Protein AF-G3ASL4-F1 (afdb_monomer_lite)

Secondary structure (DSSP, 8-state):
--------------------EEEEE-SS-TTBHHHHHHHHHHHHTT-EEEEEEESSSS--S--TT----S-STT-TTSHHHHHHHHHHHHHHTTSSSS---HHHHHTTS-----B-SSEEEETTEEEEEEESS-HHHHHHHIIIIIHHHH-TT---SEEEEEEEESSTTHHHHHHHHHHHHHTT--EEEEEES-----BTT-TTTT---TTS-HHHHHH-HHHHHHHHHHHHHHHHHHHHHS--S--EEEEEEPP--TTT-S----TT-PPPEEEPPPPTTGGGSTTSGGGTHHHHTTTSTT---------PPPP--------SSHHHHHHHHHHHHHHHHHHHHHHH-PPPHHHHHHHTT-EEEEEES-TT--HHHHH--

Organism: Spathaspora passalidarum (strain NRRL Y-27907 / 11-Y1) (NCBI:txid619300)

Structure (mmCIF, N/CA/C/O backbone):
data_AF-G3ASL4-F1
#
_entry.id   AF-G3ASL4-F1
#
loop_
_atom_site.group_PDB
_atom_site.id
_atom_site.type_symbol
_atom_site.label_atom_id
_atom_site.label_alt_id
_atom_site.label_comp_id
_atom_site.label_asym_id
_atom_site.label_entity_id
_atom_site.label_seq_id
_atom_site.pdbx_PDB_ins_code
_atom_site.Cartn_x
_atom_site.Cartn_y
_atom_site.Cartn_z
_atom_site.occupancy
_atom_site.B_iso_or_equiv
_atom_site.auth_seq_id
_atom_site.auth_comp_id
_atom_site.auth_asym_id
_atom_site.auth_atom_id
_atom_site.pdbx_PDB_model_num
ATOM 1 N N . MET A 1 1 ? -49.068 -44.440 -10.144 1.00 48.50 1 MET A N 1
ATOM 2 C CA . MET A 1 1 ? -48.139 -43.611 -10.944 1.00 48.50 1 MET A CA 1
ATOM 3 C C . MET A 1 1 ? -48.796 -42.272 -11.229 1.00 48.50 1 MET A C 1
ATOM 5 O O . MET A 1 1 ? -49.788 -42.270 -11.945 1.00 48.50 1 MET A O 1
ATOM 9 N N . LYS A 1 2 ? -48.284 -41.183 -10.645 1.00 38.69 2 LYS A N 1
ATOM 10 C CA . LYS A 1 2 ? -48.216 -39.829 -11.225 1.00 38.69 2 LYS A CA 1
ATOM 11 C C . LYS A 1 2 ? -47.488 -38.922 -10.226 1.00 38.69 2 LYS A C 1
ATOM 13 O O . LYS A 1 2 ? -48.032 -38.489 -9.221 1.00 38.69 2 LYS A O 1
ATOM 18 N N . SER A 1 3 ? -46.200 -38.826 -10.517 1.00 43.03 3 SER A N 1
ATOM 19 C CA . SER A 1 3 ? -45.139 -37.916 -10.104 1.00 43.03 3 SER A CA 1
ATOM 20 C C . SER A 1 3 ? -45.554 -36.682 -9.296 1.00 43.03 3 SER A C 1
ATOM 22 O O . SER A 1 3 ? -46.167 -35.761 -9.827 1.00 43.03 3 SER A O 1
ATOM 24 N N . ALA A 1 4 ? -45.122 -36.637 -8.035 1.00 44.75 4 ALA A N 1
ATOM 25 C CA . ALA A 1 4 ? -44.955 -35.394 -7.297 1.00 44.75 4 ALA A CA 1
ATOM 26 C C . ALA A 1 4 ? -43.642 -34.744 -7.763 1.00 44.75 4 ALA A C 1
ATOM 28 O O . ALA A 1 4 ? -42.555 -35.232 -7.456 1.00 44.75 4 ALA A O 1
ATOM 29 N N . SER A 1 5 ? -43.745 -33.685 -8.565 1.00 46.62 5 SER A N 1
ATOM 30 C CA . SER A 1 5 ? -42.599 -32.876 -8.983 1.00 46.62 5 SER A CA 1
ATOM 31 C C . SER A 1 5 ? -42.145 -32.004 -7.814 1.00 46.62 5 SER A C 1
ATOM 33 O O . SER A 1 5 ? -42.760 -30.989 -7.497 1.00 46.62 5 SER A O 1
ATOM 35 N N . LEU A 1 6 ? -41.068 -32.433 -7.164 1.00 45.69 6 LEU A N 1
ATOM 36 C CA . LEU A 1 6 ? -40.331 -31.682 -6.158 1.00 45.69 6 LEU A CA 1
ATOM 37 C C . LEU A 1 6 ? -39.552 -30.556 -6.865 1.00 45.69 6 LEU A C 1
ATOM 39 O O . LEU A 1 6 ? -38.488 -30.793 -7.433 1.00 45.69 6 LEU A O 1
ATOM 43 N N . ILE A 1 7 ? -40.091 -29.336 -6.871 1.00 48.66 7 ILE A N 1
ATOM 44 C CA . ILE A 1 7 ? -39.343 -28.143 -7.287 1.00 48.66 7 ILE A CA 1
ATOM 45 C C . ILE A 1 7 ? -38.422 -27.767 -6.122 1.00 48.66 7 ILE A C 1
ATOM 47 O O . ILE A 1 7 ? -38.828 -27.080 -5.188 1.00 48.66 7 ILE A O 1
ATOM 51 N N . ILE A 1 8 ? -37.178 -28.246 -6.159 1.00 51.16 8 ILE A N 1
ATOM 52 C CA . ILE A 1 8 ? -36.095 -27.699 -5.339 1.00 51.16 8 ILE A CA 1
ATOM 53 C C . ILE A 1 8 ? -35.696 -26.376 -5.999 1.00 51.16 8 ILE A C 1
ATOM 55 O O . ILE A 1 8 ? -34.922 -26.358 -6.955 1.00 51.16 8 ILE A O 1
ATOM 59 N N . VAL A 1 9 ? -36.254 -25.260 -5.520 1.00 48.66 9 VAL A N 1
ATOM 60 C CA . VAL A 1 9 ? -35.687 -23.931 -5.779 1.00 48.66 9 VAL A CA 1
ATOM 61 C C . VAL A 1 9 ? -34.393 -23.866 -4.979 1.00 48.66 9 VAL A C 1
ATOM 63 O O . VAL A 1 9 ? -34.378 -23.536 -3.797 1.00 48.66 9 VAL A O 1
ATOM 66 N N . LEU A 1 10 ? -33.306 -24.280 -5.621 1.00 46.94 10 LEU A N 1
ATOM 67 C CA . LEU A 1 10 ? -31.954 -24.152 -5.112 1.00 46.94 10 LEU A CA 1
ATOM 68 C C . LEU A 1 10 ? -31.614 -22.657 -5.143 1.00 46.94 10 LEU A C 1
ATOM 70 O O . LEU A 1 10 ? -31.146 -22.127 -6.149 1.00 46.94 10 LEU A O 1
ATOM 74 N N . SER A 1 11 ? -31.939 -21.955 -4.058 1.00 47.91 11 SER A N 1
ATOM 75 C CA . SER A 1 11 ? -31.500 -20.589 -3.804 1.00 47.91 11 SER A CA 1
ATOM 76 C C . SER A 1 11 ? -29.983 -20.601 -3.616 1.00 47.91 11 SER A C 1
ATOM 78 O O . SER A 1 11 ? -29.480 -20.620 -2.492 1.00 47.91 11 SER A O 1
ATOM 80 N N . TYR A 1 12 ? -29.237 -20.622 -4.718 1.00 51.50 12 TYR A N 1
ATOM 81 C CA . TYR A 1 12 ? -27.866 -20.141 -4.716 1.00 51.50 12 TYR A CA 1
ATOM 82 C C . TYR A 1 12 ? -27.938 -18.648 -4.409 1.00 51.50 12 TYR A C 1
ATOM 84 O O . TYR A 1 12 ? -28.094 -17.819 -5.303 1.00 51.50 12 TYR A O 1
ATOM 92 N N . ALA A 1 13 ? -27.884 -18.311 -3.121 1.00 50.09 13 ALA A N 1
ATOM 93 C CA . ALA A 1 13 ? -27.476 -16.990 -2.695 1.00 50.09 13 ALA A CA 1
ATOM 94 C C . ALA A 1 13 ? -26.054 -16.803 -3.232 1.00 50.09 13 ALA A C 1
ATOM 96 O O . ALA A 1 13 ? -25.082 -17.284 -2.653 1.00 50.09 13 ALA A O 1
ATOM 97 N N . LEU A 1 14 ? -25.950 -16.195 -4.413 1.00 48.91 14 LEU A N 1
ATOM 98 C CA . LEU A 1 14 ? -24.714 -15.609 -4.894 1.00 48.91 14 LEU A CA 1
ATOM 99 C C . LEU A 1 14 ? -24.353 -14.547 -3.859 1.00 48.91 14 LEU A C 1
ATOM 101 O O . LEU A 1 14 ? -24.925 -13.458 -3.850 1.00 48.91 14 LEU A O 1
ATOM 105 N N . SER A 1 15 ? -23.467 -14.896 -2.930 1.00 47.19 15 SER A N 1
ATOM 106 C CA . SER A 1 15 ? -22.793 -13.915 -2.094 1.00 47.19 15 SER A CA 1
ATOM 107 C C . SER A 1 15 ? -21.947 -13.065 -3.031 1.00 47.19 15 SER A C 1
ATOM 109 O O . SER A 1 15 ? -20.810 -13.412 -3.337 1.00 47.19 15 SER A O 1
ATOM 111 N N . PHE A 1 16 ? -22.525 -11.986 -3.554 1.00 49.34 16 PHE A N 1
ATOM 112 C CA . PHE A 1 16 ? -21.756 -10.943 -4.207 1.00 49.34 16 PHE A CA 1
ATOM 113 C C . PHE A 1 16 ? -20.914 -10.287 -3.114 1.00 49.34 16 PHE A C 1
ATOM 115 O O . PHE A 1 16 ? -21.411 -9.472 -2.339 1.00 49.34 16 PHE A O 1
ATOM 122 N N . THR A 1 17 ? -19.652 -10.693 -2.998 1.00 57.53 17 THR A N 1
ATOM 123 C CA . THR A 1 17 ? -18.670 -9.921 -2.243 1.00 57.53 17 THR A CA 1
ATOM 124 C C . THR A 1 17 ? -18.441 -8.642 -3.030 1.00 57.53 17 THR A C 1
ATOM 126 O O . THR A 1 17 ? -17.830 -8.659 -4.097 1.00 57.53 17 THR A O 1
ATOM 129 N N . VAL A 1 18 ? -19.017 -7.541 -2.554 1.00 77.44 18 VAL A N 1
ATOM 130 C CA . VAL A 1 18 ? -18.763 -6.228 -3.141 1.00 77.44 18 VAL A CA 1
ATOM 131 C C . VAL A 1 18 ? -17.336 -5.853 -2.759 1.00 77.44 18 VAL A C 1
ATOM 133 O O . VAL A 1 18 ? -17.044 -5.627 -1.585 1.00 77.44 18 VAL A O 1
ATOM 136 N N . GLY A 1 19 ? -16.438 -5.874 -3.740 1.00 90.12 19 GLY A N 1
ATOM 137 C CA . GLY A 1 19 ? -15.070 -5.418 -3.557 1.00 90.12 19 GLY A CA 1
ATOM 138 C C . GLY A 1 19 ? -15.043 -3.928 -3.231 1.00 90.12 19 GLY A C 1
ATOM 139 O O . GLY A 1 19 ? -15.710 -3.134 -3.888 1.00 90.12 19 GLY A O 1
ATOM 140 N N . LEU A 1 20 ? -14.276 -3.566 -2.206 1.00 95.31 20 LEU A N 1
ATOM 141 C CA . LEU A 1 20 ? -14.018 -2.172 -1.834 1.00 95.31 20 LEU A CA 1
ATOM 142 C C . LEU A 1 20 ? -13.161 -1.451 -2.881 1.00 95.31 20 LEU A C 1
ATOM 144 O O . LEU A 1 20 ? -12.270 -2.061 -3.482 1.00 95.31 20 LEU A O 1
ATOM 148 N N . ASN A 1 21 ? -13.366 -0.144 -3.009 1.00 97.19 21 ASN A N 1
ATOM 149 C CA . ASN A 1 21 ? -12.434 0.783 -3.640 1.00 97.19 21 ASN A CA 1
ATOM 150 C C . ASN A 1 21 ? -11.368 1.195 -2.615 1.00 97.19 21 ASN A C 1
ATOM 152 O O . ASN A 1 21 ? -11.667 1.880 -1.636 1.00 97.19 21 ASN A O 1
ATOM 156 N N . ILE A 1 22 ? -10.126 0.763 -2.823 1.00 98.31 22 ILE A N 1
ATOM 157 C CA . ILE A 1 22 ? -9.030 0.941 -1.865 1.00 98.31 22 ILE A CA 1
ATOM 158 C C . ILE A 1 22 ? -7.962 1.855 -2.463 1.00 98.31 22 ILE A C 1
ATOM 160 O O . ILE A 1 22 ? -7.428 1.566 -3.535 1.00 98.31 22 ILE A O 1
ATOM 164 N N . ILE A 1 23 ? -7.609 2.919 -1.743 1.00 98.62 23 ILE A N 1
ATOM 165 C CA . ILE A 1 23 ? -6.370 3.664 -1.991 1.00 98.62 23 ILE A CA 1
ATOM 166 C C . ILE A 1 23 ? -5.289 3.008 -1.143 1.00 98.62 23 ILE A C 1
ATOM 168 O O . ILE A 1 23 ? -5.413 2.935 0.076 1.00 98.62 23 ILE A O 1
ATOM 172 N N . LEU A 1 24 ? -4.246 2.504 -1.785 1.00 98.75 24 LEU A N 1
ATOM 173 C CA . LEU A 1 24 ? -3.104 1.890 -1.129 1.00 98.75 24 LEU A CA 1
ATOM 174 C C . LEU A 1 24 ? -1.906 2.826 -1.266 1.00 98.75 24 LEU A C 1
ATOM 176 O O . LEU A 1 24 ? -1.570 3.237 -2.371 1.00 98.75 24 LEU A O 1
ATOM 180 N N . THR A 1 25 ? -1.258 3.152 -0.157 1.00 98.31 25 THR A N 1
ATOM 181 C CA . THR A 1 25 ? -0.031 3.953 -0.121 1.00 98.31 25 THR A CA 1
ATOM 182 C C . THR A 1 25 ? 0.974 3.351 0.853 1.00 98.31 25 THR A C 1
ATOM 184 O O . THR A 1 25 ? 0.700 2.308 1.443 1.00 98.31 25 THR A O 1
ATOM 187 N N . THR A 1 26 ? 2.156 3.942 0.988 1.00 97.50 26 THR A N 1
ATOM 188 C CA . THR A 1 26 ? 3.263 3.414 1.798 1.00 97.50 26 THR A CA 1
ATOM 189 C C . THR A 1 26 ? 4.250 4.530 2.150 1.00 97.50 26 THR A C 1
ATOM 191 O O . THR A 1 26 ? 4.314 5.532 1.437 1.00 97.50 26 THR A O 1
ATOM 194 N N . THR A 1 27 ? 4.991 4.362 3.246 1.00 95.88 27 THR A N 1
ATOM 195 C CA . THR A 1 27 ? 6.171 5.185 3.574 1.00 95.88 27 THR A CA 1
ATOM 196 C C . THR A 1 27 ? 7.441 4.637 2.929 1.00 95.88 27 THR A C 1
ATOM 198 O O . THR A 1 27 ? 8.342 5.402 2.615 1.00 95.88 27 THR A O 1
ATOM 201 N N . ASP A 1 28 ? 7.495 3.329 2.661 1.00 94.75 28 ASP A N 1
ATOM 202 C CA . ASP A 1 28 ? 8.498 2.742 1.764 1.00 94.75 28 ASP A CA 1
ATOM 203 C C . ASP A 1 28 ? 8.285 3.260 0.325 1.00 94.75 28 ASP A C 1
ATOM 205 O O . ASP A 1 28 ? 7.273 3.892 0.027 1.00 94.75 28 ASP A O 1
ATOM 209 N N . ASN A 1 29 ? 9.152 2.916 -0.625 1.00 94.31 29 ASN A N 1
ATOM 210 C CA . ASN A 1 29 ? 8.896 3.218 -2.037 1.00 94.31 29 ASN A CA 1
ATOM 211 C C . ASN A 1 29 ? 7.768 2.360 -2.654 1.00 94.31 29 ASN A C 1
ATOM 213 O O . ASN A 1 29 ? 7.432 1.256 -2.210 1.00 94.31 29 ASN A O 1
ATOM 217 N N . TRP A 1 30 ? 7.208 2.848 -3.761 1.00 96.44 30 TRP A N 1
ATOM 218 C CA . TRP A 1 30 ? 6.078 2.227 -4.462 1.00 96.44 30 TRP A CA 1
ATOM 219 C C . TRP A 1 30 ? 6.346 0.825 -5.039 1.00 96.44 30 TRP A C 1
ATOM 221 O O . TRP A 1 30 ? 5.390 0.101 -5.336 1.00 96.44 30 TRP A O 1
ATOM 231 N N . VAL A 1 31 ? 7.611 0.418 -5.202 1.00 95.69 31 VAL A N 1
ATOM 232 C CA . VAL A 1 31 ? 8.002 -0.912 -5.707 1.00 95.69 31 VAL A CA 1
ATOM 233 C C . VAL A 1 31 ? 8.485 -1.863 -4.607 1.00 95.69 31 VAL A C 1
ATOM 235 O O . VAL A 1 31 ? 8.934 -2.977 -4.904 1.00 95.69 31 VAL A O 1
ATOM 238 N N . SER A 1 32 ? 8.343 -1.486 -3.339 1.00 94.38 32 SER A N 1
ATOM 239 C CA . SER A 1 32 ? 8.686 -2.355 -2.218 1.00 94.38 32 SER A CA 1
ATOM 240 C C . SER A 1 32 ? 7.842 -3.628 -2.200 1.00 94.38 32 SER A C 1
ATOM 242 O O . SER A 1 32 ? 6.642 -3.646 -2.504 1.00 94.38 32 SER A O 1
ATOM 244 N N . LYS A 1 33 ? 8.484 -4.734 -1.816 1.00 93.81 33 LYS A N 1
ATOM 245 C CA . LYS A 1 33 ? 7.893 -6.077 -1.752 1.00 93.81 33 LYS A CA 1
ATOM 246 C C . LYS A 1 33 ? 6.539 -6.095 -1.042 1.00 93.81 33 LYS A C 1
ATOM 248 O O . LYS A 1 33 ? 5.580 -6.629 -1.595 1.00 93.81 33 LYS A O 1
ATOM 253 N N . ASN A 1 34 ? 6.457 -5.567 0.178 1.00 93.81 34 ASN A N 1
ATOM 254 C CA . ASN A 1 34 ? 5.269 -5.735 1.016 1.00 93.81 34 ASN A CA 1
ATOM 255 C C . ASN A 1 34 ? 4.041 -5.049 0.408 1.00 93.81 34 ASN A C 1
ATOM 257 O O . ASN A 1 34 ? 3.010 -5.702 0.225 1.00 93.81 34 ASN A O 1
ATOM 261 N N . VAL A 1 35 ? 4.162 -3.776 0.017 1.00 96.50 35 VAL A N 1
ATOM 262 C CA . VAL A 1 35 ? 3.051 -3.017 -0.573 1.00 96.50 35 VAL A CA 1
ATOM 263 C C . VAL A 1 35 ? 2.609 -3.600 -1.922 1.00 96.50 35 VAL A C 1
ATOM 265 O O . VAL A 1 35 ? 1.413 -3.764 -2.168 1.00 96.50 35 VAL A O 1
ATOM 268 N N . ARG A 1 36 ? 3.548 -4.028 -2.777 1.00 96.69 36 ARG A N 1
ATOM 269 C CA . ARG A 1 36 ? 3.240 -4.641 -4.086 1.00 96.69 36 ARG A CA 1
ATOM 270 C C . ARG A 1 36 ? 2.582 -6.012 -3.955 1.00 96.69 36 ARG A C 1
ATOM 272 O O . ARG A 1 36 ? 1.679 -6.359 -4.729 1.00 96.69 36 ARG A O 1
ATOM 279 N N . MET A 1 37 ? 3.000 -6.795 -2.965 1.00 95.25 37 MET A N 1
ATOM 280 C CA . MET A 1 37 ? 2.379 -8.082 -2.675 1.00 95.25 37 MET A CA 1
ATOM 281 C C . MET A 1 37 ? 0.992 -7.923 -2.056 1.00 95.25 37 MET A C 1
ATOM 283 O O . MET A 1 37 ? 0.094 -8.695 -2.401 1.00 95.25 37 MET A O 1
ATOM 287 N N . LEU A 1 38 ? 0.781 -6.927 -1.188 1.00 97.00 38 LEU A N 1
ATOM 288 C CA . LEU A 1 38 ? -0.554 -6.615 -0.681 1.00 97.00 38 LEU A CA 1
ATOM 289 C C . LEU A 1 38 ? -1.469 -6.125 -1.810 1.00 97.00 38 LEU A C 1
ATOM 291 O O . LEU A 1 38 ? -2.583 -6.626 -1.935 1.00 97.00 38 LEU A O 1
ATOM 295 N N . TYR A 1 39 ? -0.992 -5.229 -2.677 1.00 97.69 39 TYR A N 1
ATOM 296 C CA . TYR A 1 39 ? -1.721 -4.775 -3.867 1.00 97.69 39 TYR A CA 1
ATOM 297 C C . TYR A 1 39 ? -2.234 -5.955 -4.706 1.00 97.69 39 TYR A C 1
ATOM 299 O O . TYR A 1 39 ? -3.427 -6.052 -5.002 1.00 97.69 39 TYR A O 1
ATOM 307 N N . THR A 1 40 ? -1.343 -6.901 -5.022 1.00 94.00 40 THR A N 1
ATOM 308 C CA . THR A 1 40 ? -1.687 -8.102 -5.798 1.00 94.00 40 THR A CA 1
ATOM 309 C C . THR A 1 40 ? -2.711 -8.971 -5.066 1.00 94.00 40 THR A C 1
ATOM 311 O O . THR A 1 40 ? -3.657 -9.468 -5.678 1.00 94.00 40 THR A O 1
ATOM 314 N N . HIS A 1 41 ? -2.549 -9.139 -3.752 1.00 94.25 41 HIS A N 1
ATOM 315 C CA . HIS A 1 41 ? -3.472 -9.906 -2.921 1.00 94.25 41 HIS A CA 1
ATOM 316 C C . HIS A 1 41 ? -4.875 -9.285 -2.886 1.00 94.25 41 HIS A C 1
ATOM 318 O O . HIS A 1 41 ? -5.854 -9.986 -3.119 1.00 94.25 41 HIS A O 1
ATOM 324 N N . LEU A 1 42 ? -4.983 -7.975 -2.668 1.00 95.50 42 LEU A N 1
ATOM 325 C CA . LEU A 1 42 ? -6.265 -7.272 -2.621 1.00 95.50 42 LEU A CA 1
ATOM 326 C C . LEU A 1 42 ? -6.991 -7.320 -3.973 1.00 95.50 42 LEU A C 1
ATOM 328 O O . LEU A 1 42 ? -8.181 -7.627 -4.011 1.00 95.50 42 LEU A O 1
ATOM 332 N N . LYS A 1 43 ? -6.276 -7.113 -5.088 1.00 93.06 43 LYS A N 1
ATOM 333 C CA . LYS A 1 43 ? -6.833 -7.288 -6.443 1.00 93.06 43 LYS A CA 1
ATOM 334 C C . LYS A 1 43 ? -7.328 -8.720 -6.680 1.00 93.06 43 LYS A C 1
ATOM 336 O O . LYS A 1 43 ? -8.358 -8.908 -7.317 1.00 93.06 43 LYS A O 1
ATOM 341 N N . HIS A 1 44 ? -6.617 -9.728 -6.166 1.00 89.50 44 HIS A N 1
ATOM 342 C CA . HIS A 1 44 ? -7.042 -11.130 -6.256 1.00 89.50 44 HIS A CA 1
ATOM 343 C C . HIS A 1 44 ? -8.328 -11.418 -5.462 1.00 89.50 44 HIS A C 1
ATOM 345 O O . HIS A 1 44 ? -9.072 -12.325 -5.820 1.00 89.50 44 HIS A O 1
ATOM 351 N N . HIS A 1 45 ? -8.608 -10.630 -4.422 1.00 89.25 45 HIS A N 1
ATOM 352 C CA . HIS A 1 45 ? -9.845 -10.668 -3.638 1.00 89.25 45 HIS A CA 1
ATOM 353 C C . HIS A 1 45 ? -10.927 -9.705 -4.168 1.00 89.25 45 HIS A C 1
ATOM 355 O O . HIS A 1 45 ? -11.789 -9.262 -3.414 1.00 89.25 45 HIS A O 1
ATOM 361 N N . ASP A 1 46 ? -10.888 -9.393 -5.469 1.00 91.25 46 ASP A N 1
ATOM 362 C CA . ASP A 1 46 ? -11.870 -8.575 -6.194 1.00 91.25 46 ASP A CA 1
ATOM 363 C C . ASP A 1 46 ? -12.018 -7.124 -5.692 1.00 91.25 46 ASP A C 1
ATOM 365 O O . ASP A 1 46 ? -12.977 -6.438 -6.049 1.00 91.25 46 ASP A O 1
ATOM 369 N N . HIS A 1 47 ? -11.060 -6.612 -4.914 1.00 94.69 47 HIS A N 1
ATOM 370 C CA . HIS A 1 47 ? -11.016 -5.195 -4.555 1.00 94.69 47 HIS A CA 1
ATOM 371 C C . HIS A 1 47 ? -10.532 -4.338 -5.726 1.00 94.69 47 HIS A C 1
ATOM 373 O O . HIS A 1 47 ? -9.617 -4.705 -6.470 1.00 94.69 47 HIS A O 1
ATOM 379 N N . ASN A 1 48 ? -11.089 -3.138 -5.852 1.00 96.31 48 ASN A N 1
ATOM 380 C CA . ASN A 1 48 ? -10.607 -2.148 -6.798 1.00 96.31 48 ASN A CA 1
ATOM 381 C C . ASN A 1 48 ? -9.535 -1.275 -6.136 1.00 96.31 48 ASN A C 1
ATOM 383 O O . ASN A 1 48 ? -9.842 -0.315 -5.440 1.00 96.31 48 ASN A O 1
ATOM 387 N N . VAL A 1 49 ? -8.269 -1.641 -6.327 1.00 97.75 49 VAL A N 1
ATOM 388 C CA . VAL A 1 49 ? -7.139 -0.974 -5.662 1.00 97.75 49 VAL A CA 1
ATOM 389 C C . VAL A 1 49 ? -6.415 -0.012 -6.600 1.00 97.75 49 VAL A C 1
ATOM 391 O O . VAL A 1 49 ? -6.062 -0.418 -7.711 1.00 97.75 49 VAL A O 1
ATOM 394 N N . ILE A 1 50 ? -6.144 1.206 -6.132 1.00 98.56 50 ILE A N 1
ATOM 395 C CA . ILE A 1 50 ? -5.173 2.136 -6.723 1.00 98.56 50 ILE A CA 1
ATOM 396 C C . ILE A 1 50 ? -3.992 2.242 -5.761 1.00 98.56 50 ILE A C 1
ATOM 398 O O . ILE A 1 50 ? -4.180 2.611 -4.604 1.00 98.56 50 ILE A O 1
ATOM 402 N N . LEU A 1 51 ? -2.795 1.878 -6.220 1.00 98.69 51 LEU A N 1
ATOM 403 C CA . LEU A 1 51 ? -1.563 1.986 -5.439 1.00 98.69 51 LEU A CA 1
ATOM 404 C C . LEU A 1 51 ? -0.843 3.276 -5.824 1.00 98.69 51 LEU A C 1
ATOM 406 O O . LEU A 1 51 ? -0.535 3.459 -6.998 1.00 98.69 51 LEU A O 1
ATOM 410 N N . VAL A 1 52 ? -0.535 4.128 -4.851 1.00 98.56 52 VAL A N 1
ATOM 411 C CA . VAL A 1 52 ? 0.328 5.298 -5.036 1.00 98.56 52 VAL A CA 1
ATOM 412 C C . VAL A 1 52 ? 1.349 5.357 -3.908 1.00 98.56 52 VAL A C 1
ATOM 414 O O . VAL A 1 52 ? 0.970 5.455 -2.743 1.00 98.56 52 VAL A O 1
ATOM 417 N N . GLY A 1 53 ? 2.637 5.302 -4.234 1.00 97.44 53 GLY A N 1
ATOM 418 C CA . GLY A 1 53 ? 3.719 5.426 -3.253 1.00 97.44 53 GLY A CA 1
ATOM 419 C C . GLY A 1 53 ? 4.758 6.470 -3.661 1.00 97.44 53 GLY A C 1
ATOM 420 O O . GLY A 1 53 ? 4.752 6.923 -4.810 1.00 97.44 53 GLY A O 1
ATOM 421 N N . PRO A 1 54 ? 5.654 6.856 -2.745 1.00 95.94 54 PRO A N 1
ATOM 422 C CA . PRO A 1 54 ? 6.779 7.704 -3.090 1.00 95.94 54 PRO A CA 1
ATOM 423 C C . PRO A 1 54 ? 7.743 6.954 -4.024 1.00 95.94 54 PRO A C 1
ATOM 425 O O . PRO A 1 54 ? 7.824 5.719 -4.017 1.00 95.94 54 PRO A O 1
ATOM 428 N N . LEU A 1 55 ? 8.463 7.698 -4.867 1.00 94.12 55 LEU A N 1
ATOM 429 C CA . LEU A 1 55 ? 9.462 7.143 -5.786 1.00 94.12 55 LEU A CA 1
ATOM 430 C C . LEU A 1 55 ? 10.662 6.532 -5.037 1.00 94.12 55 LEU A C 1
ATOM 432 O O . LEU A 1 55 ? 11.224 5.538 -5.502 1.00 94.12 55 LEU A O 1
ATOM 436 N N . TYR A 1 56 ? 10.989 7.093 -3.871 1.00 90.56 56 TYR A N 1
ATOM 437 C CA . TYR A 1 56 ? 12.070 6.683 -2.972 1.00 90.56 56 TYR A CA 1
ATOM 438 C C . TYR A 1 56 ? 11.549 6.609 -1.532 1.00 90.56 56 TYR A C 1
ATOM 440 O O . TYR A 1 56 ? 10.683 7.400 -1.159 1.00 90.56 56 TYR A O 1
ATOM 448 N N . GLN A 1 57 ? 12.072 5.681 -0.732 1.00 85.12 57 GLN A N 1
ATOM 449 C CA . GLN A 1 57 ? 11.726 5.536 0.687 1.00 85.12 57 GLN A CA 1
ATOM 450 C C . GLN A 1 57 ? 12.250 6.705 1.533 1.00 85.12 57 GLN A C 1
ATOM 452 O O . GLN A 1 57 ? 11.520 7.263 2.347 1.00 85.12 57 GLN A O 1
ATOM 457 N N . GLU A 1 58 ? 13.502 7.108 1.322 1.00 74.62 58 GLU A N 1
ATOM 458 C CA . GLU A 1 58 ? 14.085 8.282 1.969 1.00 74.62 58 GLU A CA 1
ATOM 459 C C . GLU A 1 58 ? 14.123 9.434 0.966 1.00 74.62 58 GLU A C 1
ATOM 461 O O . GLU A 1 58 ? 14.885 9.415 -0.002 1.00 74.62 58 GLU A O 1
ATOM 466 N N . HIS A 1 59 ? 13.283 10.443 1.189 1.00 65.06 59 HIS A N 1
ATOM 467 C CA . HIS A 1 59 ? 13.308 11.672 0.410 1.00 65.06 59 HIS A CA 1
ATOM 468 C C . HIS A 1 59 ? 13.814 12.805 1.303 1.00 65.06 59 HIS A C 1
ATOM 470 O O . HIS A 1 59 ? 13.080 13.318 2.145 1.00 65.06 59 HIS A O 1
ATOM 476 N N . GLU A 1 60 ? 15.071 13.218 1.128 1.00 55.62 60 GLU A N 1
ATOM 477 C CA . GLU A 1 60 ? 15.508 14.511 1.656 1.00 55.62 60 GLU A CA 1
ATOM 478 C C . GLU A 1 60 ? 14.705 15.595 0.926 1.00 55.62 60 GLU A C 1
ATOM 480 O O . GLU A 1 60 ? 14.623 15.590 -0.302 1.00 55.62 60 GLU A O 1
ATOM 485 N N . ASP A 1 61 ? 14.071 16.503 1.670 1.00 52.66 61 ASP A N 1
ATOM 486 C CA . ASP A 1 61 ? 13.135 17.539 1.185 1.00 52.66 61 ASP A CA 1
ATOM 487 C C . ASP A 1 61 ? 13.768 18.567 0.211 1.00 52.66 61 ASP A C 1
ATOM 489 O O . ASP A 1 61 ? 13.168 19.583 -0.143 1.00 52.66 61 ASP A O 1
ATOM 493 N N . ASP A 1 62 ? 14.994 18.317 -0.245 1.00 45.53 62 ASP A N 1
ATOM 494 C CA . ASP A 1 62 ? 15.777 19.198 -1.091 1.00 45.53 62 ASP A CA 1
ATOM 495 C C . ASP A 1 62 ? 15.849 18.645 -2.519 1.00 45.53 62 ASP A C 1
ATOM 497 O O . ASP A 1 62 ? 16.790 17.943 -2.889 1.00 45.53 62 ASP A O 1
ATOM 501 N N . THR A 1 63 ? 14.804 18.913 -3.315 1.00 45.44 63 THR A N 1
ATOM 502 C CA . THR A 1 63 ? 14.857 19.382 -4.723 1.00 45.44 63 THR A CA 1
ATOM 503 C C . THR A 1 63 ? 13.594 18.996 -5.502 1.00 45.44 63 THR A C 1
ATOM 505 O O . THR A 1 63 ? 13.492 17.935 -6.109 1.00 45.44 63 THR A O 1
ATOM 508 N N . THR A 1 64 ? 12.659 19.936 -5.621 1.00 50.38 64 THR A N 1
ATOM 509 C CA . THR A 1 64 ? 11.472 19.865 -6.496 1.00 50.38 64 THR A CA 1
ATOM 510 C C . THR A 1 64 ? 11.794 19.893 -8.004 1.00 50.38 64 THR A C 1
ATOM 512 O O . THR A 1 64 ? 10.921 20.220 -8.794 1.00 50.38 64 THR A O 1
ATOM 515 N N . ASN A 1 65 ? 13.031 19.590 -8.422 1.00 53.81 65 ASN A N 1
ATOM 516 C CA . ASN A 1 65 ? 13.516 19.772 -9.800 1.00 53.81 65 ASN A CA 1
ATOM 517 C C . ASN A 1 65 ? 14.459 18.658 -10.305 1.00 53.81 65 ASN A C 1
ATOM 519 O O . ASN A 1 65 ? 15.153 18.865 -11.301 1.00 53.81 65 ASN A O 1
ATOM 523 N N . ARG A 1 66 ? 14.531 17.488 -9.655 1.00 62.84 66 ARG A N 1
ATOM 524 C CA . ARG A 1 66 ? 15.341 16.379 -10.192 1.00 62.84 66 ARG A CA 1
ATOM 525 C C . ARG A 1 66 ? 14.591 15.645 -11.301 1.00 62.84 66 ARG A C 1
ATOM 527 O O . ARG A 1 66 ? 13.480 15.158 -11.104 1.00 62.84 66 ARG A O 1
ATOM 534 N N . THR A 1 67 ? 15.225 15.571 -12.465 1.00 77.38 67 THR A N 1
ATOM 535 C CA . THR A 1 67 ? 14.894 14.622 -13.526 1.00 77.38 67 THR A CA 1
ATOM 536 C C . THR A 1 67 ? 15.046 13.199 -12.992 1.00 77.38 67 THR A C 1
ATOM 538 O O . THR A 1 67 ? 15.996 12.892 -12.271 1.00 77.38 67 THR A O 1
ATOM 541 N N . ILE A 1 68 ? 14.094 12.322 -13.316 1.00 85.12 68 ILE A N 1
ATOM 542 C CA . ILE A 1 68 ? 14.151 10.908 -12.923 1.00 85.12 68 ILE A CA 1
ATOM 543 C C . ILE A 1 68 ? 15.116 10.203 -13.881 1.00 85.12 68 ILE A C 1
ATOM 545 O O . ILE A 1 68 ? 14.712 9.723 -14.937 1.00 85.12 68 ILE A O 1
ATOM 549 N N . GLU A 1 69 ? 16.404 10.191 -13.543 1.00 84.12 69 GLU A N 1
ATOM 550 C CA . GLU A 1 69 ? 17.454 9.605 -14.393 1.00 84.12 69 GLU A CA 1
ATOM 551 C C . GLU A 1 69 ? 17.800 8.165 -14.002 1.00 84.12 69 GLU A C 1
ATOM 553 O O . GLU A 1 69 ? 18.075 7.332 -14.863 1.00 84.12 69 GLU A O 1
ATOM 558 N N . ASP A 1 70 ? 17.764 7.854 -12.707 1.00 86.12 70 ASP A N 1
ATOM 559 C CA . ASP A 1 70 ? 18.115 6.534 -12.171 1.00 86.12 70 ASP A CA 1
ATOM 560 C C . ASP A 1 70 ? 16.976 5.508 -12.290 1.00 86.12 70 ASP A C 1
ATOM 562 O O . ASP A 1 70 ? 17.204 4.307 -12.164 1.00 86.12 70 ASP A O 1
ATOM 566 N N . GLY A 1 71 ? 15.756 5.975 -12.568 1.00 87.75 71 GLY A N 1
ATOM 567 C CA . GLY A 1 71 ? 14.545 5.169 -12.655 1.00 87.75 71 GLY A CA 1
ATOM 568 C C . GLY A 1 71 ? 13.917 4.800 -11.302 1.00 87.75 71 GLY A C 1
ATOM 569 O O . GLY A 1 71 ? 13.131 3.844 -11.248 1.00 87.75 71 GLY A O 1
ATOM 570 N N . GLY A 1 72 ? 14.246 5.529 -10.231 1.00 88.62 72 GLY A N 1
ATOM 571 C CA . GLY A 1 72 ? 13.789 5.290 -8.858 1.00 88.62 72 GLY A CA 1
ATOM 572 C C . GLY A 1 72 ? 14.709 4.361 -8.056 1.00 88.62 72 GLY A C 1
ATOM 573 O O . GLY A 1 72 ? 15.709 3.867 -8.567 1.00 88.62 72 GLY A O 1
ATOM 574 N N . GLU A 1 73 ? 14.337 4.057 -6.808 1.00 84.31 73 GLU A N 1
ATOM 575 C CA . GLU A 1 73 ? 15.190 3.347 -5.828 1.00 84.31 73 GLU A CA 1
ATOM 576 C C . GLU A 1 73 ? 15.749 1.986 -6.301 1.00 84.31 73 GLU A C 1
ATOM 578 O O . GLU A 1 73 ? 16.850 1.590 -5.928 1.00 84.31 73 GLU A O 1
ATOM 583 N N . PHE A 1 74 ? 15.025 1.287 -7.180 1.00 89.00 74 PHE A N 1
ATOM 584 C CA . PHE A 1 74 ? 15.457 0.015 -7.785 1.00 89.00 74 PHE A CA 1
ATOM 585 C C . PHE A 1 74 ? 15.652 0.106 -9.305 1.00 89.00 74 PHE A C 1
ATOM 587 O O . PHE A 1 74 ? 15.629 -0.908 -10.010 1.00 89.00 74 PHE A O 1
ATOM 594 N N . GLY A 1 75 ? 15.748 1.325 -9.836 1.00 91.19 75 GLY A N 1
ATOM 595 C CA . GLY A 1 75 ? 15.814 1.610 -11.265 1.00 91.19 75 GLY A CA 1
ATOM 596 C C . GLY A 1 75 ? 14.653 1.026 -12.059 1.00 91.19 75 GLY A C 1
ATOM 597 O O . GLY A 1 75 ? 14.809 0.683 -13.228 1.00 91.19 75 GLY A O 1
ATOM 598 N N . HIS A 1 76 ? 13.490 0.822 -11.433 1.00 92.56 76 HIS A N 1
ATOM 599 C CA . HIS A 1 76 ? 12.386 0.115 -12.069 1.00 92.56 76 HIS A CA 1
ATOM 600 C C . HIS A 1 76 ? 11.947 0.809 -13.358 1.00 92.56 76 HIS A C 1
ATOM 602 O O . HIS A 1 76 ? 11.646 0.121 -14.325 1.00 92.56 76 HIS A O 1
ATOM 608 N N . LEU A 1 77 ? 11.957 2.142 -13.401 1.00 93.06 77 LEU A N 1
ATOM 609 C CA . LEU A 1 77 ? 11.518 2.922 -14.561 1.00 93.06 77 LEU A CA 1
ATOM 610 C C . LEU A 1 77 ? 12.528 2.938 -15.722 1.00 93.06 77 LEU A C 1
ATOM 612 O O . LEU A 1 77 ? 12.198 3.458 -16.781 1.00 93.06 77 LEU A O 1
ATOM 616 N N . LEU A 1 78 ? 13.718 2.345 -15.569 1.00 91.31 78 LEU A N 1
ATOM 617 C CA . LEU A 1 78 ? 14.675 2.225 -16.669 1.00 91.31 78 LEU A CA 1
ATOM 618 C C . LEU A 1 78 ? 14.107 1.345 -17.792 1.00 91.31 78 LEU A C 1
ATOM 620 O O . LEU A 1 78 ? 13.613 0.239 -17.542 1.00 91.31 78 LEU A O 1
ATOM 624 N N . ASP A 1 79 ? 14.266 1.782 -19.043 1.00 87.69 79 ASP A N 1
ATOM 625 C CA . ASP A 1 79 ? 13.759 1.074 -20.229 1.00 87.69 79 ASP A CA 1
ATOM 626 C C . ASP A 1 79 ? 14.192 -0.394 -20.271 1.00 87.69 79 ASP A C 1
ATOM 628 O O . ASP A 1 79 ? 13.395 -1.286 -20.572 1.00 87.69 79 ASP A O 1
ATOM 632 N N . VAL A 1 80 ? 15.447 -0.669 -19.905 1.00 87.75 80 VAL A N 1
ATOM 633 C CA . VAL A 1 80 ? 15.999 -2.029 -19.862 1.00 87.75 80 VAL A CA 1
ATOM 634 C C . VAL A 1 80 ? 15.226 -2.936 -18.900 1.00 87.75 80 VAL A C 1
ATOM 636 O O . VAL A 1 80 ? 14.914 -4.078 -19.249 1.00 87.75 80 VAL A O 1
ATOM 639 N N . HIS A 1 81 ? 14.843 -2.428 -17.727 1.00 88.38 81 HIS A N 1
ATOM 640 C CA . HIS A 1 81 ? 14.054 -3.170 -16.746 1.00 88.38 81 HIS A CA 1
ATOM 641 C C . HIS A 1 81 ? 12.611 -3.339 -17.221 1.00 88.38 81 HIS A C 1
ATOM 643 O O . HIS A 1 81 ? 12.060 -4.441 -17.160 1.00 88.38 81 HIS A O 1
ATOM 649 N N . GLN A 1 82 ? 12.012 -2.292 -17.783 1.00 89.75 82 GLN A N 1
ATOM 650 C CA . GLN A 1 82 ? 10.651 -2.352 -18.314 1.00 89.75 82 GLN A CA 1
ATOM 651 C C . GLN A 1 82 ? 10.523 -3.368 -19.455 1.00 89.75 82 GLN A C 1
ATOM 653 O O . GLN A 1 82 ? 9.605 -4.198 -19.464 1.00 89.75 82 GLN A O 1
ATOM 658 N N . ILE A 1 83 ? 11.481 -3.382 -20.386 1.00 86.31 83 ILE A N 1
ATOM 659 C CA . ILE A 1 83 ? 11.561 -4.377 -21.463 1.00 86.31 83 ILE A CA 1
ATOM 660 C C . ILE A 1 83 ? 11.717 -5.784 -20.879 1.00 86.31 83 ILE A C 1
ATOM 662 O O . ILE A 1 83 ? 10.999 -6.703 -21.299 1.00 86.31 83 ILE A O 1
ATOM 666 N N . TYR A 1 84 ? 12.617 -5.958 -19.907 1.00 87.69 84 TYR A N 1
ATOM 667 C CA . TYR A 1 84 ? 12.855 -7.239 -19.248 1.00 87.69 84 TYR A CA 1
ATOM 668 C C . TYR A 1 84 ? 11.571 -7.805 -18.632 1.00 87.69 84 TYR A C 1
ATOM 670 O O . TYR A 1 84 ? 11.111 -8.884 -19.021 1.00 87.69 84 TYR A O 1
ATOM 678 N N . PHE A 1 85 ? 10.925 -7.054 -17.743 1.00 84.56 85 PHE A N 1
ATOM 679 C CA . PHE A 1 85 ? 9.748 -7.527 -17.019 1.00 84.56 85 PHE A CA 1
ATOM 680 C C . PHE A 1 85 ? 8.515 -7.670 -17.914 1.00 84.56 85 PHE A C 1
ATOM 682 O O . PHE A 1 85 ? 7.723 -8.603 -17.736 1.00 84.56 85 PHE A O 1
ATOM 689 N N . LYS A 1 86 ? 8.374 -6.835 -18.952 1.00 84.25 86 LYS A N 1
ATOM 690 C CA . LYS A 1 86 ? 7.350 -7.022 -19.992 1.00 84.25 86 LYS A CA 1
ATOM 691 C C . LYS A 1 86 ? 7.530 -8.352 -20.723 1.00 84.25 86 LYS A C 1
ATOM 693 O O . LYS A 1 86 ? 6.544 -9.041 -21.001 1.00 84.25 86 LYS A O 1
ATOM 698 N N . ASN A 1 87 ? 8.768 -8.742 -21.022 1.00 83.50 87 ASN A N 1
ATOM 699 C CA . ASN A 1 87 ? 9.066 -10.022 -21.660 1.00 83.50 87 ASN A CA 1
ATOM 700 C C . ASN A 1 87 ? 8.902 -11.202 -20.695 1.00 8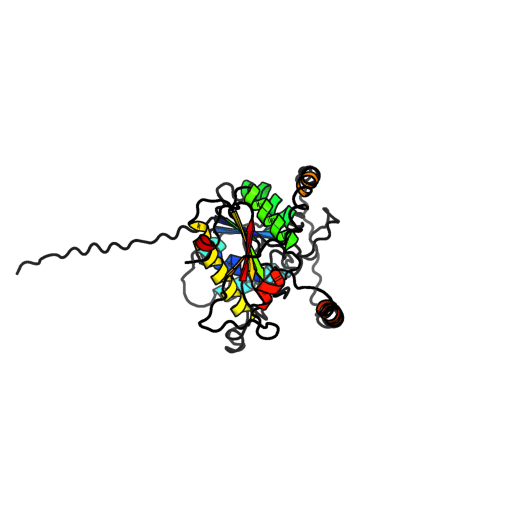3.50 87 ASN A C 1
ATOM 702 O O . ASN A 1 87 ? 8.296 -12.204 -21.081 1.00 83.50 87 ASN A O 1
ATOM 706 N N . LEU A 1 88 ? 9.325 -11.066 -19.437 1.00 78.69 88 LEU A N 1
ATOM 707 C CA . LEU A 1 88 ? 9.124 -12.080 -18.399 1.00 78.69 88 LEU A CA 1
ATOM 708 C C . LEU A 1 88 ? 7.630 -12.394 -18.204 1.00 78.69 88 LEU A C 1
ATOM 710 O O . LEU A 1 88 ? 7.231 -13.562 -18.236 1.00 78.69 88 LEU A O 1
ATOM 714 N N . LYS A 1 89 ? 6.772 -11.361 -18.133 1.00 73.50 89 LYS A N 1
ATOM 715 C CA . LYS A 1 89 ? 5.305 -11.523 -18.095 1.00 73.50 89 LYS A CA 1
ATOM 716 C C . LYS A 1 89 ? 4.789 -12.313 -19.306 1.00 73.50 89 LYS A C 1
ATOM 718 O O . LYS A 1 89 ? 3.968 -13.214 -19.140 1.00 73.50 89 LYS A O 1
ATOM 723 N N . LYS A 1 90 ? 5.272 -12.029 -20.523 1.00 74.75 90 LYS A N 1
ATOM 724 C CA . LYS A 1 90 ? 4.873 -12.768 -21.742 1.00 74.75 90 LYS A CA 1
ATOM 725 C C . LYS A 1 90 ? 5.286 -14.240 -21.699 1.00 74.75 90 LYS A C 1
ATOM 727 O O . LYS A 1 90 ? 4.530 -15.087 -22.173 1.00 74.75 90 LYS A O 1
ATOM 732 N N . VAL A 1 91 ? 6.467 -14.549 -21.166 1.00 71.75 91 VAL A N 1
ATOM 733 C CA . VAL A 1 91 ? 6.971 -15.928 -21.058 1.00 71.75 91 VAL A CA 1
ATOM 734 C C . VAL A 1 91 ? 6.174 -16.715 -20.020 1.00 71.75 91 VAL A C 1
ATOM 736 O O . VAL A 1 91 ? 5.705 -17.811 -20.329 1.00 71.75 91 VAL A O 1
ATOM 739 N N . ASN A 1 92 ? 5.932 -16.142 -18.840 1.00 64.81 92 ASN A N 1
ATOM 740 C CA . ASN A 1 92 ? 5.168 -16.799 -17.775 1.00 64.81 92 ASN A CA 1
ATOM 741 C C . ASN A 1 92 ? 3.711 -17.083 -18.182 1.00 64.81 92 ASN A C 1
ATOM 743 O O . ASN A 1 92 ? 3.177 -18.139 -17.847 1.00 64.81 92 ASN A O 1
ATOM 747 N N . LYS A 1 93 ? 3.103 -16.217 -19.007 1.00 62.22 93 LYS A N 1
ATOM 748 C CA . LYS A 1 93 ? 1.765 -16.433 -19.594 1.00 62.22 93 LYS A CA 1
ATOM 749 C C . LYS A 1 93 ? 1.682 -17.634 -20.551 1.00 62.22 93 LYS A C 1
ATOM 751 O O . LYS A 1 93 ? 0.591 -18.127 -20.815 1.00 62.22 93 LYS A O 1
ATOM 756 N N . ARG A 1 94 ? 2.801 -18.145 -21.085 1.00 57.50 94 ARG A N 1
ATOM 757 C CA . ARG A 1 94 ? 2.798 -19.266 -22.052 1.00 57.50 94 ARG A CA 1
ATOM 758 C C . ARG A 1 94 ? 2.611 -20.656 -21.418 1.00 57.50 94 ARG A C 1
ATOM 760 O O . ARG A 1 94 ? 2.716 -21.651 -22.137 1.00 57.50 94 ARG A O 1
ATOM 767 N N . ARG A 1 95 ? 2.300 -20.775 -20.118 1.00 49.56 95 ARG A N 1
ATOM 768 C CA . ARG A 1 95 ? 2.027 -22.075 -19.469 1.00 49.56 95 ARG A CA 1
ATOM 769 C C . ARG A 1 95 ? 0.534 -22.329 -19.178 1.00 49.56 95 ARG A C 1
ATOM 771 O O . ARG A 1 95 ? -0.079 -21.661 -18.366 1.00 49.56 95 ARG A O 1
ATOM 778 N N . VAL A 1 96 ? 0.051 -23.401 -19.827 1.00 46.53 96 VAL A N 1
ATOM 779 C CA . VAL A 1 96 ? -1.180 -24.216 -19.668 1.00 46.53 96 VAL A CA 1
ATOM 780 C C . VAL A 1 96 ? -2.553 -23.545 -19.908 1.00 46.53 96 VAL A C 1
ATOM 782 O O . VAL A 1 96 ? -3.203 -23.056 -19.000 1.00 46.53 96 VAL A O 1
ATOM 785 N N . ARG A 1 97 ? -3.028 -23.728 -21.157 1.00 49.16 97 ARG A N 1
ATOM 786 C CA . ARG A 1 97 ? -4.419 -23.758 -21.680 1.00 49.16 97 ARG A CA 1
ATOM 787 C C . ARG A 1 97 ? -5.346 -22.565 -21.384 1.00 49.16 97 ARG A C 1
ATOM 789 O O . ARG A 1 97 ? -6.061 -22.584 -20.397 1.00 49.16 97 ARG A O 1
ATOM 796 N N . ASN A 1 98 ? -5.472 -21.680 -22.382 1.00 50.62 98 ASN A N 1
ATOM 797 C CA . ASN A 1 98 ? -6.688 -20.995 -22.884 1.00 50.62 98 ASN A CA 1
ATOM 798 C C . ASN A 1 98 ? -7.713 -20.386 -21.899 1.00 50.62 98 ASN A C 1
ATOM 800 O O . ASN A 1 98 ? -8.796 -20.004 -22.338 1.00 50.62 98 ASN A O 1
ATOM 804 N N . VAL A 1 99 ? -7.409 -20.252 -20.614 1.00 52.47 99 VAL A N 1
ATOM 805 C CA . VAL A 1 99 ? -8.273 -19.590 -19.635 1.00 52.47 99 VAL A CA 1
ATOM 806 C C . VAL A 1 99 ? -7.561 -18.322 -19.201 1.00 52.47 99 VAL A C 1
ATOM 808 O O . VAL A 1 99 ? -6.616 -18.385 -18.425 1.00 52.47 99 VAL A O 1
ATOM 811 N N . LYS A 1 100 ? -7.998 -17.183 -19.743 1.00 53.41 100 LYS A N 1
ATOM 812 C CA . LYS A 1 100 ? -7.555 -15.872 -19.268 1.00 53.41 100 LYS A CA 1
ATOM 813 C C . LYS A 1 100 ? -8.346 -15.520 -18.015 1.00 53.41 100 LYS A C 1
ATOM 815 O O . LYS A 1 100 ? -9.577 -15.576 -18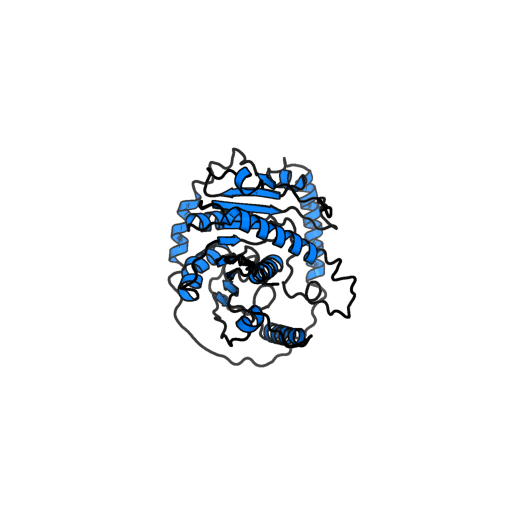.037 1.00 53.41 100 LYS A O 1
ATOM 820 N N . SER A 1 101 ? -7.661 -15.173 -16.932 1.00 57.59 101 SER A N 1
ATOM 821 C CA . SER A 1 101 ? -8.321 -14.585 -15.763 1.00 57.59 101 SER A CA 1
ATOM 822 C C . SER A 1 101 ? -8.844 -13.175 -16.090 1.00 57.59 101 SER A C 1
ATOM 824 O O . SER A 1 101 ? -8.367 -12.520 -17.016 1.00 57.59 101 SER A O 1
ATOM 826 N N . LYS A 1 102 ? -9.841 -12.677 -15.345 1.00 56.16 102 LYS A N 1
ATOM 827 C CA . LYS A 1 102 ? -10.393 -11.321 -15.543 1.00 56.16 102 LYS A CA 1
ATOM 828 C C . LYS A 1 102 ? -9.306 -10.238 -15.436 1.00 56.16 102 LYS A C 1
ATOM 830 O O . LYS A 1 102 ? -9.280 -9.315 -16.243 1.00 56.16 102 LYS A O 1
ATOM 835 N N . SER A 1 103 ? -8.367 -10.406 -14.505 1.00 55.56 103 SER A N 1
ATOM 836 C CA . SER A 1 103 ? -7.206 -9.527 -14.343 1.00 55.56 103 SER A CA 1
ATOM 837 C C . SER A 1 103 ? -6.241 -9.586 -15.532 1.00 55.56 103 SER A C 1
ATOM 839 O O . SER A 1 103 ? -5.661 -8.566 -15.891 1.00 55.56 103 SER A O 1
ATOM 841 N N . GLU A 1 104 ? -6.094 -10.737 -16.195 1.00 58.50 104 GLU A N 1
ATOM 842 C CA . GLU A 1 104 ? -5.303 -10.840 -17.428 1.00 58.50 104 GLU A CA 1
ATOM 843 C C . GLU A 1 104 ? -5.944 -10.101 -18.602 1.00 58.50 104 GLU A C 1
ATOM 845 O O . GLU A 1 104 ? -5.212 -9.540 -19.412 1.00 58.50 104 GLU A O 1
ATOM 850 N N . ILE A 1 105 ? -7.278 -10.074 -18.684 1.00 56.38 105 ILE A N 1
ATOM 851 C CA . ILE A 1 105 ? -8.017 -9.346 -19.726 1.00 56.38 105 ILE A CA 1
ATOM 852 C C . ILE A 1 105 ? -7.916 -7.830 -19.490 1.00 56.38 105 ILE A C 1
ATOM 854 O O . ILE A 1 105 ? -7.624 -7.083 -20.417 1.00 56.38 105 ILE A O 1
ATOM 858 N N . GLU A 1 106 ? -8.072 -7.362 -18.248 1.00 58.09 106 GLU A N 1
ATOM 859 C CA . GLU A 1 106 ? -7.946 -5.932 -17.908 1.00 58.09 106 GLU A CA 1
ATOM 860 C C . GLU A 1 106 ? -6.517 -5.379 -18.080 1.00 58.09 106 GLU A C 1
ATOM 862 O O . GLU A 1 106 ? -6.351 -4.176 -18.304 1.00 58.09 106 GLU A O 1
ATOM 867 N N . GLN A 1 107 ? -5.499 -6.245 -17.988 1.00 57.19 107 GLN A N 1
ATOM 868 C CA . GLN A 1 107 ? -4.088 -5.931 -18.258 1.00 57.19 107 GLN A CA 1
ATOM 869 C C . GLN A 1 107 ? -3.703 -6.018 -19.748 1.00 57.19 107 GLN A C 1
ATOM 871 O O . GLN A 1 107 ? -2.569 -5.688 -20.096 1.00 57.19 107 GLN A O 1
ATOM 876 N N . GLU A 1 108 ? -4.584 -6.512 -20.624 1.00 59.41 108 GLU A N 1
ATOM 877 C CA . GLU A 1 108 ? -4.324 -6.637 -22.068 1.00 59.41 108 GLU A CA 1
ATOM 878 C C . GLU A 1 108 ? -4.719 -5.397 -22.876 1.00 59.41 108 GLU A C 1
ATOM 880 O O . GLU A 1 108 ? -4.239 -5.244 -24.001 1.00 59.41 108 GLU A O 1
ATOM 885 N N . GLU A 1 109 ? -5.538 -4.506 -22.316 1.00 66.19 109 GLU A N 1
ATOM 886 C CA . GLU A 1 109 ? -5.860 -3.237 -22.966 1.00 66.19 109 GLU A CA 1
ATOM 887 C C . GLU A 1 109 ? -4.586 -2.386 -23.100 1.00 66.19 109 GLU A C 1
ATOM 889 O O . GLU A 1 109 ? -3.906 -2.135 -22.096 1.00 66.19 109 GLU A O 1
ATOM 894 N N . PRO A 1 110 ? -4.223 -1.945 -24.319 1.00 71.25 110 PRO A N 1
ATOM 895 C CA . PRO A 1 110 ? -3.089 -1.057 -24.500 1.00 71.25 110 PRO A CA 1
ATOM 896 C C . PRO A 1 110 ? -3.362 0.247 -23.746 1.00 71.25 110 PRO A C 1
ATOM 898 O O . PRO A 1 110 ? -4.328 0.949 -24.032 1.00 71.25 110 PRO A O 1
ATOM 901 N N . PHE A 1 111 ? -2.503 0.572 -22.782 1.00 86.88 111 PHE A N 1
ATOM 902 C CA . PHE A 1 111 ? -2.519 1.858 -22.098 1.00 86.88 111 PHE A CA 1
ATOM 903 C C . PHE A 1 111 ? -1.166 2.544 -22.269 1.00 86.88 111 PHE A C 1
ATOM 905 O O . PHE A 1 111 ? -0.127 1.885 -22.353 1.00 86.88 111 PHE A O 1
ATOM 912 N N . THR A 1 112 ? -1.199 3.870 -22.336 1.00 90.12 112 THR A N 1
ATOM 913 C CA . THR A 1 112 ? 0.001 4.704 -22.328 1.00 90.12 112 THR A CA 1
ATOM 914 C C . THR A 1 112 ? 0.202 5.187 -20.896 1.00 90.12 112 THR A C 1
ATOM 916 O O . THR A 1 112 ? -0.683 5.885 -20.398 1.00 90.12 112 THR A O 1
ATOM 919 N N . PRO A 1 113 ? 1.293 4.799 -20.211 1.00 93.06 113 PRO A N 1
ATOM 920 C CA . PRO A 1 113 ? 1.544 5.256 -18.853 1.00 93.06 113 PRO A CA 1
ATOM 921 C C . PRO A 1 113 ? 1.766 6.769 -18.842 1.00 93.06 113 PRO A C 1
ATOM 923 O O . PRO A 1 113 ? 2.478 7.312 -19.689 1.00 93.06 113 PRO A O 1
ATOM 926 N N . VAL A 1 114 ? 1.165 7.444 -17.868 1.00 94.88 114 VAL A N 1
ATOM 927 C CA . VAL A 1 114 ? 1.506 8.830 -17.545 1.00 94.88 114 VAL A CA 1
ATOM 928 C C . VAL A 1 114 ? 2.929 8.857 -16.998 1.00 94.88 114 VAL A C 1
ATOM 930 O O . VAL A 1 114 ? 3.278 8.045 -16.147 1.00 94.88 114 VAL A O 1
ATOM 933 N N . SER A 1 115 ? 3.747 9.789 -17.479 1.00 92.44 115 SER A N 1
ATOM 934 C CA . SER A 1 115 ? 5.125 9.954 -17.023 1.00 92.44 115 SER A CA 1
ATOM 935 C C . SER A 1 115 ? 5.491 11.431 -17.017 1.00 92.44 115 SER A C 1
ATOM 937 O O . SER A 1 115 ? 5.446 12.093 -18.053 1.00 92.44 115 SER A O 1
ATOM 939 N N . THR A 1 116 ? 5.839 11.945 -15.842 1.00 91.12 116 THR A N 1
ATOM 940 C CA . THR A 1 116 ? 6.355 13.301 -15.621 1.00 91.12 116 THR A CA 1
ATOM 941 C C . THR A 1 116 ? 7.518 13.240 -14.626 1.00 91.12 116 THR A C 1
ATOM 943 O O . THR A 1 116 ? 7.742 12.207 -13.993 1.00 91.12 116 THR A O 1
ATOM 946 N N . ASN A 1 117 ? 8.224 14.356 -14.427 1.00 87.19 117 ASN A N 1
ATOM 947 C CA . ASN A 1 117 ? 9.280 14.448 -13.408 1.00 87.19 117 ASN A CA 1
ATOM 948 C C . ASN A 1 117 ? 8.743 14.380 -11.963 1.00 87.19 117 ASN A C 1
ATOM 950 O O . ASN A 1 117 ? 9.501 14.092 -11.041 1.00 87.19 117 ASN A O 1
ATOM 954 N N . TYR A 1 118 ? 7.445 14.637 -11.762 1.00 89.50 118 TYR A N 1
ATOM 955 C CA . TYR A 1 118 ? 6.821 14.736 -10.438 1.00 89.50 118 TYR A CA 1
ATOM 956 C C . TYR A 1 118 ? 6.022 13.494 -10.055 1.00 89.50 118 TYR A C 1
ATOM 958 O O . TYR A 1 118 ? 5.907 13.170 -8.879 1.00 89.50 118 TYR A O 1
ATOM 966 N N . TYR A 1 119 ? 5.432 12.811 -11.030 1.00 94.94 119 TYR A N 1
ATOM 967 C CA . TYR A 1 119 ? 4.634 11.608 -10.822 1.00 94.94 119 TYR A CA 1
ATOM 968 C C . TYR A 1 119 ? 4.474 10.837 -12.133 1.00 94.94 119 TYR A C 1
ATOM 970 O O . TYR A 1 119 ? 4.614 11.392 -13.228 1.00 94.94 119 TYR A O 1
ATOM 978 N N . GLY A 1 120 ? 4.128 9.563 -12.027 1.00 96.25 120 GLY A N 1
ATOM 979 C CA . GLY A 1 120 ? 3.844 8.728 -13.185 1.00 96.25 120 GLY A CA 1
ATOM 980 C C . GLY A 1 120 ? 3.240 7.389 -12.797 1.00 96.25 120 GLY A C 1
ATOM 981 O O . GLY A 1 120 ? 3.001 7.115 -11.622 1.00 96.25 120 GLY A O 1
ATOM 982 N N . GLN A 1 121 ? 2.967 6.566 -13.803 1.00 96.75 121 GLN A N 1
ATOM 983 C CA . GLN A 1 121 ? 2.414 5.224 -13.661 1.00 96.75 121 GLN A CA 1
ATOM 984 C C . GLN A 1 121 ? 3.487 4.158 -13.851 1.00 96.75 121 GLN A C 1
ATOM 986 O O . GLN A 1 121 ? 4.432 4.334 -14.618 1.00 96.75 121 GLN A O 1
ATOM 991 N N . ASP A 1 122 ? 3.277 3.005 -13.221 1.00 95.44 122 ASP A N 1
ATOM 992 C CA . ASP A 1 122 ? 3.963 1.769 -13.580 1.00 95.44 122 ASP A CA 1
ATOM 993 C C . ASP A 1 122 ? 3.668 1.435 -15.053 1.00 95.44 122 ASP A C 1
ATOM 995 O O . ASP A 1 122 ? 2.507 1.184 -15.402 1.00 95.44 122 ASP A O 1
ATOM 999 N N . PRO A 1 123 ? 4.679 1.357 -15.938 1.00 92.56 123 PRO A N 1
ATOM 1000 C CA . PRO A 1 123 ? 4.457 0.983 -17.335 1.00 92.56 123 PRO A CA 1
ATOM 1001 C C . PRO A 1 123 ? 3.878 -0.432 -17.507 1.00 92.56 123 PRO A C 1
ATOM 1003 O O . PRO A 1 123 ? 3.425 -0.800 -18.595 1.00 92.56 123 PRO A O 1
ATOM 1006 N N . LEU A 1 124 ? 3.887 -1.247 -16.448 1.00 89.44 124 LEU A N 1
ATOM 1007 C CA . LEU A 1 124 ? 3.363 -2.607 -16.419 1.00 89.44 124 LEU A CA 1
ATOM 1008 C C . LEU A 1 124 ? 2.012 -2.733 -15.701 1.00 89.44 124 LEU A C 1
ATOM 1010 O O . LEU A 1 124 ? 1.474 -3.852 -15.699 1.00 89.44 124 LEU A O 1
ATOM 1014 N N . ASP A 1 125 ? 1.493 -1.665 -15.082 1.00 92.31 125 ASP A N 1
ATOM 1015 C CA . ASP A 1 125 ? 0.204 -1.644 -14.379 1.00 92.31 125 ASP A CA 1
ATOM 1016 C C . ASP A 1 125 ? -0.394 -0.226 -14.253 1.00 92.31 125 ASP A C 1
AT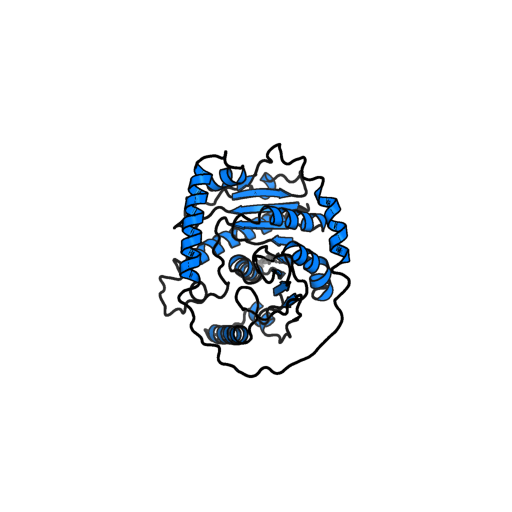OM 1018 O O . ASP A 1 125 ? 0.036 0.593 -13.446 1.00 92.31 125 ASP A O 1
ATOM 1022 N N . LYS A 1 126 ? -1.484 0.033 -14.983 1.00 93.94 126 LYS A N 1
ATOM 1023 C CA . LYS A 1 126 ? -2.172 1.334 -14.993 1.00 93.94 126 LYS A CA 1
ATOM 1024 C C . LYS A 1 126 ? -2.678 1.811 -13.624 1.00 93.94 126 LYS A C 1
ATOM 1026 O O . LYS A 1 126 ? -2.864 3.007 -13.442 1.00 93.94 126 LYS A O 1
ATOM 1031 N N . ASN A 1 127 ? -2.940 0.917 -12.671 1.00 96.38 127 ASN A N 1
ATOM 1032 C CA . ASN A 1 127 ? -3.502 1.303 -11.368 1.00 96.38 127 ASN A CA 1
ATOM 1033 C C . ASN A 1 127 ? -2.424 1.596 -10.318 1.00 96.38 127 ASN A C 1
ATOM 1035 O O . ASN A 1 127 ? -2.737 1.721 -9.133 1.00 96.38 127 ASN A O 1
ATOM 1039 N N . VAL A 1 128 ? -1.161 1.642 -10.733 1.00 98.12 128 VAL A N 1
ATOM 1040 C CA . VAL A 1 128 ? -0.018 1.814 -9.848 1.00 98.12 128 VAL A CA 1
ATOM 1041 C C . VAL A 1 128 ? 0.710 3.076 -10.262 1.00 98.12 128 VAL A C 1
ATOM 1043 O O . VAL A 1 128 ? 1.048 3.247 -11.430 1.00 98.12 128 VAL A O 1
ATOM 1046 N N . TRP A 1 129 ? 0.960 3.932 -9.286 1.00 98.38 129 TRP A N 1
ATOM 1047 C CA . TRP A 1 129 ? 1.552 5.240 -9.465 1.00 98.38 129 TRP A CA 1
ATOM 1048 C C . TRP A 1 129 ? 2.717 5.439 -8.510 1.00 98.38 129 TRP A C 1
ATOM 1050 O O . TRP A 1 129 ? 2.757 4.876 -7.412 1.00 98.38 129 TRP A O 1
ATOM 1060 N N . TYR A 1 130 ? 3.622 6.308 -8.928 1.00 96.94 130 TYR A N 1
ATOM 1061 C CA . TYR A 1 130 ? 4.636 6.891 -8.072 1.00 96.94 130 TYR A CA 1
ATOM 1062 C C . TYR A 1 130 ? 4.475 8.407 -8.033 1.00 96.94 130 TYR A C 1
ATOM 1064 O O . TYR A 1 130 ? 4.037 9.022 -9.010 1.00 96.94 130 TYR A O 1
ATOM 1072 N N . VAL A 1 131 ? 4.876 9.007 -6.918 1.00 95.44 131 VAL A N 1
ATOM 1073 C CA . VAL A 1 131 ? 5.068 10.453 -6.782 1.00 95.44 131 VAL A CA 1
ATOM 1074 C C . VAL A 1 131 ? 6.511 10.686 -6.348 1.00 95.44 131 VAL A C 1
ATOM 1076 O O . VAL A 1 131 ? 7.004 10.058 -5.416 1.00 95.44 131 VAL A O 1
ATOM 1079 N N . ASN A 1 132 ? 7.212 11.570 -7.043 1.00 92.88 132 ASN A N 1
ATOM 1080 C CA . ASN A 1 132 ? 8.580 11.968 -6.740 1.00 92.88 132 ASN A CA 1
ATOM 1081 C C . ASN A 1 132 ? 8.583 12.994 -5.592 1.00 92.88 132 ASN A C 1
ATOM 1083 O O . ASN A 1 132 ? 8.784 14.190 -5.801 1.00 92.88 132 ASN A O 1
ATOM 1087 N N . SER A 1 133 ? 8.197 12.535 -4.399 1.00 90.38 133 SER A N 1
ATOM 1088 C CA . SER A 1 133 ? 8.100 13.330 -3.173 1.00 90.38 133 SER A CA 1
ATOM 1089 C C . SER A 1 133 ? 8.085 12.419 -1.936 1.00 90.38 133 SER A C 1
ATOM 1091 O O . SER A 1 133 ? 8.128 11.196 -2.066 1.00 90.38 133 SER A O 1
ATOM 1093 N N . ASN A 1 134 ? 7.999 13.006 -0.740 1.00 91.25 134 ASN A N 1
ATOM 1094 C CA . ASN A 1 134 ? 7.819 12.273 0.515 1.00 91.25 134 ASN A CA 1
ATOM 1095 C C . ASN A 1 134 ? 6.400 11.666 0.632 1.00 91.25 134 ASN A C 1
ATOM 1097 O O . ASN A 1 134 ? 5.495 11.975 -0.157 1.00 91.25 134 ASN A O 1
ATOM 1101 N N . SER A 1 135 ? 6.183 10.786 1.614 1.00 93.19 135 SER A N 1
ATOM 1102 C CA . SER A 1 135 ? 4.935 10.014 1.717 1.00 93.19 135 SER A CA 1
ATOM 1103 C C . SER A 1 135 ? 3.703 10.874 2.062 1.00 93.19 135 SER A C 1
ATOM 1105 O O . SER A 1 135 ? 2.611 10.636 1.537 1.00 93.19 135 SER A O 1
ATOM 1107 N N . ASN A 1 136 ? 3.872 11.929 2.869 1.00 92.06 136 ASN A N 1
ATOM 1108 C CA . ASN A 1 136 ? 2.794 12.854 3.235 1.00 92.06 136 ASN A CA 1
ATOM 1109 C C . ASN A 1 136 ? 2.302 13.637 2.016 1.00 92.06 136 ASN A C 1
ATOM 1111 O O . ASN A 1 136 ? 1.109 13.616 1.694 1.00 92.06 136 ASN A O 1
ATOM 1115 N N . THR A 1 137 ? 3.222 14.258 1.279 1.00 92.81 137 THR A N 1
ATOM 1116 C CA . THR A 1 137 ? 2.901 14.958 0.032 1.00 92.81 137 THR A CA 1
ATOM 1117 C C . THR A 1 137 ? 2.334 13.995 -1.009 1.00 92.81 137 THR A C 1
ATOM 1119 O O . THR A 1 137 ? 1.369 14.342 -1.687 1.00 92.81 137 THR A O 1
ATOM 1122 N N . THR A 1 138 ? 2.847 12.764 -1.087 1.00 95.38 138 THR A N 1
ATOM 1123 C CA . THR A 1 138 ? 2.317 11.715 -1.974 1.00 95.38 138 THR A CA 1
ATOM 1124 C C . THR A 1 138 ? 0.839 11.436 -1.707 1.00 95.38 138 THR A C 1
ATOM 1126 O O . THR A 1 138 ? 0.034 11.443 -2.643 1.00 95.38 138 THR A O 1
ATOM 1129 N N . LEU A 1 139 ? 0.444 11.223 -0.449 1.00 96.62 139 LEU A N 1
ATOM 1130 C CA . LEU A 1 139 ? -0.952 10.945 -0.110 1.00 96.62 139 LEU A CA 1
ATOM 1131 C C . LEU A 1 139 ? -1.853 12.161 -0.365 1.00 96.62 139 LEU A C 1
ATOM 1133 O O . LEU A 1 139 ? -2.930 12.016 -0.945 1.00 96.62 139 LEU A O 1
ATOM 1137 N N . GLN A 1 140 ? -1.404 13.367 -0.008 1.00 95.94 140 GLN A N 1
ATOM 1138 C CA . GLN A 1 140 ? -2.154 14.595 -0.297 1.00 95.94 140 GLN A CA 1
ATOM 1139 C C . GLN A 1 140 ? -2.366 14.793 -1.802 1.00 95.94 140 GLN A C 1
ATOM 1141 O O . GLN A 1 140 ? -3.488 15.051 -2.239 1.00 95.94 140 GLN A O 1
ATOM 1146 N N . PHE A 1 141 ? -1.310 14.635 -2.601 1.00 96.12 141 PHE A N 1
ATOM 1147 C CA . PHE A 1 141 ? -1.378 14.734 -4.058 1.00 96.12 141 PHE A CA 1
ATOM 1148 C C . PHE A 1 141 ? -2.264 13.634 -4.656 1.00 96.12 141 PHE A C 1
ATOM 1150 O O . PHE A 1 141 ? -3.026 13.872 -5.589 1.00 96.12 141 PHE A O 1
ATOM 1157 N N . THR A 1 142 ? -2.242 12.433 -4.079 1.00 97.06 142 THR A N 1
ATOM 1158 C CA . THR A 1 142 ? -3.123 11.339 -4.503 1.00 97.06 142 THR A CA 1
ATOM 1159 C C . THR A 1 142 ? -4.594 11.720 -4.362 1.00 97.06 142 THR A C 1
ATOM 1161 O O . THR A 1 142 ? -5.361 11.578 -5.316 1.00 97.06 142 THR A O 1
ATOM 1164 N N . LEU A 1 143 ? -4.981 12.231 -3.191 1.00 96.50 143 LEU A N 1
ATOM 1165 C CA . LEU A 1 143 ? -6.369 12.585 -2.888 1.00 96.50 143 LEU A CA 1
ATOM 1166 C C . LEU A 1 143 ? -6.853 13.808 -3.676 1.00 96.50 143 LEU A C 1
ATOM 1168 O O . LEU A 1 143 ? -8.013 13.850 -4.082 1.00 96.50 143 LEU A O 1
ATOM 1172 N N . ASN A 1 144 ? -5.973 14.783 -3.912 1.00 96.25 144 ASN A N 1
ATOM 1173 C CA . ASN A 1 144 ? -6.342 16.056 -4.531 1.00 96.25 144 ASN A CA 1
ATOM 1174 C C . ASN A 1 144 ? -6.171 16.075 -6.058 1.00 96.25 144 ASN A C 1
ATOM 1176 O O . ASN A 1 144 ? -6.841 16.863 -6.725 1.00 96.25 144 ASN A O 1
ATOM 1180 N N . ASN A 1 145 ? -5.297 15.229 -6.612 1.00 95.88 145 ASN A N 1
ATOM 1181 C CA . ASN A 1 145 ? -4.915 15.263 -8.024 1.00 95.88 145 ASN A CA 1
ATOM 1182 C C . ASN A 1 145 ? -5.143 13.909 -8.704 1.00 95.88 145 ASN A C 1
ATOM 1184 O O . ASN A 1 145 ? -5.999 13.815 -9.579 1.00 95.88 145 ASN A O 1
ATOM 1188 N N . ILE A 1 146 ? -4.444 12.846 -8.281 1.00 96.88 146 ILE A N 1
ATOM 1189 C CA . ILE A 1 146 ? -4.458 11.566 -9.019 1.00 96.88 146 ILE A CA 1
ATOM 1190 C C . ILE A 1 146 ? -5.864 10.958 -9.075 1.00 96.88 146 ILE A C 1
ATOM 1192 O O . ILE A 1 146 ? -6.335 10.588 -10.152 1.00 96.88 146 ILE A O 1
ATOM 1196 N N . ILE A 1 147 ? -6.544 10.845 -7.930 1.00 97.19 147 ILE A N 1
ATOM 1197 C CA . ILE A 1 147 ? -7.877 10.233 -7.879 1.00 97.19 147 ILE A CA 1
ATOM 1198 C C . ILE A 1 147 ? -8.908 11.080 -8.646 1.00 97.19 147 ILE A C 1
ATOM 1200 O O . ILE A 1 147 ? -9.556 10.521 -9.533 1.00 97.19 147 ILE A O 1
ATOM 1204 N N . PRO A 1 148 ? -9.050 12.401 -8.410 1.00 96.56 148 PRO A N 1
ATOM 1205 C CA . PRO A 1 148 ? -10.022 13.209 -9.149 1.00 96.56 148 PRO A CA 1
ATOM 1206 C C . PRO A 1 148 ? -9.771 13.286 -10.662 1.00 96.56 148 PRO A C 1
ATOM 1208 O O . PRO A 1 148 ? -10.732 13.307 -11.431 1.00 96.56 148 PRO A O 1
ATOM 1211 N N . GLU A 1 149 ? -8.508 13.336 -11.098 1.00 96.50 149 GLU A N 1
ATOM 1212 C CA . GLU A 1 149 ? -8.149 13.515 -12.511 1.00 96.50 149 GLU A CA 1
ATOM 1213 C C . GLU A 1 149 ? -8.251 12.212 -13.310 1.00 96.50 149 GLU A C 1
ATOM 1215 O O . GLU A 1 149 ? -8.873 12.179 -14.374 1.00 96.50 149 GLU A O 1
ATOM 1220 N N . TYR A 1 150 ? -7.674 11.125 -12.792 1.00 96.12 150 TYR A N 1
ATOM 1221 C CA . TYR A 1 150 ? -7.537 9.870 -13.539 1.00 96.12 150 TYR A CA 1
ATOM 1222 C C . TYR A 1 150 ? -8.598 8.828 -13.173 1.00 96.12 150 TYR A C 1
ATOM 1224 O O . TYR A 1 150 ? -8.839 7.897 -13.945 1.00 96.12 150 TYR A O 1
ATOM 1232 N N . TYR A 1 151 ? -9.266 8.990 -12.027 1.00 96.62 151 TYR A N 1
ATOM 1233 C CA . TYR A 1 151 ? -10.273 8.059 -11.518 1.00 96.62 151 TYR A CA 1
ATOM 1234 C C . TYR A 1 151 ? -11.546 8.783 -11.035 1.00 96.62 151 TYR A C 1
ATOM 1236 O O . TYR A 1 151 ? -12.002 8.545 -9.919 1.00 96.62 151 TYR A O 1
ATOM 1244 N N . PRO A 1 152 ? -12.203 9.620 -11.863 1.00 95.38 152 PRO A N 1
ATOM 1245 C CA . PRO A 1 152 ? -13.320 10.467 -11.421 1.00 95.38 152 PRO A CA 1
ATOM 1246 C C . PRO A 1 152 ? -14.553 9.690 -10.927 1.00 95.38 152 PRO A C 1
ATOM 1248 O O . PRO A 1 152 ? -15.384 10.233 -10.204 1.00 95.38 152 PRO A O 1
ATOM 1251 N N . SER A 1 153 ? -14.700 8.419 -11.315 1.00 94.38 153 SER A N 1
ATOM 1252 C CA . SER A 1 153 ? -15.769 7.531 -10.835 1.00 94.38 153 SER A CA 1
ATOM 1253 C C . SER A 1 153 ? -15.367 6.679 -9.625 1.00 94.38 153 SER A C 1
ATOM 1255 O O . SER A 1 153 ? -16.155 5.844 -9.180 1.00 94.38 153 SER A O 1
ATOM 1257 N N . PHE A 1 154 ? -14.137 6.814 -9.133 1.00 95.38 154 PHE A N 1
ATOM 1258 C CA . PHE A 1 154 ? -13.620 6.050 -8.007 1.00 95.38 154 PHE A CA 1
ATOM 1259 C C . PHE A 1 154 ? -14.004 6.734 -6.699 1.00 95.38 154 PHE A C 1
ATOM 1261 O O . PHE A 1 154 ? -13.538 7.827 -6.390 1.00 95.38 154 PHE A O 1
ATOM 1268 N N . ASN A 1 155 ? -14.861 6.074 -5.923 1.00 94.62 155 ASN A N 1
ATOM 1269 C CA . ASN A 1 155 ? -15.248 6.530 -4.596 1.00 94.62 155 ASN A CA 1
ATOM 1270 C C . ASN A 1 155 ? -14.563 5.642 -3.557 1.00 94.62 155 ASN A C 1
ATOM 1272 O O . ASN A 1 155 ? -14.962 4.490 -3.404 1.00 94.62 155 ASN A O 1
ATOM 1276 N N . ALA A 1 156 ? -13.509 6.148 -2.919 1.00 95.50 156 ALA A N 1
ATOM 1277 C CA . ALA A 1 156 ? -12.681 5.367 -2.008 1.00 95.50 156 ALA A CA 1
ATOM 1278 C C . ALA A 1 156 ? -13.444 4.991 -0.727 1.00 95.50 156 ALA A C 1
ATOM 1280 O O . ALA A 1 156 ? -13.963 5.856 -0.025 1.00 95.50 156 ALA A O 1
ATOM 1281 N N . ASP A 1 157 ? -13.455 3.701 -0.398 1.00 95.75 157 ASP A N 1
ATOM 1282 C CA . ASP A 1 157 ? -14.061 3.169 0.827 1.00 95.75 157 ASP A CA 1
ATOM 1283 C C . ASP A 1 157 ? -13.046 3.079 1.979 1.00 95.75 157 ASP A C 1
ATOM 1285 O O . ASP A 1 157 ? -13.411 3.122 3.157 1.00 95.75 157 ASP A O 1
ATOM 1289 N N . LEU A 1 158 ? -11.765 2.899 1.637 1.00 97.06 158 LEU A N 1
ATOM 1290 C CA . LEU A 1 158 ? -10.687 2.625 2.581 1.00 97.06 158 LEU A CA 1
ATOM 1291 C C . LEU A 1 158 ? -9.351 3.153 2.046 1.00 97.06 158 LEU A C 1
ATOM 1293 O O . LEU A 1 158 ? -9.008 2.933 0.883 1.00 97.06 158 LEU A O 1
ATOM 1297 N N . VAL A 1 159 ? -8.569 3.773 2.928 1.00 98.44 159 VAL A N 1
ATOM 1298 C CA . VAL A 1 159 ? -7.145 4.045 2.705 1.00 98.44 159 VAL A CA 1
ATOM 1299 C C . VAL A 1 159 ? -6.326 3.011 3.474 1.00 98.44 159 VAL A C 1
ATOM 1301 O O . VAL A 1 159 ? -6.574 2.761 4.654 1.00 98.44 159 VAL A O 1
ATOM 1304 N N . ILE A 1 160 ? -5.350 2.391 2.820 1.00 98.62 160 ILE A N 1
ATOM 1305 C CA . ILE A 1 160 ? -4.384 1.497 3.457 1.00 98.62 160 ILE A CA 1
ATOM 1306 C C . ILE A 1 160 ? -2.995 2.110 3.329 1.00 98.62 160 ILE A C 1
ATOM 1308 O O . ILE A 1 160 ? -2.599 2.507 2.237 1.00 98.62 160 ILE A O 1
ATOM 1312 N N . ILE A 1 161 ? -2.258 2.165 4.436 1.00 98.50 161 ILE A N 1
ATOM 1313 C CA . ILE A 1 161 ? -0.883 2.669 4.493 1.00 98.50 161 ILE A CA 1
ATOM 1314 C C . ILE A 1 161 ? 0.031 1.491 4.848 1.00 98.50 161 ILE A C 1
ATOM 1316 O O . ILE A 1 161 ? 0.000 0.991 5.973 1.00 98.50 161 ILE A O 1
ATOM 1320 N N . GLY A 1 162 ? 0.833 1.041 3.890 1.00 96.81 162 GLY A N 1
ATOM 1321 C CA . GLY A 1 162 ? 1.747 -0.088 4.010 1.00 96.81 162 GLY A CA 1
ATOM 1322 C C . GLY A 1 162 ? 1.245 -1.378 3.336 1.00 96.81 162 GLY A C 1
ATOM 1323 O O . GLY A 1 162 ? 0.356 -1.341 2.488 1.00 96.81 162 GLY A O 1
ATOM 1324 N N . PRO A 1 163 ? 1.808 -2.546 3.690 1.00 97.25 163 PRO A N 1
ATOM 1325 C CA . PRO A 1 163 ? 2.567 -2.767 4.908 1.00 97.25 163 PRO A CA 1
ATOM 1326 C C . PRO A 1 163 ? 3.976 -2.190 4.807 1.00 97.25 163 PRO A C 1
ATOM 1328 O O . PRO A 1 163 ? 4.709 -2.565 3.896 1.00 97.25 163 PRO A O 1
ATOM 1331 N N . ASN A 1 164 ? 4.325 -1.309 5.740 1.00 96.12 164 ASN A N 1
ATOM 1332 C CA . ASN A 1 164 ? 5.625 -0.644 5.770 1.00 96.12 164 ASN A CA 1
ATOM 1333 C C . ASN A 1 164 ? 6.644 -1.520 6.499 1.00 96.12 164 ASN A C 1
ATOM 1335 O O . ASN A 1 164 ? 6.301 -2.204 7.476 1.00 96.12 164 ASN A O 1
ATOM 1339 N N . GLU A 1 165 ? 7.878 -1.498 6.025 1.00 91.62 165 GLU A N 1
ATOM 1340 C CA . GLU A 1 165 ? 9.000 -2.147 6.690 1.00 91.62 165 GLU A CA 1
ATOM 1341 C C . GLU A 1 165 ? 9.577 -1.249 7.797 1.00 91.62 165 GLU A C 1
ATOM 1343 O O . GLU A 1 165 ? 9.532 -0.026 7.722 1.00 91.62 165 GLU A O 1
ATOM 1348 N N . GLY A 1 166 ? 10.070 -1.869 8.868 1.00 90.81 166 GLY A N 1
ATOM 1349 C CA . GLY A 1 166 ? 10.667 -1.156 9.993 1.00 90.81 166 GLY A CA 1
ATOM 1350 C C . GLY A 1 166 ? 9.699 -0.403 10.924 1.00 90.81 166 GLY A C 1
ATOM 1351 O O . GLY A 1 166 ? 8.467 -0.423 10.804 1.00 90.81 166 GLY A O 1
ATOM 1352 N N . LEU A 1 167 ? 10.288 0.231 11.944 1.00 89.75 167 LEU A N 1
ATOM 1353 C CA . LEU A 1 167 ? 9.589 0.986 13.002 1.00 89.75 167 LEU A CA 1
ATOM 1354 C C . LEU A 1 167 ? 9.983 2.475 13.037 1.00 89.75 167 LEU A C 1
ATOM 1356 O O . LEU A 1 167 ? 9.460 3.234 13.854 1.00 89.75 167 LEU A O 1
ATOM 1360 N N . GLU A 1 168 ? 10.891 2.895 12.165 1.00 88.25 168 GLU A N 1
ATOM 1361 C CA . GLU A 1 168 ? 11.422 4.251 12.053 1.00 88.25 168 GLU A CA 1
ATOM 1362 C C . GLU A 1 168 ? 10.344 5.263 11.640 1.00 88.25 168 GLU A C 1
ATOM 1364 O O . GLU A 1 168 ? 10.230 6.322 12.259 1.00 88.25 168 GLU A O 1
ATOM 1369 N N . SER A 1 169 ? 9.463 4.900 10.704 1.00 89.12 169 SER A N 1
ATOM 1370 C CA . SER A 1 169 ? 8.418 5.789 10.173 1.00 89.12 169 SER A CA 1
ATOM 1371 C C . SER A 1 169 ? 7.125 5.799 10.998 1.00 89.12 169 SER A C 1
ATOM 1373 O O . SER A 1 169 ? 6.100 6.300 10.548 1.00 89.12 169 SER A O 1
ATOM 1375 N N . GLN A 1 170 ? 7.112 5.277 12.233 1.00 91.69 170 GLN A N 1
ATOM 1376 C CA . GLN A 1 170 ? 5.874 5.209 13.033 1.00 91.69 170 GLN A CA 1
ATOM 1377 C C . GLN A 1 170 ? 5.267 6.580 13.367 1.00 91.69 170 GLN A C 1
ATOM 1379 O O . GLN A 1 170 ? 4.059 6.666 13.595 1.00 91.69 170 GLN A O 1
ATOM 1384 N N . ALA A 1 171 ? 6.077 7.639 13.436 1.00 91.00 171 ALA A N 1
ATOM 1385 C CA . ALA A 1 171 ? 5.571 9.000 13.608 1.00 91.00 171 ALA A CA 1
ATOM 1386 C C . ALA A 1 171 ? 4.851 9.478 12.337 1.00 91.00 171 ALA A C 1
ATOM 1388 O O . ALA A 1 171 ? 3.671 9.812 12.397 1.00 91.00 171 ALA A O 1
ATOM 1389 N N . GLU A 1 172 ? 5.521 9.382 11.190 1.00 92.50 172 GLU A N 1
ATOM 1390 C CA . GLU A 1 172 ? 4.989 9.728 9.868 1.00 92.50 172 GLU A CA 1
ATOM 1391 C C . GLU A 1 172 ? 3.710 8.939 9.535 1.00 92.50 172 GLU A C 1
ATOM 1393 O O . GLU A 1 172 ? 2.698 9.507 9.135 1.00 92.50 172 GLU A O 1
ATOM 1398 N N . ILE A 1 173 ? 3.681 7.634 9.813 1.00 95.62 173 ILE A N 1
ATOM 1399 C CA . ILE A 1 173 ? 2.497 6.790 9.599 1.00 95.62 173 ILE A CA 1
ATOM 1400 C C . ILE A 1 173 ? 1.292 7.297 10.400 1.00 95.62 173 ILE A C 1
ATOM 1402 O O . ILE A 1 173 ? 0.170 7.300 9.891 1.00 95.62 173 ILE A O 1
ATOM 1406 N N . LYS A 1 174 ? 1.483 7.751 11.646 1.00 94.56 174 LYS A N 1
ATOM 1407 C CA . LYS A 1 174 ? 0.382 8.326 12.441 1.00 94.56 174 LYS A CA 1
ATOM 1408 C C . LYS A 1 174 ? -0.140 9.624 11.830 1.00 94.56 174 LYS A C 1
ATOM 1410 O O . LYS A 1 174 ? -1.347 9.871 11.901 1.00 94.56 174 LYS A O 1
ATOM 1415 N N . GLU A 1 175 ? 0.730 10.423 11.223 1.00 93.69 175 GLU A N 1
ATOM 1416 C CA . GLU A 1 175 ? 0.343 11.641 10.506 1.00 93.69 175 GLU A CA 1
ATOM 1417 C C . GLU A 1 175 ? -0.475 11.302 9.258 1.00 93.69 175 GLU A C 1
ATOM 1419 O O . GLU A 1 175 ? -1.561 11.852 9.085 1.00 93.69 175 GLU A O 1
ATOM 1424 N N . LEU A 1 176 ? -0.040 10.324 8.455 1.00 96.56 176 LEU A N 1
ATOM 1425 C CA . LEU A 1 176 ? -0.789 9.838 7.288 1.00 96.56 176 LEU A CA 1
ATOM 1426 C C . LEU A 1 176 ? -2.172 9.288 7.666 1.00 96.56 176 LEU A C 1
ATOM 1428 O O . LEU A 1 176 ? -3.166 9.555 6.981 1.00 96.56 176 LEU A O 1
ATOM 1432 N N . VAL A 1 177 ? -2.258 8.538 8.773 1.00 97.06 177 VAL A N 1
ATOM 1433 C CA . VAL A 1 177 ? -3.542 8.043 9.290 1.00 97.06 177 VAL A CA 1
ATOM 1434 C C . VAL A 1 177 ? -4.441 9.211 9.684 1.00 97.06 177 VAL A C 1
ATOM 1436 O O . VAL A 1 177 ? -5.608 9.242 9.298 1.00 97.06 177 VAL A O 1
ATOM 1439 N N . SER A 1 178 ? -3.901 10.188 10.412 1.00 95.69 178 SER A N 1
ATOM 1440 C CA . SER A 1 178 ? -4.650 11.373 10.844 1.00 95.69 178 SER A CA 1
ATOM 1441 C C . SER A 1 178 ? -5.135 12.199 9.651 1.00 95.69 178 SER A C 1
ATOM 1443 O O . SER A 1 178 ? -6.300 12.588 9.609 1.00 95.69 178 SER A O 1
ATOM 1445 N N . LEU A 1 179 ? -4.282 12.406 8.644 1.00 95.69 179 LEU A N 1
ATOM 1446 C CA . LEU A 1 179 ? -4.618 13.088 7.394 1.00 95.69 179 LEU A CA 1
ATOM 1447 C C . LEU A 1 179 ? -5.782 12.398 6.668 1.00 95.69 179 LEU A C 1
ATOM 1449 O O . LEU A 1 179 ? -6.737 13.058 6.253 1.00 95.69 179 LEU A O 1
ATOM 1453 N N . SER A 1 180 ? -5.719 11.072 6.539 1.00 96.38 180 SER A N 1
ATOM 1454 C CA . SER A 1 180 ? -6.743 10.272 5.856 1.00 96.38 180 SER A CA 1
ATOM 1455 C C . SER A 1 180 ? -8.084 10.310 6.590 1.00 96.38 180 SER A C 1
ATOM 1457 O O . SER A 1 180 ? -9.127 10.534 5.975 1.00 96.38 180 SER A O 1
ATOM 1459 N N . VAL A 1 181 ? -8.057 10.165 7.917 1.00 95.44 181 VAL A N 1
ATOM 1460 C CA . VAL A 1 181 ? -9.256 10.222 8.764 1.00 95.44 181 VAL A CA 1
ATOM 1461 C C . VAL A 1 181 ? -9.883 11.615 8.754 1.00 95.44 181 VAL A C 1
ATOM 1463 O O . VAL A 1 181 ? -11.100 11.732 8.618 1.00 95.44 181 VAL A O 1
ATOM 1466 N N . ASN A 1 182 ? -9.070 12.673 8.805 1.00 94.31 182 ASN A N 1
ATOM 1467 C CA . ASN A 1 182 ? -9.538 14.056 8.667 1.00 94.31 182 ASN A CA 1
ATOM 1468 C C . ASN A 1 182 ? -10.129 14.332 7.277 1.00 94.31 182 ASN A C 1
ATOM 1470 O O . ASN A 1 182 ? -11.029 15.158 7.140 1.00 94.31 182 ASN A O 1
ATOM 1474 N N . SER A 1 183 ? -9.673 13.593 6.265 1.00 93.62 183 SER A N 1
ATOM 1475 C CA . SER A 1 183 ? -10.249 13.574 4.916 1.00 93.62 183 SER A CA 1
ATOM 1476 C C . SER A 1 183 ? -11.467 12.644 4.803 1.00 93.62 183 SER A C 1
ATOM 1478 O O . SER A 1 183 ? -11.932 12.362 3.704 1.00 93.62 183 SER A O 1
ATOM 1480 N N . THR A 1 184 ? -12.021 12.196 5.935 1.00 93.94 184 THR A N 1
ATOM 1481 C CA . THR A 1 184 ? -13.214 11.343 6.075 1.00 93.94 184 THR A CA 1
ATOM 1482 C C . THR A 1 184 ? -13.067 9.894 5.601 1.00 93.94 184 THR A C 1
ATOM 1484 O O . THR A 1 184 ? -14.068 9.192 5.457 1.00 93.94 184 THR A O 1
ATOM 1487 N N . PHE A 1 185 ? -11.836 9.397 5.436 1.00 95.06 185 PHE A N 1
ATOM 1488 C CA . PHE A 1 185 ? -11.582 8.003 5.065 1.00 95.06 185 PHE A CA 1
ATOM 1489 C C . PHE A 1 185 ? -11.319 7.114 6.279 1.00 95.06 185 PHE A C 1
ATOM 1491 O O . PHE A 1 185 ? -10.515 7.430 7.161 1.00 95.06 185 PHE A O 1
ATOM 1498 N N . LYS A 1 186 ? -11.938 5.929 6.292 1.00 96.12 186 LYS A N 1
ATOM 1499 C CA . LYS A 1 186 ? -11.451 4.842 7.147 1.00 96.12 186 LYS A CA 1
ATOM 1500 C C . LYS A 1 186 ? -10.036 4.498 6.720 1.00 96.12 186 LYS A C 1
ATOM 1502 O O . LYS A 1 186 ? -9.760 4.432 5.521 1.00 96.12 186 LYS A O 1
ATOM 1507 N N . THR A 1 187 ? -9.162 4.267 7.691 1.00 97.44 187 THR A N 1
ATOM 1508 C CA . THR A 1 187 ? -7.739 4.112 7.389 1.00 97.44 187 THR A CA 1
ATOM 1509 C C . THR A 1 187 ? -7.122 2.949 8.141 1.00 97.44 187 THR A C 1
ATOM 1511 O O . THR A 1 187 ? -7.256 2.860 9.357 1.00 97.44 187 THR A O 1
ATOM 1514 N N . LEU A 1 188 ? -6.422 2.067 7.433 1.00 98.00 188 LEU A N 1
ATOM 1515 C CA . LEU A 1 188 ? -5.665 0.962 8.012 1.00 98.00 188 LEU A CA 1
ATOM 1516 C C . LEU A 1 188 ? -4.180 1.142 7.697 1.00 98.00 188 LEU A C 1
ATOM 1518 O O . LEU A 1 188 ? -3.748 0.919 6.571 1.00 98.00 188 LEU A O 1
ATOM 1522 N N . ALA A 1 189 ? -3.391 1.514 8.695 1.00 98.25 189 ALA A N 1
ATOM 1523 C CA . ALA A 1 189 ? -1.942 1.476 8.614 1.00 98.25 189 ALA A CA 1
ATOM 1524 C C . ALA A 1 189 ? -1.412 0.149 9.153 1.00 98.25 189 ALA A C 1
ATOM 1526 O O . ALA A 1 189 ? -1.853 -0.331 10.201 1.00 98.25 189 ALA A O 1
ATOM 1527 N N . VAL A 1 190 ? -0.462 -0.439 8.431 1.00 97.88 190 VAL A N 1
ATOM 1528 C CA . VAL A 1 190 ? 0.175 -1.701 8.798 1.00 97.88 190 VAL A CA 1
ATOM 1529 C C . VAL A 1 190 ? 1.683 -1.545 8.687 1.00 97.88 190 VAL A C 1
ATOM 1531 O O . VAL A 1 190 ? 2.188 -1.076 7.670 1.00 97.88 190 VAL A O 1
ATOM 1534 N N . SER A 1 191 ? 2.405 -1.980 9.712 1.00 96.44 191 SER A N 1
ATOM 1535 C CA . SER A 1 191 ? 3.868 -2.026 9.720 1.00 96.44 191 SER A CA 1
ATOM 1536 C C . SER A 1 191 ? 4.369 -3.352 10.255 1.00 96.44 191 SER A C 1
ATOM 1538 O O . SER A 1 191 ? 3.705 -3.996 11.074 1.00 96.44 191 SER A O 1
ATOM 1540 N N . THR A 1 192 ? 5.561 -3.745 9.827 1.00 93.25 192 THR A N 1
ATOM 1541 C CA . THR A 1 192 ? 6.279 -4.901 10.361 1.00 93.25 192 THR A CA 1
ATOM 1542 C C . THR A 1 192 ? 7.594 -4.456 10.973 1.00 93.25 192 THR A C 1
ATOM 1544 O O . THR A 1 192 ? 8.270 -3.614 10.405 1.00 93.25 192 THR A O 1
ATOM 1547 N N . GLN A 1 193 ? 8.008 -5.065 12.084 1.00 89.69 193 GLN A N 1
ATOM 1548 C CA . GLN A 1 193 ? 9.341 -4.813 12.652 1.00 89.69 193 GLN A CA 1
ATOM 1549 C C . GLN A 1 193 ? 10.482 -5.241 11.709 1.00 89.69 193 GLN A C 1
ATOM 1551 O O . GLN A 1 193 ? 11.595 -4.740 11.814 1.00 89.69 193 GLN A O 1
ATOM 1556 N N . ASP A 1 194 ? 10.193 -6.173 10.802 1.00 86.31 194 ASP A N 1
ATOM 1557 C CA . ASP A 1 194 ? 11.091 -6.596 9.735 1.00 86.31 194 ASP A CA 1
ATOM 1558 C C . ASP A 1 194 ? 11.439 -5.422 8.802 1.00 86.31 194 ASP A C 1
ATOM 1560 O O . ASP A 1 194 ? 10.535 -4.735 8.320 1.00 86.31 194 ASP A O 1
ATOM 1564 N N . ASN A 1 195 ? 12.729 -5.251 8.496 1.00 88.12 195 ASN A N 1
ATOM 1565 C CA . ASN A 1 195 ? 13.227 -4.296 7.506 1.00 88.12 195 ASN A CA 1
ATOM 1566 C C . ASN A 1 195 ? 14.233 -4.982 6.574 1.00 88.12 195 ASN A C 1
ATOM 1568 O O . ASN A 1 195 ? 15.294 -5.426 7.012 1.00 88.12 195 ASN A O 1
ATOM 1572 N N . HIS A 1 196 ? 13.865 -5.149 5.303 1.00 84.44 196 HIS A N 1
ATOM 1573 C CA . HIS A 1 196 ? 14.640 -5.923 4.336 1.00 84.44 196 HIS A CA 1
ATOM 1574 C C . HIS A 1 196 ? 14.990 -5.146 3.062 1.00 84.44 196 HIS A C 1
ATOM 1576 O O . HIS A 1 196 ? 15.928 -5.555 2.376 1.00 84.44 196 HIS A O 1
ATOM 1582 N N . GLY A 1 197 ? 14.232 -4.104 2.703 1.00 87.88 197 GLY A N 1
ATOM 1583 C CA . GLY A 1 197 ? 14.486 -3.284 1.514 1.00 87.88 197 GLY A CA 1
ATOM 1584 C C . GLY A 1 197 ? 14.466 -4.096 0.215 1.00 87.88 197 GLY A C 1
ATOM 1585 O O . GLY A 1 197 ? 15.357 -3.978 -0.623 1.00 87.88 197 GLY A O 1
ATOM 1586 N N . ILE A 1 198 ? 13.496 -5.008 0.067 1.00 89.62 198 ILE A N 1
ATOM 1587 C CA . ILE A 1 198 ? 13.455 -5.946 -1.068 1.00 89.62 198 ILE A CA 1
ATOM 1588 C C . ILE A 1 198 ? 12.537 -5.431 -2.176 1.00 89.62 198 ILE A C 1
ATOM 1590 O O . ILE A 1 198 ? 11.359 -5.147 -1.950 1.00 89.62 198 ILE A O 1
ATOM 1594 N N . TYR A 1 199 ? 13.053 -5.459 -3.403 1.00 92.69 199 TYR A N 1
ATOM 1595 C CA . TYR A 1 199 ? 12.301 -5.201 -4.623 1.00 92.69 199 TYR A CA 1
ATOM 1596 C C . TYR A 1 199 ? 11.271 -6.302 -4.939 1.00 92.69 199 TYR A C 1
ATOM 1598 O O . TYR A 1 199 ? 11.571 -7.499 -4.898 1.00 92.69 199 TYR A O 1
ATOM 1606 N N . TYR A 1 200 ? 10.047 -5.920 -5.318 1.00 90.62 200 TYR A N 1
ATOM 1607 C CA . TYR A 1 200 ? 8.940 -6.873 -5.494 1.00 90.62 200 TYR A CA 1
ATOM 1608 C C . TYR A 1 200 ? 9.105 -7.903 -6.625 1.00 90.62 200 TYR A C 1
ATOM 1610 O O . TYR A 1 200 ? 8.450 -8.945 -6.579 1.00 90.62 200 TYR A O 1
ATOM 1618 N N . GLN A 1 201 ? 9.939 -7.640 -7.640 1.00 86.94 201 GLN A N 1
ATOM 1619 C CA . GLN A 1 201 ? 10.200 -8.598 -8.731 1.00 86.94 201 GLN A CA 1
ATOM 1620 C C . GLN A 1 201 ? 11.559 -9.285 -8.617 1.00 86.94 201 GLN A C 1
ATOM 1622 O O . GLN A 1 201 ? 11.966 -9.954 -9.567 1.00 86.94 201 GLN A O 1
ATOM 1627 N N . ASP A 1 202 ? 12.238 -9.164 -7.473 1.00 84.94 202 ASP A N 1
ATOM 1628 C CA . ASP A 1 202 ? 13.502 -9.854 -7.241 1.00 84.94 202 ASP A CA 1
ATOM 1629 C C . ASP A 1 202 ? 13.325 -11.372 -7.427 1.00 84.94 202 ASP A C 1
ATOM 1631 O O . ASP A 1 202 ? 12.581 -12.055 -6.711 1.00 84.94 202 ASP A O 1
ATOM 1635 N N . GLU A 1 203 ? 14.005 -11.907 -8.439 1.00 78.56 203 GLU A N 1
ATOM 1636 C CA . GLU A 1 203 ? 13.875 -13.300 -8.847 1.00 78.56 203 GLU A CA 1
ATOM 1637 C C . GLU A 1 203 ? 14.461 -14.269 -7.830 1.00 78.56 203 GLU A C 1
ATOM 1639 O O . GLU A 1 203 ? 14.004 -15.411 -7.749 1.00 78.56 203 GLU A O 1
ATOM 1644 N N . LYS A 1 204 ? 15.410 -13.805 -7.008 1.00 77.12 204 LYS A N 1
ATOM 1645 C CA . LYS A 1 204 ? 15.990 -14.590 -5.917 1.00 77.12 204 LYS A CA 1
ATOM 1646 C C . LYS A 1 204 ? 14.921 -15.019 -4.917 1.00 77.12 204 LYS A C 1
ATOM 1648 O O . LYS A 1 204 ? 15.048 -16.081 -4.308 1.00 77.12 204 LYS A O 1
ATOM 1653 N N . TYR A 1 205 ? 13.880 -14.204 -4.752 1.00 76.31 205 TYR A N 1
ATOM 1654 C CA . TYR A 1 205 ? 12.830 -14.436 -3.768 1.00 76.31 205 TYR A CA 1
ATOM 1655 C C . TYR A 1 205 ? 11.489 -14.825 -4.410 1.00 76.31 205 TYR A C 1
ATOM 1657 O O . TYR A 1 205 ? 10.822 -15.722 -3.892 1.00 76.31 205 TYR A O 1
ATOM 1665 N N . PHE A 1 206 ? 11.080 -14.198 -5.521 1.00 75.88 206 PHE A N 1
ATOM 1666 C CA . PHE A 1 206 ? 9.687 -14.282 -5.998 1.00 75.88 206 PHE A CA 1
ATOM 1667 C C . PHE A 1 206 ? 9.500 -14.917 -7.377 1.00 75.88 206 PHE A C 1
ATOM 1669 O O . PHE A 1 206 ? 8.470 -15.548 -7.603 1.00 75.88 206 PHE A O 1
ATOM 1676 N N . ASN A 1 207 ? 10.483 -14.822 -8.274 1.00 66.62 207 ASN A N 1
ATOM 1677 C CA . ASN A 1 207 ? 10.396 -15.366 -9.639 1.00 66.62 207 ASN A CA 1
ATOM 1678 C C . ASN A 1 207 ? 11.358 -16.546 -9.865 1.00 66.62 207 ASN A C 1
ATOM 1680 O O . ASN A 1 207 ? 11.966 -16.682 -10.925 1.00 66.62 207 ASN A O 1
ATOM 1684 N N . ILE A 1 208 ? 11.492 -17.425 -8.867 1.00 60.00 208 ILE A N 1
ATOM 1685 C CA . ILE A 1 208 ? 12.390 -18.583 -8.933 1.00 60.00 208 ILE A CA 1
ATOM 1686 C C . ILE A 1 208 ? 11.871 -19.569 -9.990 1.00 60.00 208 ILE A C 1
ATOM 1688 O O . ILE A 1 208 ? 10.746 -20.072 -9.900 1.00 60.00 208 ILE A O 1
ATOM 1692 N N . HIS A 1 209 ? 12.693 -19.875 -10.998 1.00 54.75 209 HIS A N 1
ATOM 1693 C CA . HIS A 1 209 ? 12.319 -20.815 -12.053 1.00 54.75 209 HIS A CA 1
ATOM 1694 C C . HIS A 1 209 ? 12.001 -22.200 -11.442 1.00 54.75 209 HIS A C 1
ATOM 1696 O O . HIS A 1 209 ? 12.760 -22.681 -10.602 1.00 54.75 209 HIS A O 1
ATOM 1702 N N . PRO A 1 210 ? 10.929 -22.898 -11.860 1.00 48.94 210 PRO A N 1
ATOM 1703 C CA . PRO A 1 210 ? 10.496 -24.144 -11.216 1.00 48.94 210 PRO A CA 1
ATOM 1704 C C . PRO A 1 210 ? 11.476 -25.322 -11.350 1.00 48.94 210 PRO A C 1
ATOM 1706 O O . PRO A 1 210 ? 11.354 -26.299 -10.622 1.00 48.94 210 PRO A O 1
ATOM 1709 N N . SER A 1 211 ? 12.468 -25.254 -12.248 1.00 52.28 211 SER A N 1
ATOM 1710 C CA . SER A 1 211 ? 13.570 -26.238 -12.277 1.00 52.28 211 SER A CA 1
ATOM 1711 C C . SER A 1 211 ? 14.614 -26.013 -11.174 1.00 52.28 211 SER A C 1
ATOM 1713 O O . SER A 1 211 ? 15.389 -26.915 -10.864 1.00 52.28 211 SER A O 1
ATOM 1715 N N . SER A 1 212 ? 14.642 -24.822 -10.579 1.00 50.94 212 SER A N 1
ATOM 1716 C CA . SER A 1 212 ? 15.500 -24.437 -9.456 1.00 50.94 212 SER A CA 1
ATOM 1717 C C . SER A 1 212 ? 14.751 -24.691 -8.143 1.00 50.94 212 SER A C 1
ATOM 1719 O O . SER A 1 212 ? 14.190 -23.799 -7.525 1.00 50.94 212 SER A O 1
ATOM 1721 N N . HIS A 1 213 ? 14.751 -25.969 -7.759 1.00 46.19 213 HIS A N 1
ATOM 1722 C CA . HIS A 1 213 ? 14.448 -26.527 -6.435 1.00 46.19 213 HIS A CA 1
ATOM 1723 C C . HIS A 1 213 ? 13.084 -26.191 -5.792 1.00 46.19 213 HIS A C 1
ATOM 1725 O O . HIS A 1 213 ? 12.909 -25.168 -5.132 1.00 46.19 213 HIS A O 1
ATOM 1731 N N . ASP A 1 214 ? 12.199 -27.200 -5.775 1.00 45.56 214 ASP A N 1
ATOM 1732 C CA . ASP A 1 214 ? 10.981 -27.320 -4.940 1.00 45.56 214 ASP A CA 1
ATOM 1733 C C . ASP A 1 214 ? 11.188 -27.032 -3.434 1.00 45.56 214 ASP A C 1
ATOM 1735 O O . ASP A 1 214 ? 10.227 -26.866 -2.676 1.00 45.56 214 ASP A O 1
ATOM 1739 N N . HIS A 1 215 ? 12.441 -26.979 -2.978 1.00 45.25 215 HIS A N 1
ATOM 1740 C CA . HIS A 1 215 ? 12.814 -26.673 -1.603 1.00 45.25 215 HIS A CA 1
ATOM 1741 C C . HIS A 1 215 ? 12.837 -25.169 -1.290 1.00 45.25 215 HIS A C 1
ATOM 1743 O O . HIS A 1 215 ? 12.549 -24.816 -0.148 1.00 45.25 215 HIS A O 1
ATOM 1749 N N . LEU A 1 216 ? 13.113 -24.286 -2.259 1.00 49.03 216 LEU A N 1
ATOM 1750 C CA . LEU A 1 216 ? 13.247 -22.843 -2.001 1.00 49.03 216 LEU A CA 1
ATOM 1751 C C . LEU A 1 216 ? 11.887 -22.144 -1.865 1.00 49.03 216 LEU A C 1
ATOM 1753 O O . LEU A 1 216 ? 11.706 -21.328 -0.967 1.00 49.03 216 LEU A O 1
ATOM 1757 N N . SER A 1 217 ? 10.892 -22.517 -2.673 1.00 49.28 217 SER A N 1
ATOM 1758 C CA . SER A 1 217 ? 9.559 -21.888 -2.644 1.00 49.28 217 SER A CA 1
ATOM 1759 C C . SER A 1 217 ? 8.756 -22.213 -1.376 1.00 49.28 217 SER A C 1
ATOM 1761 O O . SER A 1 217 ? 8.049 -21.355 -0.853 1.00 49.28 217 SER A O 1
ATOM 1763 N N . LYS A 1 218 ? 8.894 -23.430 -0.828 1.00 50.81 218 LYS A N 1
ATOM 1764 C CA . LYS A 1 218 ? 8.211 -23.853 0.413 1.00 50.81 218 LYS A CA 1
ATOM 1765 C C . LYS A 1 218 ? 8.877 -23.341 1.698 1.00 50.81 218 LYS A C 1
ATOM 1767 O O . LYS A 1 218 ? 8.236 -23.363 2.748 1.00 50.81 218 LYS A O 1
ATOM 1772 N N . HIS A 1 219 ? 10.125 -22.876 1.616 1.00 58.16 219 HIS A N 1
ATOM 1773 C CA . HIS A 1 219 ? 10.901 -22.376 2.758 1.00 58.16 219 HIS A CA 1
ATOM 1774 C C . HIS A 1 219 ? 11.275 -20.895 2.639 1.00 58.16 219 HIS A C 1
ATOM 1776 O O . HIS A 1 219 ? 11.973 -20.394 3.516 1.00 58.16 219 HIS A O 1
ATOM 1782 N N . ASN A 1 220 ? 10.800 -20.176 1.614 1.00 75.31 220 ASN A N 1
ATOM 1783 C CA . ASN A 1 220 ? 11.015 -18.738 1.530 1.00 75.31 220 ASN A CA 1
ATOM 1784 C C . ASN A 1 220 ? 10.267 -18.044 2.684 1.00 75.31 220 ASN A C 1
ATOM 1786 O O . ASN A 1 220 ? 9.038 -17.912 2.672 1.00 75.31 220 ASN A O 1
ATOM 1790 N N . VAL A 1 221 ? 11.029 -17.626 3.696 1.00 76.25 221 VAL A N 1
ATOM 1791 C CA . VAL A 1 221 ? 10.515 -16.949 4.889 1.00 76.25 221 VAL A CA 1
ATOM 1792 C C . VAL A 1 221 ? 9.806 -15.650 4.508 1.00 76.25 221 VAL A C 1
ATOM 1794 O O . VAL A 1 221 ? 8.725 -15.389 5.026 1.00 76.25 221 VAL A O 1
ATOM 1797 N N . PHE A 1 222 ? 10.302 -14.913 3.509 1.00 80.25 222 PHE A N 1
ATOM 1798 C CA . PHE A 1 222 ? 9.653 -13.696 3.015 1.00 80.25 222 PHE A CA 1
ATOM 1799 C C . PHE A 1 222 ? 8.255 -13.980 2.473 1.00 80.25 222 PHE A C 1
ATOM 1801 O O . PHE A 1 222 ? 7.299 -13.314 2.857 1.00 80.25 222 PHE A O 1
ATOM 1808 N N . THR A 1 223 ? 8.103 -15.004 1.629 1.00 79.75 223 THR A N 1
ATOM 1809 C CA . THR A 1 223 ? 6.793 -15.384 1.076 1.00 79.75 223 THR A CA 1
ATOM 1810 C C . THR A 1 223 ? 5.823 -15.807 2.179 1.00 79.75 223 THR A C 1
ATOM 1812 O O . THR A 1 223 ? 4.654 -15.423 2.158 1.00 79.75 223 THR A O 1
ATOM 1815 N N . ARG A 1 224 ? 6.297 -16.561 3.179 1.00 81.12 224 ARG A N 1
ATOM 1816 C CA . ARG A 1 224 ? 5.477 -16.949 4.338 1.00 81.12 224 ARG A CA 1
ATOM 1817 C C . ARG A 1 224 ? 5.041 -15.733 5.159 1.00 81.12 224 ARG A C 1
ATOM 1819 O O . ARG A 1 224 ? 3.863 -15.656 5.510 1.00 81.12 224 ARG A O 1
ATOM 1826 N N . ASN A 1 225 ? 5.950 -14.794 5.417 1.00 84.69 225 ASN A N 1
ATOM 1827 C CA . ASN A 1 225 ? 5.665 -13.571 6.167 1.00 84.69 225 ASN A CA 1
ATOM 1828 C C . ASN A 1 225 ? 4.654 -12.697 5.418 1.00 84.69 225 ASN A C 1
ATOM 1830 O O . ASN A 1 225 ? 3.651 -12.297 6.003 1.00 84.69 225 ASN A O 1
ATOM 1834 N N . ILE A 1 226 ? 4.840 -12.508 4.108 1.00 88.25 226 ILE A N 1
ATOM 1835 C CA . ILE A 1 226 ? 3.898 -11.797 3.231 1.00 88.25 226 ILE A CA 1
ATOM 1836 C C . ILE A 1 226 ? 2.509 -12.439 3.275 1.00 88.25 226 ILE A C 1
ATOM 1838 O O . ILE A 1 226 ? 1.511 -11.743 3.433 1.00 88.25 226 ILE A O 1
ATOM 1842 N N . HIS A 1 227 ? 2.409 -13.767 3.155 1.00 87.88 227 HIS A N 1
ATOM 1843 C CA . HIS A 1 227 ? 1.109 -14.441 3.209 1.00 87.88 227 HIS A CA 1
ATOM 1844 C C . HIS A 1 227 ? 0.422 -14.276 4.563 1.00 87.88 227 HIS A C 1
ATOM 1846 O O . HIS A 1 227 ? -0.793 -14.073 4.612 1.00 87.88 227 HIS A O 1
ATOM 1852 N N . TYR A 1 228 ? 1.181 -14.367 5.656 1.00 87.88 228 TYR A N 1
ATOM 1853 C CA . TYR A 1 228 ? 0.653 -14.122 6.991 1.00 87.88 228 TYR A CA 1
ATOM 1854 C C . TYR A 1 228 ? 0.130 -12.686 7.118 1.00 87.88 228 TYR A C 1
ATOM 1856 O O . TYR A 1 228 ? -1.020 -12.491 7.515 1.00 87.88 228 TYR A O 1
ATOM 1864 N N . LEU A 1 229 ? 0.946 -11.713 6.717 1.00 90.94 229 LEU A N 1
ATOM 1865 C CA . LEU A 1 229 ? 0.647 -10.286 6.738 1.00 90.94 229 LEU A CA 1
ATOM 1866 C C . LEU A 1 229 ? -0.603 -9.961 5.919 1.00 90.94 229 LEU A C 1
ATOM 1868 O O . LEU A 1 229 ? -1.565 -9.425 6.456 1.00 90.94 229 LEU A O 1
ATOM 1872 N N . ASN A 1 230 ? -0.650 -10.383 4.658 1.00 93.94 230 ASN A N 1
ATOM 1873 C CA . ASN A 1 230 ? -1.782 -10.144 3.766 1.00 93.94 230 ASN A CA 1
ATOM 1874 C C . ASN A 1 230 ? -3.086 -10.737 4.314 1.00 93.94 230 ASN A C 1
ATOM 1876 O O . ASN A 1 230 ? -4.114 -10.065 4.322 1.00 93.94 230 ASN A O 1
ATOM 1880 N N . ARG A 1 231 ? -3.035 -11.958 4.865 1.00 91.06 231 ARG A N 1
ATOM 1881 C CA . ARG A 1 231 ? -4.195 -12.574 5.524 1.00 91.06 231 ARG A CA 1
ATOM 1882 C C . ARG A 1 231 ? -4.663 -11.758 6.730 1.00 91.06 231 ARG A C 1
ATOM 1884 O O . ARG A 1 231 ? -5.865 -11.661 6.965 1.00 91.06 231 ARG A O 1
ATOM 1891 N N . LYS A 1 232 ? -3.737 -11.186 7.504 1.00 90.69 232 LYS A N 1
ATOM 1892 C CA . LYS A 1 232 ? -4.066 -10.303 8.629 1.00 90.69 232 LYS A CA 1
ATOM 1893 C C . LYS A 1 232 ? -4.712 -9.005 8.175 1.00 90.69 232 LYS A C 1
ATOM 1895 O O . LYS A 1 232 ? -5.700 -8.592 8.776 1.00 90.69 232 LYS A O 1
ATOM 1900 N N . VAL A 1 233 ? -4.201 -8.409 7.105 1.00 94.50 233 VAL A N 1
ATOM 1901 C CA . VAL A 1 233 ? -4.802 -7.218 6.503 1.00 94.50 233 VAL A CA 1
ATOM 1902 C C . VAL A 1 233 ? -6.223 -7.514 6.025 1.00 94.50 233 VAL A C 1
ATOM 1904 O O . VAL A 1 233 ? -7.142 -6.811 6.426 1.00 94.50 233 VAL A O 1
ATOM 1907 N N . ASP A 1 234 ? -6.444 -8.594 5.273 1.00 92.56 234 ASP A N 1
ATOM 1908 C CA . ASP A 1 234 ? -7.781 -8.998 4.805 1.00 92.56 234 ASP A CA 1
ATOM 1909 C C . ASP A 1 234 ? -8.777 -9.211 5.965 1.00 92.56 234 ASP A C 1
ATOM 1911 O O . ASP A 1 234 ? -9.919 -8.744 5.920 1.00 92.56 234 ASP A O 1
ATOM 1915 N N . GLN A 1 235 ? -8.340 -9.851 7.056 1.00 90.81 235 GLN A N 1
ATOM 1916 C CA . GLN A 1 235 ? -9.158 -9.998 8.265 1.00 90.81 235 GLN A CA 1
ATOM 1917 C C . GLN A 1 235 ? -9.549 -8.642 8.868 1.00 90.81 235 GLN A C 1
ATOM 1919 O O . GLN A 1 235 ? -10.710 -8.447 9.228 1.00 90.81 235 GLN A O 1
ATOM 1924 N N . LEU A 1 236 ? -8.604 -7.707 8.970 1.00 92.56 236 LEU A N 1
ATOM 1925 C CA . LEU A 1 236 ? -8.856 -6.372 9.514 1.00 92.56 236 LEU A CA 1
ATOM 1926 C C . LEU A 1 236 ? -9.766 -5.547 8.602 1.00 92.56 236 LEU A C 1
ATOM 1928 O O . LEU A 1 236 ? -10.705 -4.933 9.101 1.00 92.56 236 LEU A O 1
ATOM 1932 N N . ILE A 1 237 ? -9.569 -5.600 7.282 1.00 93.50 237 ILE A N 1
ATOM 1933 C CA . ILE A 1 237 ? -10.440 -4.939 6.299 1.00 93.50 237 ILE A CA 1
ATOM 1934 C C . ILE A 1 237 ? -11.888 -5.385 6.494 1.00 93.50 237 ILE A C 1
ATOM 1936 O O . ILE A 1 237 ? -12.782 -4.543 6.603 1.00 93.50 237 ILE A O 1
ATOM 1940 N N . LYS A 1 238 ? -12.133 -6.697 6.594 1.00 90.62 238 LYS A N 1
ATOM 1941 C CA . LYS A 1 238 ? -13.482 -7.245 6.805 1.00 90.62 238 LYS A CA 1
ATOM 1942 C C . LYS A 1 238 ? -14.119 -6.708 8.082 1.00 90.62 238 LYS A C 1
ATOM 1944 O O . LYS A 1 238 ? -15.281 -6.316 8.046 1.00 90.62 238 LYS A O 1
ATOM 1949 N N . LYS A 1 239 ? -13.361 -6.638 9.179 1.00 87.88 239 LYS A N 1
ATOM 1950 C CA . LYS A 1 239 ? -13.848 -6.125 10.470 1.00 87.88 239 LYS A CA 1
ATOM 1951 C C . LYS A 1 239 ? -14.077 -4.613 10.460 1.00 87.88 239 LYS A C 1
ATOM 1953 O O . LYS A 1 239 ? -15.067 -4.143 10.999 1.00 87.88 239 LYS A O 1
ATOM 1958 N N . MET A 1 240 ? -13.217 -3.841 9.802 1.00 89.31 240 MET A N 1
ATOM 1959 C CA . MET A 1 240 ? -13.375 -2.386 9.681 1.00 89.31 240 MET A CA 1
ATOM 1960 C C . MET A 1 240 ? -14.498 -1.986 8.714 1.00 89.31 240 MET A C 1
ATOM 1962 O O . MET A 1 240 ? -15.075 -0.903 8.824 1.00 89.31 240 MET A O 1
ATOM 1966 N N . SER A 1 241 ? -14.831 -2.847 7.754 1.00 85.44 241 SER A N 1
ATOM 1967 C CA . SER A 1 241 ? -15.872 -2.563 6.762 1.00 85.44 241 SER A CA 1
ATOM 1968 C C . SER A 1 241 ? -17.289 -2.661 7.331 1.00 85.44 241 SER A C 1
ATOM 1970 O O . SER A 1 241 ? -18.196 -2.044 6.781 1.00 85.44 241 SER A O 1
ATOM 1972 N N . THR A 1 242 ? -17.499 -3.391 8.433 1.00 84.38 242 THR A N 1
ATOM 1973 C CA . THR A 1 242 ? -18.830 -3.559 9.051 1.00 84.38 242 THR A CA 1
ATOM 1974 C C . THR A 1 242 ? -19.288 -2.338 9.845 1.00 84.38 242 THR A C 1
ATOM 1976 O O . THR A 1 242 ? -20.489 -2.119 10.005 1.00 84.38 242 THR A O 1
ATOM 1979 N N . THR A 1 243 ? -18.352 -1.533 10.342 1.00 83.06 243 THR A N 1
ATOM 1980 C CA . THR A 1 243 ? -18.648 -0.326 11.117 1.00 83.06 243 THR A CA 1
ATOM 1981 C C . THR A 1 243 ? -19.031 0.823 10.181 1.00 83.06 243 THR A C 1
ATOM 1983 O O . THR A 1 243 ? -18.648 0.841 9.015 1.00 83.06 243 THR A O 1
ATOM 1986 N N . LYS A 1 244 ? -19.802 1.810 10.645 1.00 84.19 244 LYS A N 1
ATOM 1987 C CA . LYS A 1 244 ? -20.070 3.038 9.860 1.00 84.19 244 LYS A CA 1
ATOM 1988 C C . LYS A 1 244 ? -19.146 4.194 10.227 1.00 84.19 244 LYS A C 1
ATOM 1990 O O . LYS A 1 244 ? -19.122 5.199 9.529 1.00 84.19 244 LYS A O 1
ATOM 1995 N N . GLU A 1 245 ? -18.420 4.054 11.326 1.00 88.50 245 GLU A N 1
ATOM 1996 C CA . GLU A 1 245 ? -17.585 5.111 11.870 1.00 88.50 245 GLU A CA 1
ATOM 1997 C C . GLU A 1 245 ? -16.305 5.275 11.056 1.00 88.50 245 GLU A C 1
ATOM 1999 O O . GLU A 1 245 ? -15.715 4.300 10.584 1.00 88.50 245 GLU A O 1
ATOM 2004 N N . VAL A 1 246 ? -15.882 6.526 10.904 1.00 90.81 246 VAL A N 1
ATOM 2005 C CA . VAL A 1 246 ? -14.589 6.865 10.319 1.00 90.81 246 VAL A CA 1
ATOM 2006 C C . VAL A 1 246 ? -13.566 6.874 11.445 1.00 90.81 246 VAL A C 1
ATOM 2008 O O . VAL A 1 246 ? -13.694 7.632 12.403 1.00 90.81 246 VAL A O 1
ATOM 2011 N N . PHE A 1 247 ? -12.568 6.005 11.335 1.00 94.19 247 PHE A N 1
ATOM 2012 C CA . PHE A 1 247 ? -11.432 5.950 12.244 1.00 94.19 247 PHE A CA 1
ATOM 2013 C C . PHE A 1 247 ? -10.217 5.360 11.534 1.00 94.19 247 PHE A C 1
ATOM 2015 O O . PHE A 1 247 ? -10.319 4.721 10.479 1.00 94.19 247 PHE A O 1
ATOM 2022 N N . GLY A 1 248 ? -9.061 5.589 12.140 1.00 95.00 248 GLY A N 1
ATOM 2023 C CA . GLY A 1 248 ? -7.784 5.043 11.734 1.00 95.00 248 GLY A CA 1
ATOM 2024 C C . GLY A 1 248 ? -7.348 3.921 12.665 1.00 95.00 248 GLY A C 1
ATOM 2025 O O . GLY A 1 248 ? -7.482 4.043 13.882 1.00 95.00 248 GLY A O 1
ATOM 2026 N N . LEU A 1 249 ? -6.792 2.852 12.109 1.00 95.44 249 LEU A N 1
ATOM 2027 C CA . LEU A 1 249 ? -6.134 1.785 12.849 1.00 95.44 249 LEU A CA 1
ATOM 2028 C C . LEU A 1 249 ? -4.656 1.767 12.464 1.00 95.44 249 LEU A C 1
ATOM 2030 O O . LEU A 1 249 ? -4.342 1.535 11.302 1.00 95.44 249 LEU A O 1
ATOM 2034 N N . ASN A 1 250 ? -3.755 1.990 13.419 1.00 96.06 250 ASN A N 1
ATOM 2035 C CA . ASN A 1 250 ? -2.327 1.738 13.230 1.00 96.06 250 ASN A CA 1
ATOM 2036 C C . ASN A 1 250 ? -1.968 0.387 13.854 1.00 96.06 250 ASN A C 1
ATOM 2038 O O . ASN A 1 250 ? -2.104 0.215 15.068 1.00 96.06 250 ASN A O 1
ATOM 2042 N N . VAL A 1 251 ? -1.538 -0.557 13.021 1.00 96.06 251 VAL A N 1
ATOM 2043 C CA . VAL A 1 251 ? -1.236 -1.941 13.387 1.00 96.06 251 VAL A CA 1
ATOM 2044 C C . VAL A 1 251 ? 0.243 -2.222 13.162 1.00 96.06 251 VAL A C 1
ATOM 2046 O O . VAL A 1 251 ? 0.727 -2.175 12.035 1.00 96.06 251 VAL A O 1
ATOM 2049 N N . VAL A 1 252 ? 0.951 -2.595 14.224 1.00 95.50 252 VAL A N 1
ATOM 2050 C CA . VAL A 1 252 ? 2.367 -2.965 14.165 1.00 95.50 252 VAL A CA 1
ATOM 2051 C C . VAL A 1 252 ? 2.514 -4.444 14.495 1.00 95.50 252 VAL A C 1
ATOM 2053 O O . VAL A 1 252 ? 2.171 -4.901 15.589 1.00 95.50 252 VAL A O 1
ATOM 2056 N N . ILE A 1 253 ? 3.013 -5.201 13.525 1.00 92.50 253 ILE A N 1
ATOM 2057 C CA . ILE A 1 253 ? 3.231 -6.640 13.625 1.00 92.50 253 ILE A CA 1
ATOM 2058 C C . ILE A 1 253 ? 4.699 -6.881 14.011 1.00 92.50 253 ILE A C 1
ATOM 2060 O O . ILE A 1 253 ? 5.594 -6.328 13.364 1.00 92.50 253 ILE A O 1
ATOM 2064 N N . PRO A 1 254 ? 4.975 -7.690 15.052 1.00 90.19 254 PRO A N 1
ATOM 2065 C CA . PRO A 1 254 ? 6.346 -8.008 15.438 1.00 90.19 254 PRO A CA 1
ATOM 2066 C C . PRO A 1 254 ? 7.058 -8.786 14.330 1.00 90.19 254 PRO A C 1
ATOM 2068 O O . PRO A 1 254 ? 6.417 -9.365 13.447 1.00 90.19 254 PRO A O 1
ATOM 2071 N N . SER A 1 255 ? 8.389 -8.827 14.396 1.00 86.38 255 SER A N 1
ATOM 2072 C CA . SER A 1 255 ? 9.169 -9.674 13.494 1.00 86.38 255 SER A CA 1
ATOM 2073 C C . SER A 1 255 ? 8.742 -11.126 13.686 1.00 86.38 255 SER A C 1
ATOM 2075 O O . SER A 1 255 ? 8.594 -11.590 14.815 1.00 86.38 255 SER A O 1
ATOM 2077 N N . ILE A 1 256 ? 8.515 -11.831 12.583 1.00 79.06 256 ILE A N 1
ATOM 2078 C CA . ILE A 1 256 ? 8.146 -13.259 12.561 1.00 79.06 256 ILE A CA 1
ATOM 2079 C C . ILE A 1 256 ? 9.168 -14.080 11.768 1.00 79.06 256 ILE A C 1
ATOM 2081 O O . ILE A 1 256 ? 8.933 -15.244 11.431 1.00 79.06 256 ILE A O 1
ATOM 2085 N N . ASN A 1 257 ? 10.304 -13.459 11.439 1.00 73.19 257 ASN A N 1
ATOM 2086 C CA . ASN A 1 257 ? 11.416 -14.092 10.754 1.00 73.19 257 ASN A CA 1
ATOM 2087 C C . ASN A 1 257 ? 12.138 -15.067 11.700 1.00 73.19 257 ASN A C 1
ATOM 2089 O O . ASN A 1 257 ? 12.477 -14.722 12.826 1.00 73.19 257 ASN A O 1
ATOM 2093 N N . HIS A 1 258 ? 12.375 -16.302 11.262 1.00 60.47 258 HIS A N 1
ATOM 2094 C CA . HIS A 1 258 ? 12.932 -17.351 12.120 1.00 60.47 258 HIS A CA 1
ATOM 2095 C C . HIS A 1 258 ? 14.390 -17.115 12.539 1.00 60.47 258 HIS A C 1
ATOM 2097 O O . HIS A 1 258 ? 14.801 -17.679 13.551 1.00 60.47 258 HIS A O 1
ATOM 2103 N N . ASP A 1 259 ? 15.143 -16.312 11.784 1.00 56.53 259 ASP A N 1
ATOM 2104 C CA . ASP A 1 259 ? 16.567 -16.089 12.048 1.00 56.53 259 ASP A CA 1
ATOM 2105 C C . ASP A 1 259 ? 16.805 -14.989 13.101 1.00 56.53 259 ASP A C 1
ATOM 2107 O O . ASP A 1 259 ? 17.734 -15.106 13.899 1.00 56.53 259 ASP A O 1
ATOM 2111 N N . ASP A 1 260 ? 15.915 -13.990 13.171 1.00 55.28 260 ASP A N 1
ATOM 2112 C CA . ASP A 1 260 ? 16.101 -12.787 14.000 1.00 55.28 260 ASP A CA 1
ATOM 2113 C C . ASP A 1 260 ? 14.969 -12.527 15.015 1.00 55.28 260 ASP A C 1
ATOM 2115 O O . ASP A 1 260 ? 15.108 -11.668 15.887 1.00 55.28 260 ASP A O 1
ATOM 2119 N N . SER A 1 261 ? 13.845 -13.256 14.951 1.00 65.94 261 SER A N 1
ATOM 2120 C CA . SER A 1 261 ? 12.700 -13.011 15.840 1.00 65.94 261 SER A CA 1
ATOM 2121 C C . SER A 1 261 ? 12.626 -13.950 17.043 1.00 65.94 261 SER A C 1
ATOM 2123 O O . SER A 1 261 ? 12.871 -15.155 16.967 1.00 65.94 261 SER A O 1
ATOM 2125 N N . HIS A 1 262 ? 12.167 -13.403 18.170 1.00 72.75 262 HIS A N 1
ATOM 2126 C CA . HIS A 1 262 ? 11.695 -14.175 19.324 1.00 72.75 262 HIS A CA 1
ATOM 2127 C C . HIS A 1 262 ? 10.243 -14.659 19.156 1.00 72.75 262 HIS A C 1
ATOM 2129 O O . HIS A 1 262 ? 9.757 -15.426 19.991 1.00 72.75 262 HIS A O 1
ATOM 2135 N N . CYS A 1 263 ? 9.549 -14.246 18.088 1.00 76.94 263 CYS A N 1
ATOM 2136 C CA . CYS A 1 263 ? 8.142 -14.555 17.850 1.00 76.94 263 CYS A CA 1
ATOM 2137 C C . CYS A 1 263 ? 7.961 -15.661 16.813 1.00 76.94 263 CYS A C 1
ATOM 2139 O O . CYS A 1 263 ? 7.944 -15.452 15.604 1.00 76.94 263 CYS A O 1
ATOM 2141 N N . MET A 1 264 ? 7.743 -16.876 17.308 1.00 67.56 264 MET A N 1
ATOM 2142 C CA . MET A 1 264 ? 7.438 -18.030 16.469 1.00 67.56 264 MET A CA 1
ATOM 2143 C C . MET A 1 264 ? 5.929 -18.133 16.222 1.00 67.56 264 MET A C 1
ATOM 2145 O O . MET A 1 264 ? 5.158 -18.388 17.148 1.00 67.56 264 MET A O 1
ATOM 2149 N N . ILE A 1 265 ? 5.496 -18.038 14.961 1.00 62.44 265 ILE A N 1
ATOM 2150 C CA . ILE A 1 265 ? 4.121 -18.404 14.591 1.00 62.44 265 ILE A CA 1
ATOM 2151 C C . ILE A 1 265 ? 4.018 -19.934 14.549 1.00 62.44 265 ILE A C 1
ATOM 2153 O O . ILE A 1 265 ? 4.501 -20.586 13.618 1.00 62.44 265 ILE A O 1
ATOM 2157 N N . ALA A 1 266 ? 3.359 -20.533 15.542 1.00 55.97 266 ALA A N 1
ATOM 2158 C CA . ALA A 1 266 ? 2.955 -21.933 15.455 1.00 55.97 266 ALA A CA 1
ATOM 2159 C C . ALA A 1 266 ? 1.832 -22.088 14.412 1.00 55.97 266 ALA A C 1
ATOM 2161 O O . ALA A 1 266 ? 0.962 -21.230 14.300 1.00 55.97 266 ALA A O 1
ATOM 2162 N N . LYS A 1 267 ? 1.778 -23.220 13.691 1.00 53.34 267 LYS A N 1
ATOM 2163 C CA . LYS A 1 267 ? 0.751 -23.499 12.655 1.00 53.34 267 LYS A CA 1
ATOM 2164 C C . LYS A 1 267 ? -0.709 -23.317 13.118 1.00 53.34 267 LYS A C 1
ATOM 2166 O O . LYS A 1 267 ? -1.592 -23.205 12.272 1.00 53.34 267 LYS A O 1
ATOM 2171 N N . HIS A 1 268 ? -0.954 -23.300 14.428 1.00 51.50 268 HIS A N 1
ATOM 2172 C CA . HIS A 1 268 ? -2.279 -23.209 15.044 1.00 51.50 268 HIS A CA 1
ATOM 2173 C C . HIS A 1 268 ? -2.420 -22.062 16.053 1.00 51.50 268 HIS A C 1
ATOM 2175 O O . HIS A 1 268 ? -3.435 -22.003 16.743 1.00 51.50 268 HIS A O 1
ATOM 2181 N N . HIS A 1 269 ? -1.428 -21.174 16.164 1.00 58.16 269 HIS A N 1
ATOM 2182 C CA . HIS A 1 269 ? -1.510 -20.033 17.068 1.00 58.16 269 HIS A CA 1
ATOM 2183 C C . HIS A 1 269 ? -1.373 -18.740 16.283 1.00 58.16 269 HIS A C 1
ATOM 2185 O O . HIS A 1 269 ? -0.420 -18.550 15.529 1.00 58.16 269 HIS A O 1
ATOM 2191 N N . ASP A 1 270 ? -2.376 -17.893 16.436 1.00 75.75 270 ASP A N 1
ATOM 2192 C CA . ASP A 1 270 ? -2.446 -16.592 15.804 1.00 75.75 270 ASP A CA 1
ATOM 2193 C C . ASP A 1 270 ? -2.085 -15.530 16.843 1.00 75.75 270 ASP A C 1
ATOM 2195 O O . ASP A 1 270 ? -2.437 -15.690 18.012 1.00 75.75 270 ASP A O 1
ATOM 2199 N N . MET A 1 271 ? -1.361 -14.479 16.454 1.00 82.06 271 MET A N 1
ATOM 2200 C CA . MET A 1 271 ? -0.938 -13.463 17.424 1.00 82.06 271 MET A CA 1
ATOM 2201 C C . MET A 1 271 ? -2.141 -12.648 17.903 1.00 82.06 271 MET A C 1
ATOM 2203 O O . MET A 1 271 ? -2.960 -12.192 17.097 1.00 82.06 271 MET A O 1
ATOM 2207 N N . SER A 1 272 ? -2.234 -12.461 19.218 1.00 85.81 272 SER A N 1
ATOM 2208 C CA . SER A 1 272 ? -3.231 -11.608 19.862 1.00 85.81 272 SER A CA 1
ATOM 2209 C C . SER A 1 272 ? -2.939 -10.137 19.594 1.00 85.81 272 SER A C 1
ATOM 2211 O O . SER A 1 272 ? -1.787 -9.705 19.559 1.00 85.81 272 SER A O 1
ATOM 2213 N N . TYR A 1 273 ? -4.003 -9.356 19.432 1.00 87.94 273 TYR A N 1
ATOM 2214 C CA . TYR A 1 273 ? -3.906 -7.906 19.355 1.00 87.94 273 TYR A CA 1
ATOM 2215 C C . TYR A 1 273 ? -3.858 -7.303 20.760 1.00 87.94 273 TYR A C 1
ATOM 2217 O O . TYR A 1 273 ? -4.628 -7.705 21.635 1.00 87.94 273 TYR A O 1
ATOM 2225 N N . GLU A 1 274 ? -3.000 -6.310 20.959 1.00 86.81 274 GLU A N 1
ATOM 2226 C CA . GLU A 1 274 ? -2.909 -5.541 22.197 1.00 86.81 274 GLU A CA 1
ATOM 2227 C C . GLU A 1 274 ? -2.927 -4.042 21.886 1.00 86.81 274 GLU A C 1
ATOM 2229 O O . GLU A 1 274 ? -2.172 -3.539 21.051 1.00 86.81 274 GLU A O 1
ATOM 2234 N N . GLN A 1 275 ? -3.818 -3.318 22.565 1.00 85.81 275 GLN A N 1
ATOM 2235 C CA . GLN A 1 275 ? -3.922 -1.874 22.418 1.00 85.81 275 GLN A CA 1
ATOM 2236 C C . GLN A 1 275 ? -2.729 -1.181 23.079 1.00 85.81 275 GLN A C 1
ATOM 2238 O O . GLN A 1 275 ? -2.483 -1.347 24.277 1.00 85.81 275 GLN A O 1
ATOM 2243 N N . MET A 1 276 ? -2.042 -0.330 22.320 1.00 83.00 276 MET A N 1
ATOM 2244 C CA . MET A 1 276 ? -1.019 0.558 22.857 1.00 83.00 276 MET A CA 1
ATOM 2245 C C . MET A 1 276 ? -1.672 1.577 23.795 1.00 83.00 276 MET A C 1
ATOM 2247 O O . MET A 1 276 ? -2.519 2.367 23.382 1.00 83.00 276 MET A O 1
ATOM 2251 N N . LYS A 1 277 ? -1.283 1.572 25.073 1.00 72.88 277 LYS A N 1
ATOM 2252 C CA . LYS A 1 277 ? -1.750 2.581 26.032 1.00 72.88 277 LYS A CA 1
ATOM 2253 C C . LYS A 1 277 ? -0.995 3.894 25.796 1.00 72.88 277 LYS A C 1
ATOM 2255 O O . LYS A 1 277 ? 0.238 3.859 25.771 1.00 72.88 277 LYS A O 1
ATOM 2260 N N . PRO A 1 278 ? -1.682 5.043 25.667 1.00 59.22 278 PRO A N 1
ATOM 2261 C CA . PRO A 1 278 ? -1.007 6.329 25.565 1.00 59.22 278 PRO A CA 1
ATOM 2262 C C . PRO A 1 278 ? -0.223 6.608 26.852 1.00 59.22 278 PRO A C 1
ATOM 2264 O O . PRO A 1 278 ? -0.760 6.528 27.960 1.00 59.22 278 PRO A O 1
ATOM 2267 N N . THR A 1 279 ? 1.062 6.935 26.719 1.00 53.09 279 THR A N 1
ATOM 2268 C CA . THR A 1 279 ? 1.870 7.406 27.847 1.00 53.09 279 THR A CA 1
ATOM 2269 C C . THR A 1 279 ? 1.412 8.822 28.194 1.00 53.09 279 THR A C 1
ATOM 2271 O O . THR A 1 279 ? 1.321 9.665 27.305 1.00 53.09 279 THR A O 1
ATOM 2274 N N . ALA A 1 280 ? 1.160 9.113 29.474 1.00 44.56 280 ALA A N 1
ATOM 2275 C CA . ALA A 1 280 ? 0.586 10.380 29.960 1.00 44.56 280 ALA A CA 1
ATOM 2276 C C . ALA A 1 280 ? 1.310 11.676 29.511 1.00 44.56 280 ALA A C 1
ATOM 2278 O O . ALA A 1 280 ? 0.762 12.760 29.662 1.00 44.56 280 ALA A O 1
ATOM 2279 N N . VAL A 1 281 ? 2.513 11.569 28.938 1.00 46.84 281 VAL A N 1
ATOM 2280 C CA . VAL A 1 281 ? 3.355 12.680 28.465 1.00 46.84 281 VAL A CA 1
ATOM 2281 C C . VAL A 1 281 ? 2.979 13.164 27.048 1.00 46.84 281 VAL A C 1
ATOM 2283 O O . VAL A 1 281 ? 3.345 14.267 26.666 1.00 46.84 281 VAL A O 1
ATOM 2286 N N . GLN A 1 282 ? 2.227 12.392 26.253 1.00 46.03 282 GLN A N 1
ATOM 2287 C CA . GLN A 1 282 ? 1.971 12.723 24.837 1.00 46.03 282 GLN A CA 1
ATOM 2288 C C . GLN A 1 282 ? 0.804 13.695 24.582 1.00 46.03 282 GLN A C 1
ATOM 2290 O O . GLN A 1 282 ? 0.677 14.187 23.467 1.00 46.03 282 GLN A O 1
ATOM 2295 N N . LYS A 1 283 ? -0.008 14.035 25.595 1.00 39.06 283 LYS A N 1
ATOM 2296 C CA . LYS A 1 283 ? -1.183 14.915 25.426 1.00 39.06 283 LYS A CA 1
ATOM 2297 C C . LYS A 1 283 ? -0.861 16.384 25.119 1.00 39.06 283 LYS A C 1
ATOM 2299 O O . LYS A 1 283 ? -1.741 17.100 24.660 1.00 39.06 283 LYS A O 1
ATOM 2304 N N . GLU A 1 284 ? 0.360 16.849 25.375 1.00 37.75 284 GLU A N 1
ATOM 2305 C CA . GLU A 1 284 ? 0.719 18.269 25.208 1.00 37.75 284 GLU A CA 1
ATOM 2306 C C . GLU A 1 284 ? 1.337 18.595 23.837 1.00 37.75 284 GLU A C 1
ATOM 2308 O O . GLU A 1 284 ? 1.333 19.752 23.430 1.00 37.75 284 GLU A O 1
ATOM 2313 N N . ALA A 1 285 ? 1.820 17.595 23.088 1.00 41.38 285 ALA A N 1
ATOM 2314 C CA . ALA A 1 285 ? 2.489 17.808 21.797 1.00 41.38 285 ALA A CA 1
ATOM 2315 C C . ALA A 1 285 ? 1.531 17.840 20.587 1.00 41.38 285 ALA A C 1
ATOM 2317 O O . ALA A 1 285 ? 1.926 18.249 19.500 1.00 41.38 285 ALA A O 1
ATOM 2318 N N . GLU A 1 286 ? 0.272 17.434 20.767 1.00 41.62 286 GLU A N 1
ATOM 2319 C CA . GLU A 1 286 ? -0.720 17.285 19.687 1.00 41.62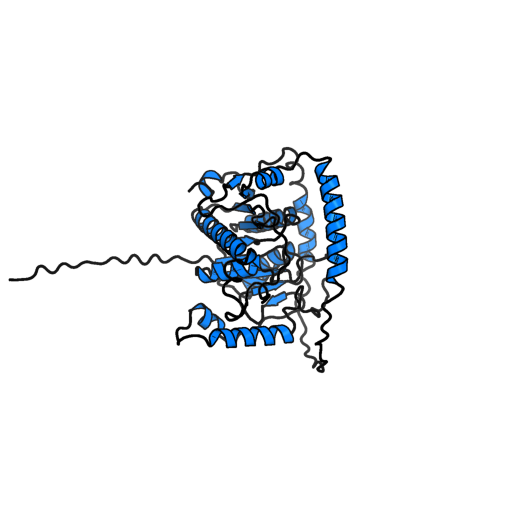 286 GLU A CA 1
ATOM 2320 C C . GLU A 1 286 ? -1.329 18.623 19.215 1.00 41.62 286 GLU A C 1
ATOM 2322 O O . GLU A 1 286 ? -1.961 18.683 18.164 1.00 41.62 286 GLU A O 1
ATOM 2327 N N . ILE A 1 287 ? -1.116 19.720 19.954 1.00 43.47 287 ILE A N 1
ATOM 2328 C CA . ILE A 1 287 ? -1.768 21.022 19.706 1.00 43.47 287 ILE A CA 1
ATOM 2329 C C . ILE A 1 287 ? -0.975 21.906 18.719 1.00 43.47 287 ILE A C 1
ATOM 2331 O O . ILE A 1 287 ? -1.549 22.783 18.080 1.00 43.47 287 ILE A O 1
ATOM 2335 N N . THR A 1 288 ? 0.325 21.671 18.526 1.00 40.72 288 THR A N 1
ATOM 2336 C CA . THR A 1 288 ? 1.207 22.588 17.767 1.00 40.72 288 THR A CA 1
ATOM 2337 C C . THR A 1 288 ? 1.355 22.239 16.281 1.00 40.72 288 THR A C 1
ATOM 2339 O O . THR A 1 288 ? 1.947 22.996 15.517 1.00 40.72 288 THR A O 1
ATOM 2342 N N . VAL A 1 289 ? 0.826 21.092 15.850 1.00 45.31 289 VAL A N 1
ATOM 2343 C CA . VAL A 1 289 ? 1.048 20.545 14.501 1.00 45.31 289 VAL A CA 1
ATOM 2344 C C . VAL A 1 289 ? 0.187 21.252 13.446 1.00 45.31 289 VAL A C 1
ATOM 2346 O O . VAL A 1 289 ? 0.553 21.285 12.282 1.00 45.31 289 VAL A O 1
ATOM 2349 N N . GLN A 1 290 ? -0.913 21.900 13.837 1.00 40.22 290 GLN A N 1
ATOM 2350 C CA . GLN A 1 290 ? -1.923 22.433 12.914 1.00 40.22 290 GLN A CA 1
ATOM 2351 C C . GLN A 1 290 ? -1.487 23.689 12.127 1.00 40.22 290 GLN A C 1
ATOM 2353 O O . GLN A 1 290 ? -2.028 23.953 11.051 1.00 40.22 290 GLN A O 1
ATOM 2358 N N . ASP A 1 291 ? -0.490 24.435 12.615 1.00 40.97 291 ASP A N 1
ATOM 2359 C CA . ASP A 1 291 ? -0.066 25.712 12.017 1.00 40.97 291 ASP A CA 1
ATOM 2360 C C . ASP A 1 291 ? 1.002 25.567 10.919 1.00 40.97 291 ASP A C 1
ATOM 2362 O O . ASP A 1 291 ? 1.097 26.429 10.045 1.00 40.97 291 ASP A O 1
ATOM 2366 N N . HIS A 1 292 ? 1.744 24.454 10.871 1.00 37.69 292 HIS A N 1
ATOM 2367 C CA . HIS A 1 292 ? 2.763 24.231 9.832 1.00 37.69 292 HIS A CA 1
ATOM 2368 C C . HIS A 1 292 ? 2.156 23.856 8.460 1.00 37.69 292 HIS A C 1
ATOM 2370 O O . HIS A 1 292 ? 2.801 23.978 7.420 1.00 37.69 292 HIS A O 1
ATOM 2376 N N . PHE A 1 293 ? 0.877 23.462 8.435 1.00 44.69 293 PHE A N 1
ATOM 2377 C CA . PHE A 1 293 ? 0.204 22.904 7.252 1.00 44.69 293 PHE A CA 1
ATOM 2378 C C . PHE A 1 293 ? -0.287 23.945 6.241 1.00 44.69 293 PHE A C 1
ATOM 2380 O O . PHE A 1 293 ? -0.542 23.601 5.088 1.00 44.69 293 PHE A O 1
ATOM 2387 N N . LYS A 1 294 ? -0.414 25.222 6.622 1.00 42.16 294 LYS A N 1
ATOM 2388 C CA . LYS A 1 294 ? -0.899 26.259 5.692 1.00 42.16 294 LYS A CA 1
ATOM 2389 C C . LYS A 1 294 ? 0.177 26.790 4.742 1.00 42.16 294 LYS A C 1
ATOM 2391 O O . LYS A 1 294 ? -0.174 27.277 3.672 1.00 42.16 294 LYS A O 1
ATOM 2396 N N . GLU A 1 295 ? 1.461 26.670 5.082 1.00 39.53 295 GLU A N 1
ATOM 2397 C CA . GLU A 1 295 ? 2.555 27.196 4.248 1.00 39.53 295 GLU A CA 1
ATOM 2398 C C . GLU A 1 295 ? 2.961 26.255 3.101 1.00 39.53 295 GLU A C 1
ATOM 2400 O O . GLU A 1 295 ? 3.280 26.728 2.010 1.00 39.53 295 GLU A O 1
ATOM 2405 N N . GLN A 1 296 ? 2.889 24.930 3.279 1.00 43.06 296 GLN A N 1
ATOM 2406 C CA . GLN A 1 296 ? 3.304 23.979 2.232 1.00 43.06 296 GLN A CA 1
ATOM 2407 C C . GLN A 1 296 ? 2.279 23.843 1.088 1.00 43.06 296 GLN A C 1
ATOM 2409 O O . GLN A 1 296 ? 2.653 23.643 -0.069 1.00 43.06 296 GLN A O 1
ATOM 2414 N N . GLN A 1 297 ? 0.990 24.064 1.370 1.00 41.09 297 GLN A N 1
ATOM 2415 C CA . GLN A 1 297 ? -0.102 23.976 0.389 1.00 41.09 297 GLN A CA 1
ATOM 2416 C C . GLN A 1 297 ? -0.029 25.059 -0.710 1.00 41.09 297 GLN A C 1
ATOM 2418 O O . GLN A 1 297 ? -0.586 24.897 -1.798 1.00 41.09 297 GLN A O 1
ATOM 2423 N N . GLN A 1 298 ? 0.669 26.170 -0.447 1.00 40.47 298 GLN A N 1
ATOM 2424 C CA . GLN A 1 298 ? 0.813 27.283 -1.390 1.00 40.47 298 GLN A CA 1
ATOM 2425 C C . GLN A 1 298 ? 1.949 27.084 -2.403 1.00 40.47 298 GLN A C 1
ATOM 2427 O O . GLN A 1 298 ? 1.920 27.704 -3.464 1.00 40.47 298 GLN A O 1
ATOM 2432 N N . LYS A 1 299 ? 2.921 26.211 -2.111 1.00 39.22 299 LYS A N 1
ATOM 2433 C CA . LYS A 1 299 ? 4.128 26.047 -2.936 1.00 39.22 299 LYS A CA 1
ATOM 2434 C C . LYS A 1 299 ? 3.962 25.025 -4.067 1.00 39.22 299 LYS A C 1
ATOM 2436 O O . LYS A 1 299 ? 4.618 25.158 -5.090 1.00 39.22 299 LYS A O 1
ATOM 2441 N N . PHE A 1 300 ? 3.053 24.057 -3.918 1.00 37.34 300 PHE A N 1
ATOM 2442 C CA . PHE A 1 300 ? 2.860 22.969 -4.891 1.00 37.34 300 PHE A CA 1
ATOM 2443 C C . PHE A 1 300 ? 1.781 23.253 -5.956 1.00 37.34 300 PHE A C 1
ATOM 2445 O O . PHE A 1 300 ? 1.759 22.626 -7.007 1.00 37.34 300 PHE A O 1
ATOM 2452 N N . ASN A 1 301 ? 0.896 24.230 -5.724 1.00 37.78 301 ASN A N 1
ATOM 2453 C CA . ASN A 1 301 ? -0.225 24.536 -6.627 1.00 37.78 301 ASN A CA 1
ATOM 2454 C C . ASN A 1 301 ? 0.146 25.412 -7.844 1.00 37.78 301 ASN A C 1
ATOM 2456 O O . ASN A 1 301 ? -0.744 25.790 -8.606 1.00 37.78 301 ASN A O 1
ATOM 2460 N N . LEU A 1 302 ? 1.423 25.771 -8.029 1.00 39.62 302 LEU A N 1
ATOM 2461 C CA . LEU A 1 302 ? 1.831 26.796 -9.000 1.00 39.62 302 LEU A CA 1
ATOM 2462 C C . LEU A 1 302 ? 2.637 26.310 -10.211 1.00 39.62 302 LEU A C 1
ATOM 2464 O O . LEU A 1 302 ? 2.787 27.092 -11.144 1.00 39.62 302 LEU A O 1
ATOM 2468 N N . GLU A 1 303 ? 3.071 25.052 -10.288 1.00 42.81 303 GLU A N 1
ATOM 2469 C CA . GLU A 1 303 ? 3.881 24.586 -11.426 1.00 42.81 303 GLU A CA 1
ATOM 2470 C C . GLU A 1 303 ? 3.480 23.176 -11.874 1.00 42.81 303 GLU A C 1
ATOM 2472 O O . GLU A 1 303 ? 4.107 22.176 -11.556 1.00 42.81 303 GLU A O 1
ATOM 2477 N N . ALA A 1 304 ? 2.401 23.102 -12.651 1.00 35.25 304 ALA A N 1
ATOM 2478 C CA . ALA A 1 304 ? 2.093 21.939 -13.479 1.00 35.25 304 ALA A CA 1
ATOM 2479 C C . ALA A 1 304 ? 1.451 22.411 -14.788 1.00 35.25 304 ALA A C 1
ATOM 2481 O O . ALA A 1 304 ? 0.260 22.215 -15.032 1.00 35.25 304 ALA A O 1
ATOM 2482 N N . ARG A 1 305 ? 2.226 23.111 -15.626 1.00 37.34 305 ARG A N 1
ATOM 2483 C CA . ARG A 1 305 ? 1.876 23.345 -17.034 1.00 37.34 305 ARG A CA 1
ATOM 2484 C C . ARG A 1 305 ? 3.119 23.658 -17.871 1.00 37.34 305 ARG A C 1
ATOM 2486 O O . ARG A 1 305 ? 3.819 24.620 -17.582 1.00 37.34 305 ARG A O 1
ATOM 2493 N N . SER A 1 306 ? 3.256 22.901 -18.967 1.00 35.00 306 SER A N 1
ATOM 2494 C CA . SER A 1 306 ? 4.302 22.967 -20.011 1.00 35.00 306 SER A CA 1
ATOM 2495 C C . SER A 1 306 ? 5.627 22.309 -19.572 1.00 35.00 306 SER A C 1
ATOM 2497 O O . SER A 1 306 ? 5.999 22.449 -18.418 1.00 35.00 306 SER A O 1
ATOM 2499 N N . GLU A 1 307 ? 6.336 21.478 -20.340 1.00 32.88 307 GLU A N 1
ATOM 2500 C CA . GLU A 1 307 ? 6.518 21.337 -21.793 1.00 32.88 307 GLU A CA 1
ATOM 2501 C C . GLU A 1 307 ? 6.794 19.866 -22.188 1.00 32.88 307 GLU A C 1
ATOM 2503 O O . GLU A 1 307 ? 7.133 19.026 -21.356 1.00 32.88 307 GLU A O 1
ATOM 2508 N N . HIS A 1 308 ? 6.627 19.560 -23.478 1.00 35.97 308 HIS A N 1
ATOM 2509 C CA . HIS A 1 308 ? 7.133 18.355 -24.140 1.00 35.97 308 HIS A CA 1
ATOM 2510 C C . HIS A 1 308 ? 8.483 18.672 -24.783 1.00 35.97 308 HIS A C 1
ATOM 2512 O O . HIS A 1 308 ? 8.562 19.655 -25.512 1.00 35.97 308 HIS A O 1
ATOM 2518 N N . ASP A 1 309 ? 9.464 17.782 -24.636 1.00 28.75 309 ASP A N 1
ATOM 2519 C CA . ASP A 1 309 ? 10.461 17.561 -25.683 1.00 28.75 309 ASP A CA 1
ATOM 2520 C C . ASP A 1 309 ? 11.012 16.131 -25.611 1.00 28.75 309 ASP A C 1
ATOM 2522 O O . ASP A 1 309 ? 11.289 15.599 -24.537 1.00 28.75 309 ASP A O 1
ATOM 2526 N N . VAL A 1 310 ? 11.115 15.492 -26.777 1.00 30.70 310 VAL A N 1
ATOM 2527 C CA . VAL A 1 310 ? 11.639 14.132 -26.959 1.00 30.70 310 VAL A CA 1
ATOM 2528 C C . VAL A 1 310 ? 13.056 14.263 -27.503 1.00 30.70 310 VAL A C 1
ATOM 2530 O O . VAL A 1 310 ? 13.238 14.801 -28.595 1.00 30.70 310 VAL A O 1
ATOM 2533 N N . GLN A 1 311 ? 14.050 13.745 -26.780 1.00 32.19 311 GLN A N 1
ATOM 2534 C CA . GLN A 1 311 ? 15.402 13.560 -27.309 1.00 32.19 311 GLN A CA 1
ATOM 2535 C C . GLN A 1 311 ? 15.793 12.083 -27.358 1.00 32.19 311 GLN A C 1
ATOM 2537 O O . GLN A 1 311 ? 15.534 11.301 -26.447 1.00 32.19 311 GLN A O 1
ATOM 2542 N N . GLU A 1 312 ? 16.407 11.738 -28.485 1.00 29.66 312 GLU A N 1
ATOM 2543 C CA . GLU A 1 312 ? 16.902 10.428 -28.892 1.00 29.66 312 GLU A CA 1
ATOM 2544 C C . GLU A 1 312 ? 18.238 10.151 -28.174 1.00 29.66 312 GLU A C 1
ATOM 2546 O O . GLU A 1 312 ? 19.184 10.929 -28.315 1.00 29.66 312 GLU A O 1
ATOM 2551 N N . ILE A 1 313 ? 18.321 9.080 -27.375 1.00 34.41 313 ILE A N 1
ATOM 2552 C CA . ILE A 1 313 ? 19.536 8.714 -26.627 1.00 34.41 313 ILE A CA 1
ATOM 2553 C C . ILE A 1 313 ? 20.243 7.549 -27.330 1.00 34.41 313 ILE A C 1
ATOM 2555 O O . ILE A 1 313 ? 19.661 6.485 -27.537 1.00 34.41 313 ILE A O 1
ATOM 2559 N N . GLU A 1 314 ? 21.515 7.765 -27.678 1.00 30.11 314 GLU A N 1
ATOM 2560 C CA . GLU A 1 314 ? 22.435 6.758 -28.216 1.00 30.11 314 GLU A CA 1
ATOM 2561 C C . GLU A 1 314 ? 22.665 5.598 -27.232 1.00 30.11 314 GLU A C 1
ATOM 2563 O O . GLU A 1 314 ? 23.007 5.795 -26.063 1.00 30.11 314 GLU A O 1
ATOM 2568 N N . GLU A 1 315 ? 22.559 4.372 -27.750 1.00 29.17 315 GLU A N 1
ATOM 2569 C CA . GLU A 1 315 ? 22.863 3.129 -27.044 1.00 29.17 315 GLU A CA 1
ATOM 2570 C C . GLU A 1 315 ? 24.314 3.106 -26.531 1.00 29.17 315 GLU A C 1
ATOM 2572 O O . GLU A 1 315 ? 25.280 3.066 -27.299 1.00 29.17 315 GLU A O 1
ATOM 2577 N N . ARG A 1 316 ? 24.484 3.028 -25.208 1.00 28.98 316 ARG A N 1
ATOM 2578 C CA . ARG A 1 316 ? 25.718 2.532 -24.583 1.00 28.98 316 ARG A CA 1
ATOM 2579 C C . ARG A 1 316 ? 25.392 1.296 -23.762 1.00 28.98 316 ARG A C 1
ATOM 2581 O O . ARG A 1 316 ? 24.466 1.301 -22.959 1.00 28.98 316 ARG A O 1
ATOM 2588 N N . SER A 1 317 ? 26.159 0.226 -23.965 1.00 29.98 317 SER A N 1
ATOM 2589 C CA . SER A 1 317 ? 25.978 -1.024 -23.230 1.00 29.98 317 SER A CA 1
ATOM 2590 C C . SER A 1 317 ? 26.310 -0.826 -21.748 1.00 29.98 317 SER A C 1
ATOM 2592 O O . SER A 1 317 ? 27.463 -0.565 -21.408 1.00 29.98 317 SER A O 1
ATOM 2594 N N . THR A 1 318 ? 25.326 -0.995 -20.869 1.00 34.91 318 THR A N 1
ATOM 2595 C CA . THR A 1 318 ? 25.468 -0.870 -19.407 1.00 34.91 318 THR A CA 1
ATOM 2596 C C . THR A 1 318 ? 25.430 -2.216 -18.684 1.00 34.91 318 THR A C 1
ATOM 2598 O O . THR A 1 318 ? 25.063 -2.291 -17.518 1.00 34.91 318 THR A O 1
ATOM 2601 N N . PHE A 1 319 ? 25.890 -3.295 -19.325 1.00 32.25 319 PHE A N 1
ATOM 2602 C CA . PHE A 1 319 ? 26.317 -4.476 -18.570 1.00 32.25 319 PHE A CA 1
ATOM 2603 C C . PHE A 1 319 ? 27.742 -4.258 -18.056 1.00 32.25 319 PHE A C 1
ATOM 2605 O O . PHE A 1 319 ? 28.706 -4.814 -18.580 1.00 32.25 319 PHE A O 1
ATOM 2612 N N . VAL A 1 320 ? 27.861 -3.425 -17.023 1.00 31.91 320 VAL A N 1
ATOM 2613 C CA . VAL A 1 320 ? 28.952 -3.551 -16.059 1.00 31.91 320 VAL A CA 1
ATOM 2614 C C . VAL A 1 320 ? 28.366 -4.298 -14.871 1.00 31.91 320 VAL A C 1
ATOM 2616 O O . VAL A 1 320 ? 27.561 -3.770 -14.111 1.00 31.91 320 VAL A O 1
ATOM 2619 N N . ASP A 1 321 ? 28.742 -5.567 -14.763 1.00 41.16 321 ASP A N 1
ATOM 2620 C CA . ASP A 1 321 ? 28.554 -6.367 -13.560 1.00 41.16 321 ASP A CA 1
ATOM 2621 C C . ASP A 1 321 ? 29.443 -5.783 -12.447 1.00 41.16 321 ASP A C 1
ATOM 2623 O O . ASP A 1 321 ? 30.606 -6.154 -12.297 1.00 41.16 321 ASP A O 1
ATOM 2627 N N . GLU A 1 322 ? 28.919 -4.794 -11.719 1.00 35.38 322 GLU A N 1
ATOM 2628 C CA . GLU A 1 322 ? 29.582 -4.177 -10.563 1.00 35.38 322 GLU A CA 1
ATOM 2629 C C . GLU A 1 322 ? 29.024 -4.690 -9.220 1.00 35.38 322 GLU A C 1
ATOM 2631 O O . GLU A 1 322 ? 29.104 -4.030 -8.180 1.00 35.38 322 GLU A O 1
ATOM 2636 N N . TYR A 1 323 ? 28.519 -5.928 -9.191 1.00 42.28 323 TYR A N 1
ATOM 2637 C CA . TYR A 1 323 ? 28.291 -6.632 -7.930 1.00 42.28 323 TYR A CA 1
ATOM 2638 C C . TYR A 1 323 ? 29.621 -7.125 -7.343 1.00 42.28 323 TYR A C 1
ATOM 2640 O O . TYR A 1 323 ? 30.039 -8.254 -7.580 1.00 42.28 323 TYR A O 1
ATOM 2648 N N . SER A 1 324 ? 30.272 -6.328 -6.482 1.00 42.19 324 SER A N 1
ATOM 2649 C CA . SER A 1 324 ? 31.143 -6.923 -5.442 1.00 42.19 324 SER A CA 1
ATOM 2650 C C . SER A 1 324 ? 31.486 -6.050 -4.228 1.00 42.19 324 SER A C 1
ATOM 2652 O O . SER A 1 324 ? 31.707 -6.633 -3.164 1.00 42.19 324 SER A O 1
ATOM 2654 N N . ASN A 1 325 ? 31.558 -4.713 -4.302 1.00 36.38 325 ASN A N 1
ATOM 2655 C CA . ASN A 1 325 ? 32.199 -3.945 -3.209 1.00 36.38 325 ASN A CA 1
ATOM 2656 C C . ASN A 1 325 ? 31.326 -2.913 -2.479 1.00 36.38 325 ASN A C 1
ATOM 2658 O O . ASN A 1 325 ? 31.590 -2.672 -1.301 1.00 36.38 325 ASN A O 1
ATOM 2662 N N . TYR A 1 326 ? 30.265 -2.380 -3.091 1.00 38.22 326 TYR A N 1
ATOM 2663 C CA . TYR A 1 326 ? 29.398 -1.391 -2.431 1.00 38.22 326 TYR A CA 1
ATOM 2664 C C . TYR A 1 326 ? 28.677 -1.987 -1.204 1.00 38.22 326 TYR A C 1
ATOM 2666 O O . TYR A 1 326 ? 28.798 -1.482 -0.091 1.00 38.22 326 TYR A O 1
ATOM 2674 N N . TYR A 1 327 ? 28.066 -3.168 -1.345 1.00 41.03 327 TYR A N 1
ATOM 2675 C CA . TYR A 1 327 ? 27.313 -3.804 -0.253 1.00 41.03 327 TYR A CA 1
ATOM 2676 C C . TYR A 1 327 ? 28.171 -4.425 0.863 1.00 41.03 327 TYR A C 1
ATOM 2678 O O . TYR A 1 327 ? 27.684 -4.605 1.976 1.00 41.03 327 TYR A O 1
ATOM 2686 N N . LYS A 1 328 ? 29.453 -4.747 0.630 1.00 39.91 328 LYS A N 1
ATOM 2687 C CA . LYS A 1 328 ? 30.289 -5.403 1.662 1.00 39.91 328 LYS A CA 1
ATOM 2688 C C . LYS A 1 328 ? 30.776 -4.442 2.745 1.00 39.91 328 LYS A C 1
ATOM 2690 O O . LYS A 1 328 ? 30.892 -4.849 3.900 1.00 39.91 328 LYS A O 1
ATOM 2695 N N . HIS A 1 329 ? 31.062 -3.192 2.387 1.00 41.50 329 HIS A N 1
ATOM 2696 C CA . HIS A 1 329 ? 31.533 -2.190 3.346 1.00 41.50 329 HIS A CA 1
ATOM 2697 C C . HIS A 1 329 ? 30.381 -1.525 4.096 1.00 41.50 329 HIS A C 1
ATOM 2699 O O . HIS A 1 329 ? 30.487 -1.327 5.305 1.00 41.50 329 HIS A O 1
ATOM 2705 N N . VAL A 1 330 ? 29.262 -1.299 3.406 1.00 44.81 330 VAL A N 1
ATOM 2706 C CA . VAL A 1 330 ? 28.031 -0.761 3.989 1.00 44.81 330 VAL A CA 1
ATOM 2707 C C . VAL A 1 330 ? 27.495 -1.723 5.060 1.00 44.81 330 VAL A C 1
ATOM 2709 O O . VAL A 1 330 ? 27.411 -1.352 6.227 1.00 44.81 330 VAL A O 1
ATOM 2712 N N . LEU A 1 331 ? 27.296 -3.010 4.745 1.00 45.12 331 LEU A N 1
ATOM 2713 C CA .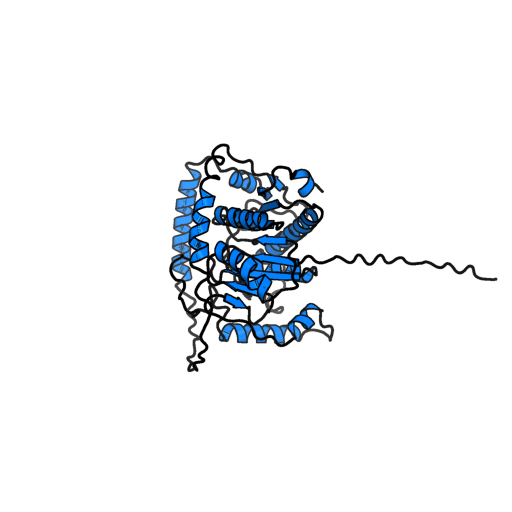 LEU A 1 331 ? 26.760 -3.990 5.709 1.00 45.12 331 LEU A CA 1
ATOM 2714 C C . LEU A 1 331 ? 27.650 -4.229 6.942 1.00 45.12 331 LEU A C 1
ATOM 2716 O O . LEU A 1 331 ? 27.142 -4.574 8.008 1.00 45.12 331 LEU A O 1
ATOM 2720 N N . LYS A 1 332 ? 28.975 -4.072 6.825 1.00 44.28 332 LYS A N 1
ATOM 2721 C CA . LYS A 1 332 ? 29.880 -4.225 7.974 1.00 44.28 332 LYS A CA 1
ATOM 2722 C C . LYS A 1 332 ? 29.755 -3.047 8.941 1.00 44.28 332 LYS A C 1
ATOM 2724 O O . LYS A 1 332 ? 29.716 -3.268 10.147 1.00 44.28 332 LYS A O 1
ATOM 2729 N N . HIS A 1 333 ? 29.647 -1.831 8.408 1.00 45.06 333 HIS A N 1
ATOM 2730 C CA . HIS A 1 333 ? 29.498 -0.629 9.220 1.00 45.06 333 HIS A CA 1
ATOM 2731 C C . HIS A 1 333 ? 28.129 -0.579 9.911 1.00 45.06 333 HIS A C 1
ATOM 2733 O O . HIS A 1 333 ? 28.067 -0.276 11.098 1.00 45.06 333 HIS A O 1
ATOM 2739 N N . TYR A 1 334 ? 27.062 -1.006 9.223 1.00 51.38 334 TYR A N 1
ATOM 2740 C CA . TYR A 1 334 ? 25.734 -1.149 9.830 1.00 51.38 334 TYR A CA 1
ATOM 2741 C C . TYR A 1 334 ? 25.714 -2.175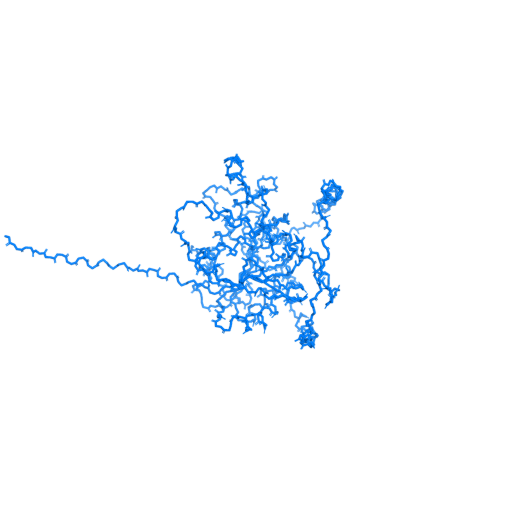 10.968 1.00 51.38 334 TYR A C 1
ATOM 2743 O O . TYR A 1 334 ? 25.165 -1.879 12.018 1.00 51.38 334 TYR A O 1
ATOM 2751 N N . ARG A 1 335 ? 26.382 -3.332 10.836 1.00 52.97 335 ARG A N 1
ATOM 2752 C CA . ARG A 1 335 ? 26.445 -4.324 11.931 1.00 52.97 335 ARG A CA 1
ATOM 2753 C C . ARG A 1 335 ? 27.228 -3.845 13.150 1.00 52.97 335 ARG A C 1
ATOM 2755 O O . ARG A 1 335 ? 26.885 -4.201 14.273 1.00 52.97 335 ARG A O 1
ATOM 2762 N N . GLU A 1 336 ? 28.306 -3.095 12.945 1.00 65.62 336 GLU A N 1
ATOM 2763 C CA . GLU A 1 336 ? 29.090 -2.518 14.044 1.00 65.62 336 GLU A CA 1
ATOM 2764 C C . GLU A 1 336 ? 28.283 -1.417 14.756 1.00 65.62 336 GLU A C 1
ATOM 2766 O O . GLU A 1 336 ? 28.210 -1.418 15.986 1.00 65.62 336 GLU A O 1
ATOM 2771 N N . LEU A 1 337 ? 27.575 -0.578 13.990 1.00 57.38 337 LEU A N 1
ATOM 2772 C CA . LEU A 1 337 ? 26.660 0.445 14.500 1.00 57.38 337 LEU A CA 1
ATOM 2773 C C . LEU A 1 337 ? 25.450 -0.165 15.227 1.00 57.38 337 LEU A C 1
ATOM 2775 O O . LEU A 1 337 ? 25.091 0.296 16.304 1.00 57.38 337 LEU A O 1
ATOM 2779 N N . GLU A 1 338 ? 24.859 -1.240 14.703 1.00 61.97 338 GLU A N 1
ATOM 2780 C CA . GLU A 1 338 ? 23.786 -2.002 15.354 1.00 61.97 338 GLU A CA 1
ATOM 2781 C C . GLU A 1 338 ? 24.251 -2.635 16.664 1.00 61.97 338 GLU A C 1
ATOM 2783 O O . GLU A 1 338 ? 23.504 -2.645 17.636 1.00 61.97 338 GLU A O 1
ATOM 2788 N N . GLN A 1 339 ? 25.482 -3.148 16.733 1.00 66.75 339 GLN A N 1
ATOM 2789 C CA . GLN A 1 339 ? 26.023 -3.723 17.967 1.00 66.75 339 GLN A CA 1
ATOM 2790 C C . GLN A 1 339 ? 26.333 -2.659 19.023 1.00 66.75 339 GLN A C 1
ATOM 2792 O O . GLN A 1 339 ? 26.170 -2.932 20.217 1.00 66.75 339 GLN A O 1
ATOM 2797 N N . GLU A 1 340 ? 26.771 -1.467 18.618 1.00 67.06 340 GLU A N 1
ATOM 2798 C CA . GLU A 1 340 ? 26.948 -0.328 19.523 1.00 67.06 340 GLU A CA 1
ATOM 2799 C C . GLU A 1 340 ? 25.597 0.229 19.985 1.00 67.06 340 GLU A C 1
ATOM 2801 O O . GLU A 1 340 ? 25.383 0.324 21.193 1.00 67.06 340 GLU A O 1
ATOM 2806 N N . LEU A 1 341 ? 24.643 0.441 19.072 1.00 59.62 341 LEU A N 1
ATOM 2807 C CA . LEU A 1 341 ? 23.268 0.849 19.384 1.00 59.62 341 LEU A CA 1
ATOM 2808 C C . LEU A 1 341 ? 22.543 -0.184 20.253 1.00 59.62 341 LEU A C 1
ATOM 2810 O O . LEU A 1 341 ? 21.839 0.196 21.182 1.00 59.62 341 LEU A O 1
ATOM 2814 N N . ALA A 1 342 ? 22.736 -1.484 20.022 1.00 58.72 342 ALA A N 1
ATOM 2815 C CA . ALA A 1 342 ? 22.154 -2.546 20.841 1.00 58.72 342 ALA A CA 1
ATOM 2816 C C . ALA A 1 342 ? 22.772 -2.592 22.245 1.00 58.72 342 ALA A C 1
ATOM 2818 O O . ALA A 1 342 ? 22.052 -2.819 23.219 1.00 58.72 342 ALA A O 1
ATOM 2819 N N . LYS A 1 343 ? 24.084 -2.345 22.378 1.00 58.56 343 LYS A N 1
ATOM 2820 C CA . LYS A 1 343 ? 24.758 -2.229 23.684 1.00 58.56 343 LYS A CA 1
ATOM 2821 C C . LYS A 1 343 ? 24.319 -0.976 24.440 1.00 58.56 343 LYS A C 1
ATOM 2823 O O . LYS A 1 343 ? 24.112 -1.055 25.649 1.00 58.56 343 LYS A O 1
ATOM 2828 N N . GLU A 1 344 ? 24.123 0.140 23.745 1.00 51.50 344 GLU A N 1
ATOM 2829 C CA . GLU A 1 344 ? 23.632 1.392 24.327 1.00 51.50 344 GLU A CA 1
ATOM 2830 C C . GLU A 1 344 ? 22.137 1.299 24.700 1.00 51.50 344 GLU A C 1
ATOM 2832 O O . GLU A 1 344 ? 21.728 1.733 25.782 1.00 51.50 344 GLU A O 1
ATOM 2837 N N . ALA A 1 345 ? 21.329 0.627 23.870 1.00 51.72 345 ALA A N 1
ATOM 2838 C CA . ALA A 1 345 ? 19.908 0.365 24.099 1.00 51.72 345 ALA A CA 1
ATOM 2839 C C . ALA A 1 345 ? 19.660 -0.615 25.256 1.00 51.72 345 ALA A C 1
ATOM 2841 O O . ALA A 1 345 ? 18.695 -0.441 26.005 1.00 51.72 345 ALA A O 1
ATOM 2842 N N . LEU A 1 346 ? 20.539 -1.607 25.460 1.00 50.19 346 LEU A N 1
ATOM 2843 C CA . LEU A 1 346 ? 20.432 -2.532 26.594 1.00 50.19 346 LEU A CA 1
ATOM 2844 C C . LEU A 1 346 ? 20.681 -1.848 27.943 1.00 50.19 346 LEU A C 1
ATOM 2846 O O . LEU A 1 346 ? 20.240 -2.358 28.973 1.00 50.19 346 LEU A O 1
ATOM 2850 N N . GLN A 1 347 ? 21.408 -0.727 27.960 1.00 48.50 347 GLN A N 1
ATOM 2851 C CA . GLN A 1 347 ? 21.960 -0.202 29.203 1.00 48.50 347 GLN A CA 1
ATOM 2852 C C . GLN A 1 347 ? 21.117 0.891 29.871 1.00 48.50 347 GLN A C 1
ATOM 2854 O O . GLN A 1 347 ? 21.404 1.183 31.033 1.00 48.50 347 GLN A O 1
ATOM 2859 N N . LYS A 1 348 ? 20.093 1.498 29.230 1.00 48.78 348 LYS A N 1
ATOM 2860 C CA . LYS A 1 348 ? 19.472 2.705 29.835 1.00 48.78 348 LYS A CA 1
ATOM 2861 C C . LYS A 1 348 ? 18.027 3.134 29.518 1.00 48.78 348 LYS A C 1
ATOM 2863 O O . LYS A 1 348 ? 17.681 4.253 29.896 1.00 48.78 348 LYS A O 1
ATOM 2868 N N . ARG A 1 349 ? 17.129 2.330 28.934 1.00 50.47 349 ARG A N 1
ATOM 2869 C CA . ARG A 1 349 ? 15.712 2.754 28.795 1.00 50.47 349 ARG A CA 1
ATOM 2870 C C . ARG A 1 349 ? 14.713 1.717 29.291 1.00 50.47 349 ARG A C 1
ATOM 2872 O O . ARG A 1 349 ? 14.733 0.563 28.882 1.00 50.47 349 ARG A O 1
ATOM 2879 N N . THR A 1 350 ? 13.783 2.167 30.133 1.00 59.38 350 THR A N 1
ATOM 2880 C CA . THR A 1 350 ? 12.459 1.548 30.234 1.00 59.38 350 THR A CA 1
ATOM 2881 C C . THR A 1 350 ? 11.881 1.476 28.824 1.00 59.38 350 THR A C 1
ATOM 2883 O O . THR A 1 350 ? 11.744 2.512 28.171 1.00 59.38 350 THR A O 1
ATOM 2886 N N . LEU A 1 351 ? 11.616 0.264 28.338 1.00 65.06 351 LEU A N 1
ATOM 2887 C CA . LEU A 1 351 ? 11.069 0.035 27.002 1.00 65.06 351 LEU A CA 1
ATOM 2888 C C . LEU A 1 351 ? 9.764 0.823 26.846 1.00 65.06 351 LEU A C 1
ATOM 2890 O O . LEU A 1 351 ? 8.954 0.881 27.774 1.00 65.06 351 LEU A O 1
ATOM 2894 N N . GLY A 1 352 ? 9.578 1.456 25.687 1.00 79.69 352 GLY A N 1
ATOM 2895 C CA . GLY A 1 352 ? 8.331 2.153 25.382 1.00 79.69 352 GLY A CA 1
ATOM 2896 C C . GLY A 1 352 ? 7.148 1.177 25.264 1.00 79.69 352 GLY A C 1
ATOM 2897 O O . GLY A 1 352 ? 7.370 -0.020 25.071 1.00 79.69 352 GLY A O 1
ATOM 2898 N N . PRO A 1 353 ? 5.892 1.664 25.324 1.00 84.44 353 PRO A N 1
ATOM 2899 C CA . PRO A 1 353 ? 4.706 0.806 25.249 1.00 84.44 353 PRO A CA 1
ATOM 2900 C C . PRO A 1 353 ? 4.672 -0.096 24.009 1.00 84.44 353 PRO A C 1
ATOM 2902 O O . PRO A 1 353 ? 4.354 -1.272 24.129 1.00 84.44 353 PRO A O 1
ATOM 2905 N N . LEU A 1 354 ? 5.054 0.425 22.836 1.00 86.25 354 LEU A N 1
ATOM 2906 C CA . LEU A 1 354 ? 5.128 -0.355 21.595 1.00 86.25 354 LEU A CA 1
ATOM 2907 C C . LEU A 1 354 ? 6.095 -1.541 21.732 1.00 86.25 354 LEU A C 1
ATOM 2909 O O . LEU A 1 354 ? 5.722 -2.687 21.507 1.00 86.25 354 LEU A O 1
ATOM 2913 N N . GLU A 1 355 ? 7.320 -1.266 22.168 1.00 85.06 355 GLU A N 1
ATOM 2914 C CA . GLU A 1 355 ? 8.379 -2.266 22.314 1.00 85.06 355 GLU A CA 1
ATOM 2915 C C . GLU A 1 355 ? 8.004 -3.360 23.330 1.00 85.06 355 GLU A C 1
ATOM 2917 O O . GLU A 1 355 ? 8.319 -4.534 23.138 1.00 85.06 355 GLU A O 1
ATOM 2922 N N . GLN A 1 356 ? 7.275 -3.007 24.394 1.00 85.19 356 GLN A N 1
ATOM 2923 C CA . GLN A 1 356 ? 6.778 -3.976 25.374 1.00 85.19 356 GLN A CA 1
ATOM 2924 C C . GLN A 1 356 ? 5.761 -4.960 24.769 1.00 85.19 356 GLN A C 1
ATOM 2926 O O . GLN A 1 356 ? 5.833 -6.164 25.041 1.00 85.19 356 GLN A O 1
ATOM 2931 N N . VAL A 1 357 ? 4.839 -4.458 23.942 1.00 85.38 357 VAL A N 1
ATOM 2932 C CA . VAL A 1 357 ? 3.830 -5.274 23.249 1.00 85.38 357 VAL A CA 1
ATOM 2933 C C . VAL A 1 357 ? 4.504 -6.226 22.255 1.00 85.38 357 VAL A C 1
ATOM 2935 O O . VAL A 1 357 ? 4.277 -7.439 22.295 1.00 85.38 357 VAL A O 1
ATOM 2938 N N . LEU A 1 358 ? 5.412 -5.706 21.422 1.00 86.25 358 LEU A N 1
ATOM 2939 C CA . LEU A 1 358 ? 6.118 -6.502 20.410 1.00 86.25 358 LEU A CA 1
ATOM 2940 C C . LEU A 1 358 ? 7.024 -7.574 21.039 1.00 86.25 358 LEU A C 1
ATOM 2942 O O . LEU A 1 358 ? 7.051 -8.719 20.579 1.00 86.25 358 LEU A O 1
ATOM 2946 N N . ARG A 1 359 ? 7.708 -7.266 22.152 1.00 84.00 359 ARG A N 1
ATOM 2947 C CA . ARG A 1 359 ? 8.489 -8.264 22.913 1.00 84.00 359 ARG A CA 1
ATOM 2948 C C . ARG A 1 359 ? 7.650 -9.403 23.474 1.00 84.00 359 ARG A C 1
ATOM 2950 O O . ARG A 1 359 ? 8.162 -10.501 23.670 1.00 84.00 359 ARG A O 1
ATOM 2957 N N . SER A 1 360 ? 6.367 -9.153 23.696 1.00 84.75 360 SER A N 1
ATOM 2958 C CA . SER A 1 360 ? 5.413 -10.160 24.154 1.00 84.75 360 SER A CA 1
ATOM 2959 C C . SER A 1 360 ? 4.779 -10.935 22.991 1.00 84.75 360 SER A C 1
ATOM 2961 O O . SER A 1 360 ? 3.854 -11.707 23.226 1.00 84.75 360 SER A O 1
ATOM 2963 N N . CYS A 1 361 ? 5.240 -10.735 21.750 1.00 87.06 361 CYS A N 1
ATOM 2964 C CA . CYS A 1 361 ? 4.700 -11.339 20.526 1.00 87.06 361 CYS A CA 1
ATOM 2965 C C . CYS A 1 361 ? 3.217 -11.055 20.282 1.00 87.06 361 CYS A C 1
ATOM 2967 O O . CYS A 1 361 ? 2.484 -11.883 19.739 1.00 87.06 361 CYS A O 1
ATOM 2969 N N . HIS A 1 362 ? 2.793 -9.860 20.683 1.00 88.94 362 HIS A N 1
ATOM 2970 C CA . HIS A 1 362 ? 1.470 -9.332 20.403 1.00 88.94 362 HIS A CA 1
ATOM 2971 C C . HIS A 1 362 ? 1.537 -8.372 19.215 1.00 88.94 362 HIS A C 1
ATOM 2973 O O . HIS A 1 362 ? 2.548 -7.706 18.982 1.00 88.94 362 HIS A O 1
ATOM 2979 N N . VAL A 1 363 ? 0.438 -8.289 18.469 1.00 90.19 363 VAL A N 1
ATOM 2980 C CA . VAL A 1 363 ? 0.249 -7.259 17.446 1.00 90.19 363 VAL A CA 1
ATOM 2981 C C . VAL A 1 363 ? -0.174 -5.978 18.154 1.00 90.19 363 VAL A C 1
ATOM 2983 O O . VAL A 1 363 ? -1.251 -5.924 18.748 1.00 90.19 363 VAL A O 1
ATOM 2986 N N . ALA A 1 364 ? 0.664 -4.950 18.091 1.00 92.12 364 ALA A N 1
ATOM 2987 C CA . ALA A 1 364 ? 0.360 -3.652 18.671 1.00 92.12 364 ALA A CA 1
ATOM 2988 C C . ALA A 1 364 ? -0.670 -2.914 17.817 1.00 92.12 364 ALA A C 1
ATOM 2990 O O . ALA A 1 364 ? -0.548 -2.847 16.596 1.00 92.12 364 ALA A O 1
ATOM 2991 N N . VAL A 1 365 ? -1.683 -2.343 18.465 1.00 92.50 365 VAL A N 1
ATOM 2992 C CA . VAL A 1 365 ? -2.763 -1.618 17.791 1.00 92.50 365 VAL A CA 1
ATOM 2993 C C . VAL A 1 365 ? -3.007 -0.269 18.452 1.00 92.50 365 VAL A C 1
ATOM 2995 O O . VAL A 1 365 ? -3.049 -0.168 19.677 1.00 92.50 365 VAL A O 1
ATOM 2998 N N . ASN A 1 366 ? -3.209 0.768 17.646 1.00 91.19 366 ASN A N 1
ATOM 2999 C CA . ASN A 1 366 ? -3.662 2.078 18.102 1.00 91.19 366 ASN A CA 1
ATOM 3000 C C . ASN A 1 366 ? -4.827 2.587 17.244 1.00 91.19 366 ASN A C 1
ATOM 3002 O O . ASN A 1 366 ? -4.812 2.410 16.027 1.00 91.19 366 ASN A O 1
ATOM 3006 N N . VAL A 1 367 ? -5.807 3.235 17.877 1.00 90.56 367 VAL A N 1
ATOM 3007 C CA . VAL A 1 367 ? -6.933 3.890 17.191 1.00 90.56 367 VAL A CA 1
ATOM 3008 C C . VAL A 1 367 ? -6.661 5.380 17.097 1.00 90.56 367 VAL A C 1
ATOM 3010 O O . VAL A 1 367 ? -6.186 5.987 18.053 1.00 90.56 367 VAL A O 1
ATOM 3013 N N . ILE A 1 368 ? -6.963 5.963 15.942 1.00 89.81 368 ILE A N 1
ATOM 3014 C CA . ILE A 1 368 ? -6.753 7.380 15.649 1.00 89.81 368 ILE A CA 1
ATOM 3015 C C . ILE A 1 368 ? -8.062 7.982 15.124 1.00 89.81 368 ILE A C 1
ATOM 3017 O O . ILE A 1 368 ? -8.752 7.375 14.304 1.00 89.81 368 ILE A O 1
ATOM 3021 N N . GLY A 1 369 ? -8.401 9.182 15.599 1.00 81.81 369 GLY A N 1
ATOM 3022 C CA . GLY A 1 369 ? -9.485 10.022 15.075 1.00 81.81 369 GLY A CA 1
ATOM 3023 C C . GLY A 1 369 ? -10.895 9.778 15.630 1.00 81.81 369 GLY A C 1
ATOM 3024 O O . GLY A 1 369 ? -11.750 10.639 15.449 1.00 81.81 369 GLY A O 1
ATOM 3025 N N . ASN A 1 370 ? -11.158 8.680 16.348 1.00 77.19 370 ASN A N 1
ATOM 3026 C CA . ASN A 1 370 ? -12.422 8.500 17.073 1.00 77.19 370 ASN A CA 1
ATOM 3027 C C . ASN A 1 370 ? -12.214 7.694 18.364 1.00 77.19 370 ASN A C 1
ATOM 3029 O O . ASN A 1 370 ? -11.958 6.492 18.325 1.00 77.19 370 ASN A O 1
ATOM 3033 N N . GLU A 1 371 ? -12.342 8.365 19.512 1.00 68.00 371 GLU A N 1
ATOM 3034 C CA . GLU A 1 371 ? -12.155 7.764 20.841 1.00 68.00 371 GLU A CA 1
ATOM 3035 C C . GLU A 1 371 ? -13.300 6.824 21.258 1.00 68.00 371 GLU A C 1
ATOM 3037 O O . GLU A 1 371 ? -13.141 6.057 22.206 1.00 68.00 371 GLU A O 1
ATOM 3042 N N . ASN A 1 372 ? -14.444 6.857 20.562 1.00 69.19 372 ASN A N 1
ATOM 3043 C CA . ASN A 1 372 ? -15.610 6.032 20.897 1.00 69.19 372 ASN A CA 1
ATOM 3044 C C . ASN A 1 372 ? -15.559 4.625 20.286 1.00 69.19 372 ASN A C 1
ATOM 3046 O O . ASN A 1 372 ? -16.379 3.782 20.646 1.00 69.19 372 ASN A O 1
ATOM 3050 N N . VAL A 1 373 ? -14.613 4.358 19.381 1.00 74.19 373 VAL A N 1
ATOM 3051 C CA . VAL A 1 373 ? -14.457 3.033 18.774 1.00 74.19 373 VAL A CA 1
ATOM 3052 C C . VAL A 1 373 ? -13.884 2.079 19.819 1.00 74.19 373 VAL A C 1
ATOM 3054 O O . VAL A 1 373 ? -12.702 2.153 20.164 1.00 74.19 373 VAL A O 1
ATOM 3057 N N . ASP A 1 374 ? -14.705 1.145 20.303 1.00 73.50 374 ASP A N 1
ATOM 3058 C CA . ASP A 1 374 ? -14.209 0.062 21.146 1.00 73.50 374 ASP A CA 1
ATOM 3059 C C . ASP A 1 374 ? -13.411 -0.925 20.284 1.00 73.50 374 ASP A C 1
ATOM 3061 O O . ASP A 1 374 ? -13.949 -1.688 19.476 1.00 73.50 374 ASP A O 1
ATOM 3065 N N . LEU A 1 375 ? -12.091 -0.941 20.480 1.00 74.62 375 LEU A N 1
ATOM 3066 C CA . LEU A 1 375 ? -11.198 -1.901 19.835 1.00 74.62 375 LEU A CA 1
ATOM 3067 C C . LEU A 1 375 ? -11.603 -3.351 20.077 1.00 74.62 375 LEU A C 1
ATOM 3069 O O . LEU A 1 375 ? -11.274 -4.206 19.258 1.00 74.62 375 LEU A O 1
ATOM 3073 N N . ARG A 1 376 ? -12.295 -3.662 21.176 1.00 70.44 376 ARG A N 1
ATOM 3074 C CA . ARG A 1 376 ? -12.811 -5.014 21.400 1.00 70.44 376 ARG A CA 1
ATOM 3075 C C . ARG A 1 376 ? -13.846 -5.364 20.348 1.00 70.44 376 ARG A C 1
ATOM 3077 O O . ARG A 1 376 ? -13.777 -6.459 19.811 1.00 70.44 376 ARG A O 1
ATOM 3084 N N . GLU A 1 377 ? -14.733 -4.457 19.968 1.00 68.69 377 GLU A N 1
ATOM 3085 C CA . GLU A 1 377 ? -15.705 -4.730 18.905 1.00 68.69 377 GLU A CA 1
ATOM 3086 C C . GLU A 1 377 ? -15.021 -4.913 17.542 1.00 68.69 377 GLU A C 1
ATOM 3088 O O . GLU A 1 377 ? -15.407 -5.784 16.764 1.00 68.69 377 GLU A O 1
ATOM 3093 N N . VAL A 1 378 ? -13.948 -4.157 17.282 1.00 72.44 378 VAL A N 1
ATOM 3094 C CA . VAL A 1 378 ? -13.189 -4.238 16.021 1.00 72.44 378 VAL A CA 1
ATOM 3095 C C . VAL A 1 378 ? -12.266 -5.460 15.965 1.00 72.44 378 VAL A C 1
ATOM 3097 O O . VAL A 1 378 ? -12.039 -5.999 14.886 1.00 72.44 378 VAL A O 1
ATOM 3100 N N . LEU A 1 379 ? -11.708 -5.914 17.091 1.00 74.81 379 LEU A N 1
ATOM 3101 C CA . LEU A 1 379 ? -10.673 -6.957 17.126 1.00 74.81 379 LEU A CA 1
ATOM 3102 C C . LEU A 1 379 ? -11.175 -8.303 17.670 1.00 74.81 379 LEU A C 1
ATOM 3104 O O . LEU A 1 379 ? -10.668 -9.343 17.242 1.00 74.81 379 LEU A O 1
ATOM 3108 N N . THR A 1 380 ? -12.181 -8.321 18.552 1.00 61.69 380 THR A N 1
ATOM 3109 C CA . THR A 1 380 ? -12.780 -9.549 19.106 1.00 61.69 380 THR A CA 1
ATOM 3110 C C . THR A 1 380 ? -13.998 -9.985 18.287 1.00 61.69 380 THR A C 1
ATOM 3112 O O . THR A 1 380 ? -15.124 -9.546 18.486 1.00 61.69 380 THR A O 1
ATOM 3115 N N . SER A 1 381 ? -13.726 -10.838 17.301 1.00 43.72 381 SER A N 1
ATOM 3116 C CA . SER A 1 381 ? -14.659 -11.768 16.642 1.00 43.72 381 SER A CA 1
ATOM 3117 C C . SER A 1 381 ? -13.865 -12.693 15.730 1.00 43.72 381 SER A C 1
ATOM 3119 O O . SER A 1 381 ? -13.329 -12.215 14.701 1.00 43.72 381 SER A O 1
#

InterPro domains:
  IPR036523 SurE-like phosphatase/nucleotidase superfamily [G3DSA:3.40.1210.10] (20-351)
  IPR036523 SurE-like phosphatase/nucleotidase superfamily [SSF64167] (20-216)

pLDDT: mean 74.29, std 21.75, range [28.75, 98.75]

Sequence (381 aa):
MKSASLIIVLSYALSFTVGLNIILTTTDNWVSKNVRMLYTHLKHHDHNVILVGPLYQEHEDDTTNRTIEDGGEFGHLLDVHQIYFKNLKKVNKRRVRNVKSKSEIEQEEPFTPVSTNYYGQDPLDKNVWYVNSNSNTTLQFTLNNIIPEYYPSFNADLVIIGPNEGLESQAEIKELVSLSVNSTFKTLAVSTQDNHGIYYQDEKYFNIHPSSHDHLSKHNVFTRNIHYLNRKVDQLIKKMSTTKEVFGLNVVIPSINHDDSHCMIAKHHDMSYEQMKPTAVQKEAEITVQDHFKEQQQKFNLEARSEHDVQEIEERSTFVDEYSNYYKHVLKHYRELEQELAKEALQKRTLGPLEQVLRSCHVAVNVIGNENVDLREVLTS

Foldseek 3Di:
DDDDDDPPPPPPPPPPPDAFQEEEEELAALQDAQSVLLVVLSVVVVHNYFYEYALHNDDDQPDPDDACPCCGPVVCNPPVNLVVVVVVVVVVVPDDDDDQDPVNVVQPPDDDWQDDRAKIARNRDNRGMYGNHGRQVRLVCCVPPVCCPVPVVRDGAEYEYDCYEADVCVVVQQVSQQVQLVVVHAYEYHYENHDDRDGNVPCQQDVPDPVRDPVRPVPRQSVVVSVLRSVVVVLLCVLSNVDPDRKYKHKYAYDQRPVPDPADDDPPDDAAEDEQDDDPPPPPVPPPPVVVPPVVVVPPPPDDDDDDDDDDDDDDDPPPPPPDPPVPVVVVVVVVVVVVVVVVVVPDDDDHSVRVCNNVRHIYMYMGDDPPDDVCSSRPD

Radius of gyration: 23.35 Å; chains: 1; bounding box: 80×71×59 Å